Protein AF-A0A2V6TIG9-F1 (afdb_monomer_lite)

pLDDT: mean 78.2, std 23.79, range [22.3, 98.62]

Radius of gyration: 37.56 Å; chains: 1; bounding box: 103×71×132 Å

Sequence (671 aa):
AAERDPALEGYLWQGKQYEGLVVNVLEAFWANGTRLLGEDGTILPEPARAADALRFLRGLIETNVSPAWTTAADEELTRRAFGDGHAIFLRNWPYAMELFEAPGSAVRGKVAFTSLPGRARGAAGVGSTGGAHLAVSRRSRHPELAVALARHLTSQPAQRAIALGAALSPTRRDLYHDPELVRAHPGMPRLDGLMLMGQPRPVTPAYLLVSSTVQPEFSAALVGVKSPERAIADRGARLGRARQGGVHVASRPRPRRGGRGLDGRRASGGVAPEPPSRAGGGPGASPHEPAGPAGDRARRRAEPHAPRSLPRSRARARAPRNAAPRRAHADGPAAPGDARVPSRLVDGAARVLGGARRGEVAGAGDRRRARPARLFPRGHPMTRREAVNRRRGVLLLAPTVLALGTLTVYPGVWVLWLSLQHRIPIFGVSRFAGLDNYAFLAIDSRFASAAATTIIFTVTSVALEVVLGVAAALAIHAQRGGRRVALSLLLLAWAMPAVVTAKLFEWLYHPTAGLLNVALGGHALNWLGDPHLALPAVVLADVWRTMPFVAVLCYARLLAIPAELYEAAQVDGAGRLATLVLITLPMLARILLVAILFRTLDALRAFDLMFVLTGGGPAGTTETITVYAYRALFQTLQLGFGSALGVVVFVLVMAVAWAYLKILRTSAVTA

Foldseek 3Di:
DCVVPVLAAQEAAAQFLDLRNVQVLQLLQVLLVWHQADLQRDGGPPLVSSLVSLVVLLVCPVVRNPDVLSNQDDQVLRLVCVQQVRYDYYDHDQLSVCVSCDPPGPCRPPDADDFDDHPDVPDGTAHEDDDDDQDQDPPDPCSPVSVVVVCVCLDPVNQLVCCLPPVDQHPDLVSLVPPVSCVSPVRSVVVSVNNVRHDYHPPFLQRLVSSSLLSLLSLCCNLVVDRSSVSSVVSCVVVVCVVVLVRPRDNPPDPPPDDDDDDDDDDDDDDDDDDDDDDDDDDDDDDDDDDDDDDDDDDDDDDDDDDDDDDDDDDDDDDDDDDDDDDDDDDDDDDDDDDDDDDDDPDPPPPPDDDDDDDDDDDDDDPDDDDPDDPDPPDDDDDPVRVVVVVVVCVVCVVVCVCCCVVPVVVLVVLVQLLQWQDFVSSPGTGGNGCVLVVCCVVDPLNVLQAVLLVCLLVLLLVLLLVVLLVLLVVLLPDPDCSVVSLVVLVVLQPDDLLVLLVLLLQLLSQQRHVVCVVVPNHRDSQQSNLVRNSVSLSVSSSSNQSSVSNVLLNVQVVVDDCVLVVVCVVVVNDPVSCCPVPSCVSCVLSSLVSSLVSSLDSLQDDNNLCNSRLCDNSNNNNHLNSVLCCCCPSSVSSNSSSNSVVVSVVVSVVSNVVSVVVSVVVVVVD

Secondary structure (DSSP, 8-state):
-TTT-TT-EEEE---STTHHHHHHHHHHHHHTT--SB-TTS-BSSSHHHHHHHHHHHHHHHHTTSS-GGGGG--HHHHHHHHHTT-EEEE---TTHHHHHHSTT-TTTTS----PPBPSSTTPBP-PEEP-------TT-SSHHHHHHHHHHHTSHHHHHHHHHHH-PPPS-GGGGG-HHHHHH-TTHHHHHHHHHH-EE----TTHHHHHHHHHHHHHHHHTTSS-HHHHHHHHHHHHHHHTTTT------PPP----------------PPPPPPP-------------------------------PPPP--------------------------PPP--S-SSSTTSS-----------------PPP-SSPPPPPPPHHHHHHHHHHHHHHHHHHHHHIIIIIHHHHHHHHHHTEEEEGGGTEEEE-TTHHHHHHHH-HHHHHHHHHHHHHHHHHHHHHHHHHHHHHHHHHH-SS-HHHHHHHHHHHHHS-HHHHHHHHHHHT-TTT-HHHHHTTS----TTTSTTTHHHHHHHHHHHHHHHHHHHHHHHHHTTS-THHHHHHHHTT--HHHHIIIIIHHHHHHHHHHHHHHHHHHHHT--HHHHHHTTT-STTTT--HHHHHHIIIIIS--HHHHHHHHHHHHHHHHHHHHHHHHHHHHHTT--

Structure (mmCIF, N/CA/C/O backbone):
data_AF-A0A2V6TIG9-F1
#
_entry.id   AF-A0A2V6TIG9-F1
#
loop_
_atom_site.group_PDB
_atom_site.id
_atom_site.type_symbol
_atom_site.label_atom_id
_atom_site.label_alt_id
_atom_site.label_comp_id
_atom_site.label_asym_id
_atom_site.label_entity_id
_atom_site.label_seq_id
_atom_site.pdbx_PDB_ins_code
_atom_site.Cartn_x
_atom_site.Cartn_y
_atom_site.Cartn_z
_atom_site.occupancy
_atom_site.B_iso_or_equiv
_atom_site.auth_seq_id
_atom_site.auth_comp_id
_atom_site.auth_asym_id
_atom_site.auth_atom_id
_atom_site.pdbx_PDB_model_num
ATOM 1 N N . ALA A 1 1 ? 17.815 26.134 -15.468 1.00 59.56 1 ALA A N 1
ATOM 2 C CA . ALA A 1 1 ? 16.357 26.098 -15.713 1.00 59.56 1 ALA A CA 1
ATOM 3 C C . ALA A 1 1 ? 15.606 26.532 -14.467 1.00 59.56 1 ALA A C 1
ATOM 5 O O . ALA A 1 1 ? 15.004 27.590 -14.532 1.00 59.56 1 ALA A O 1
ATOM 6 N N . ALA A 1 2 ? 15.790 25.842 -13.335 1.00 60.41 2 ALA A N 1
ATOM 7 C CA . ALA A 1 2 ? 15.329 26.302 -12.019 1.00 60.41 2 ALA A CA 1
ATOM 8 C C . ALA A 1 2 ? 15.800 27.731 -11.652 1.00 60.41 2 ALA A C 1
ATOM 10 O O . ALA A 1 2 ? 15.064 28.489 -11.040 1.00 60.41 2 ALA A O 1
ATOM 11 N N . GLU A 1 3 ? 16.995 28.140 -12.101 1.00 67.19 3 GLU A N 1
ATOM 12 C CA . GLU A 1 3 ? 17.494 29.526 -11.964 1.00 67.19 3 GLU A CA 1
ATOM 13 C C . GLU A 1 3 ? 16.653 30.582 -12.708 1.00 67.19 3 GLU A C 1
ATOM 15 O O . GLU A 1 3 ? 16.712 31.759 -12.371 1.00 67.19 3 GLU A O 1
ATOM 20 N N . ARG A 1 4 ? 15.912 30.182 -13.751 1.00 70.69 4 ARG A N 1
ATOM 21 C CA . ARG A 1 4 ? 15.071 31.071 -14.576 1.00 70.69 4 ARG A CA 1
ATOM 22 C C . ARG A 1 4 ? 13.587 30.933 -14.246 1.00 70.69 4 ARG A C 1
ATOM 24 O O . ARG A 1 4 ? 12.865 31.916 -14.339 1.00 70.69 4 ARG A O 1
ATOM 31 N N . ASP A 1 5 ? 13.158 29.729 -13.883 1.00 75.44 5 ASP A N 1
ATOM 32 C CA . ASP A 1 5 ? 11.813 29.425 -13.411 1.00 75.44 5 ASP A CA 1
ATOM 33 C C . ASP A 1 5 ? 11.911 28.431 -12.242 1.00 75.44 5 ASP A C 1
ATOM 35 O O . ASP A 1 5 ? 12.162 27.244 -12.472 1.00 75.44 5 ASP A O 1
ATOM 39 N N . PRO A 1 6 ? 11.732 28.892 -10.991 1.00 70.81 6 PRO A N 1
ATOM 40 C CA . PRO A 1 6 ? 11.782 28.039 -9.806 1.00 70.81 6 PRO A CA 1
ATOM 41 C C . PRO A 1 6 ? 10.746 26.907 -9.804 1.00 70.81 6 PRO A C 1
ATOM 43 O O . PRO A 1 6 ? 10.916 25.944 -9.060 1.00 70.81 6 PRO A O 1
ATOM 46 N N . ALA A 1 7 ? 9.684 27.010 -10.611 1.00 71.38 7 ALA A N 1
ATOM 47 C CA . ALA A 1 7 ? 8.647 25.989 -10.738 1.00 71.38 7 ALA A CA 1
ATOM 48 C C . ALA A 1 7 ? 8.972 24.915 -11.794 1.00 71.38 7 ALA A C 1
ATOM 50 O O . ALA A 1 7 ? 8.190 23.979 -11.962 1.00 71.38 7 ALA A O 1
ATOM 51 N N . LEU A 1 8 ? 10.096 25.046 -12.513 1.00 83.88 8 LEU A N 1
ATOM 52 C CA . LEU A 1 8 ? 10.482 24.147 -13.596 1.00 83.88 8 LEU A CA 1
ATOM 53 C C . LEU A 1 8 ? 11.525 23.117 -13.142 1.00 83.88 8 LEU A C 1
ATOM 55 O O . LEU A 1 8 ? 12.687 23.432 -12.867 1.00 83.88 8 LEU A O 1
ATOM 59 N N . GLU A 1 9 ? 11.117 21.855 -13.139 1.00 88.19 9 GLU A N 1
ATOM 60 C CA . GLU A 1 9 ? 11.919 20.701 -12.749 1.00 88.19 9 GLU A CA 1
ATOM 61 C C . GLU A 1 9 ? 12.759 20.169 -13.924 1.00 88.19 9 GLU A C 1
ATOM 63 O O . GLU A 1 9 ? 12.415 20.302 -15.102 1.00 88.19 9 GLU A O 1
ATOM 68 N N . GLY A 1 10 ? 13.909 19.563 -13.620 1.00 91.19 10 GLY A N 1
ATOM 69 C CA . GLY A 1 10 ? 14.849 19.111 -14.646 1.00 91.19 10 GLY A CA 1
ATOM 70 C C . GLY A 1 10 ? 14.389 17.837 -15.352 1.00 91.19 10 GLY A C 1
ATOM 71 O O . GLY A 1 10 ? 14.090 17.850 -16.546 1.00 91.19 10 GLY A O 1
ATOM 72 N N . TYR A 1 11 ? 14.369 16.723 -14.620 1.00 93.00 11 TYR A N 1
ATOM 73 C CA . TYR A 1 11 ? 14.095 15.396 -15.169 1.00 93.00 11 TYR A CA 1
ATOM 74 C C . TYR A 1 11 ? 13.171 14.577 -14.270 1.00 93.00 11 TYR A C 1
ATOM 76 O O . TYR A 1 11 ? 13.529 14.239 -13.140 1.00 93.00 11 TYR A O 1
ATOM 84 N N . LEU A 1 12 ? 12.015 14.201 -14.815 1.00 94.56 12 LEU A N 1
ATOM 85 C CA . LEU A 1 12 ? 11.015 13.368 -14.161 1.00 94.56 12 LEU A CA 1
ATOM 86 C C . LEU A 1 12 ? 11.049 11.928 -14.658 1.00 94.56 12 LEU A C 1
ATOM 88 O O . LEU A 1 12 ? 11.163 11.650 -15.853 1.00 94.56 12 LEU A O 1
ATOM 92 N N . TRP A 1 13 ? 10.905 11.004 -13.715 1.00 95.19 13 TRP A N 1
ATOM 93 C CA . TRP A 1 13 ? 10.887 9.566 -13.951 1.00 95.19 13 TRP A CA 1
ATOM 94 C C . TRP A 1 13 ? 10.177 8.852 -12.797 1.00 95.19 13 TRP A C 1
ATOM 96 O O . TRP A 1 13 ? 9.922 9.418 -11.741 1.00 95.19 13 TRP A O 1
ATOM 106 N N . GLN A 1 14 ? 9.818 7.589 -12.996 1.00 94.75 14 GLN A N 1
ATOM 107 C CA . GLN A 1 14 ? 9.071 6.819 -12.002 1.00 94.75 14 GLN A CA 1
ATOM 108 C C . GLN A 1 14 ? 10.018 6.242 -10.939 1.00 94.75 14 GLN A C 1
ATOM 110 O O . GLN A 1 14 ? 10.717 5.263 -11.210 1.00 94.75 14 GLN A O 1
ATOM 115 N N . GLY A 1 15 ? 10.051 6.848 -9.749 1.00 94.44 15 GLY A N 1
ATOM 116 C CA . GLY A 1 15 ? 10.914 6.440 -8.633 1.00 94.44 15 GLY A CA 1
ATOM 117 C C . GLY A 1 15 ? 10.209 5.666 -7.511 1.00 94.44 15 GLY A C 1
ATOM 118 O O . GLY A 1 15 ? 10.889 5.119 -6.641 1.00 94.44 15 GLY A O 1
ATOM 119 N N . LYS A 1 16 ? 8.870 5.572 -7.529 1.00 94.75 16 LYS A N 1
ATOM 120 C CA . LYS A 1 16 ? 8.085 4.792 -6.551 1.00 94.75 16 LYS A CA 1
ATOM 121 C C . LYS A 1 16 ? 8.496 3.316 -6.543 1.00 94.75 16 LYS A C 1
ATOM 123 O O . LYS A 1 16 ? 8.824 2.745 -7.578 1.00 94.75 16 LYS A O 1
ATOM 128 N N . GLN A 1 17 ? 8.412 2.652 -5.387 1.00 94.00 17 GLN A N 1
ATOM 129 C CA . GLN A 1 17 ? 8.710 1.219 -5.241 1.00 94.00 17 GLN A CA 1
ATOM 130 C C . GLN A 1 17 ? 7.660 0.323 -5.933 1.00 94.00 17 GLN A C 1
ATOM 132 O O . GLN A 1 17 ? 6.776 -0.245 -5.289 1.00 94.00 17 GLN A O 1
ATOM 137 N N . TYR A 1 18 ? 7.775 0.169 -7.249 1.00 92.62 18 TYR A N 1
ATOM 138 C CA . TYR A 1 18 ? 7.000 -0.762 -8.067 1.00 92.62 18 TYR A CA 1
ATOM 139 C C . TYR A 1 18 ? 7.796 -1.148 -9.325 1.00 92.62 18 TYR A C 1
ATOM 141 O O . TYR A 1 18 ? 8.975 -0.825 -9.455 1.00 92.62 18 TYR A O 1
ATOM 149 N N . GLU A 1 19 ? 7.162 -1.850 -10.263 1.00 90.94 19 GLU A N 1
ATOM 150 C CA . GLU A 1 19 ? 7.798 -2.293 -11.509 1.00 90.94 19 GLU A CA 1
ATOM 151 C C . GLU A 1 19 ? 8.426 -1.144 -12.318 1.00 90.94 19 GLU A C 1
ATOM 153 O O . GLU A 1 19 ? 9.520 -1.318 -12.849 1.00 90.94 19 GLU A O 1
ATOM 158 N N . GLY A 1 20 ? 7.797 0.036 -12.376 1.00 92.38 20 GLY A N 1
ATOM 159 C CA . GLY A 1 20 ? 8.326 1.177 -13.134 1.00 92.38 20 GLY A CA 1
ATOM 160 C C . GLY A 1 20 ? 9.714 1.623 -12.663 1.00 92.38 20 GLY A C 1
ATOM 161 O O . GLY A 1 20 ? 10.574 1.912 -13.489 1.00 92.38 20 GLY A O 1
ATOM 162 N N . LEU A 1 21 ? 9.987 1.563 -11.354 1.00 95.38 21 LEU A N 1
ATOM 163 C CA . LEU A 1 21 ? 11.325 1.827 -10.820 1.00 95.38 21 LEU A CA 1
ATOM 164 C C . LEU A 1 21 ? 12.356 0.818 -11.339 1.00 95.38 21 LEU A C 1
ATOM 166 O O . LEU A 1 21 ? 13.464 1.202 -11.706 1.00 95.38 21 LEU A O 1
ATOM 170 N N . VAL A 1 22 ? 12.008 -0.471 -11.398 1.00 94.00 22 VAL A N 1
ATOM 171 C CA . VAL A 1 22 ? 12.925 -1.498 -11.921 1.00 94.00 22 VAL A CA 1
ATOM 172 C C . VAL A 1 22 ? 13.255 -1.218 -13.377 1.00 94.00 22 VAL A C 1
ATOM 174 O O . VAL A 1 22 ? 14.416 -1.315 -13.757 1.00 94.00 22 VAL A O 1
ATOM 177 N N . VAL A 1 23 ? 12.258 -0.835 -14.174 1.00 93.62 23 VAL A N 1
ATOM 178 C CA . VAL A 1 23 ? 12.446 -0.464 -15.581 1.00 93.62 23 VAL A CA 1
ATOM 179 C C . VAL A 1 23 ? 13.425 0.705 -15.716 1.00 93.62 23 VAL A C 1
ATOM 181 O O . VAL A 1 23 ? 14.378 0.615 -16.485 1.00 93.62 23 VAL A O 1
ATOM 184 N N . ASN A 1 24 ? 13.265 1.750 -14.910 1.00 94.75 24 ASN A N 1
ATOM 185 C CA . ASN A 1 24 ? 14.123 2.936 -14.977 1.00 94.75 24 ASN A CA 1
ATOM 186 C C . ASN A 1 24 ? 15.562 2.632 -14.523 1.00 94.75 24 ASN A C 1
ATOM 188 O O . ASN A 1 24 ? 16.530 3.115 -15.109 1.00 94.75 24 ASN A O 1
ATOM 192 N N . VAL A 1 25 ? 15.725 1.764 -13.521 1.00 95.12 25 VAL A N 1
ATOM 193 C CA . VAL A 1 25 ? 17.048 1.292 -13.085 1.00 95.12 25 VAL A CA 1
ATOM 194 C C . VAL A 1 25 ? 17.705 0.397 -14.141 1.00 95.12 25 VAL A C 1
ATOM 196 O O . VAL A 1 25 ? 18.915 0.484 -14.333 1.00 95.12 25 VAL A O 1
ATOM 199 N N . LEU A 1 26 ? 16.943 -0.438 -14.859 1.00 93.81 26 LEU A N 1
ATOM 200 C CA . LEU A 1 26 ? 17.471 -1.239 -15.971 1.00 93.81 26 LEU A CA 1
ATOM 201 C C . LEU A 1 26 ? 18.042 -0.359 -17.086 1.00 93.81 26 LEU A C 1
ATOM 203 O O . LEU A 1 26 ? 19.122 -0.649 -17.594 1.00 93.81 26 LEU A O 1
ATOM 207 N N . GLU A 1 27 ? 17.360 0.734 -17.418 1.00 93.94 27 GLU A N 1
ATOM 208 C CA . GLU A 1 27 ? 17.836 1.705 -18.407 1.00 93.94 27 GLU A CA 1
ATOM 209 C C . GLU A 1 27 ? 19.154 2.352 -17.960 1.00 93.94 27 GLU A C 1
ATOM 211 O O . GLU A 1 27 ? 20.108 2.426 -18.738 1.00 93.94 27 GLU A O 1
ATOM 216 N N . ALA A 1 28 ? 19.263 2.718 -16.677 1.00 93.50 28 ALA A N 1
ATOM 217 C CA . ALA A 1 28 ? 20.511 3.214 -16.097 1.00 93.50 28 ALA A CA 1
ATOM 218 C C . ALA A 1 28 ? 21.624 2.146 -16.077 1.00 93.50 28 ALA A C 1
ATOM 220 O O . ALA A 1 28 ? 22.795 2.460 -16.295 1.00 93.50 28 ALA A O 1
ATOM 221 N N . PHE A 1 29 ? 21.282 0.873 -15.857 1.00 93.44 29 PHE A N 1
ATOM 222 C CA . PHE A 1 29 ? 22.234 -0.239 -15.929 1.00 93.44 29 PHE A CA 1
ATOM 223 C C . PHE A 1 29 ? 22.801 -0.394 -17.336 1.00 93.44 29 PHE A C 1
ATOM 225 O O . PHE A 1 29 ? 24.022 -0.459 -17.489 1.00 93.44 29 PHE A O 1
ATOM 232 N N . TRP A 1 30 ? 21.945 -0.401 -18.357 1.00 92.00 30 TRP A N 1
ATOM 233 C CA . TRP A 1 30 ? 22.386 -0.508 -19.746 1.00 92.00 30 TRP A CA 1
ATOM 234 C C . TRP A 1 30 ? 23.213 0.694 -20.171 1.00 92.00 30 TRP A C 1
ATOM 236 O O . TRP A 1 30 ? 24.262 0.512 -20.787 1.00 92.00 30 TRP A O 1
ATOM 246 N N . ALA A 1 31 ? 22.800 1.903 -19.776 1.00 90.94 31 ALA A N 1
ATOM 247 C CA . ALA A 1 31 ? 23.597 3.102 -19.987 1.00 90.94 31 ALA A CA 1
ATOM 248 C C . ALA A 1 31 ? 24.996 2.932 -19.380 1.00 90.94 31 ALA A C 1
ATOM 250 O O . ALA A 1 31 ? 25.981 3.251 -20.042 1.00 90.94 31 ALA A O 1
ATOM 251 N N . ASN A 1 32 ? 25.104 2.345 -18.181 1.00 90.62 32 ASN A N 1
ATOM 252 C CA . ASN A 1 32 ? 26.387 2.112 -17.520 1.00 90.62 32 ASN A CA 1
ATOM 253 C C . ASN A 1 32 ? 27.153 0.855 -17.995 1.00 90.62 32 ASN A C 1
ATOM 255 O O . ASN A 1 32 ? 28.238 0.556 -17.485 1.00 90.62 32 ASN A O 1
ATOM 259 N N . GLY A 1 33 ? 26.630 0.136 -18.992 1.00 89.31 33 GLY A N 1
ATOM 260 C CA . GLY A 1 33 ? 27.253 -1.054 -19.572 1.00 89.31 33 GLY A CA 1
ATOM 261 C C . GLY A 1 33 ? 27.150 -2.309 -18.704 1.00 89.31 33 GLY A C 1
ATOM 262 O O . GLY A 1 33 ? 27.997 -3.184 -18.833 1.00 89.31 33 GLY A O 1
ATOM 263 N N . THR A 1 34 ? 26.151 -2.387 -17.822 1.00 91.00 34 THR A N 1
ATOM 264 C CA . THR A 1 34 ? 25.830 -3.565 -17.000 1.00 91.00 34 THR A CA 1
ATOM 265 C C . THR A 1 34 ? 24.396 -4.038 -17.267 1.00 91.00 34 THR A C 1
ATOM 267 O O . THR A 1 34 ? 23.652 -3.465 -18.063 1.00 91.00 34 THR A O 1
ATOM 270 N N . ARG A 1 35 ? 23.989 -5.128 -16.619 1.00 89.62 35 ARG A N 1
ATOM 271 C CA . ARG A 1 35 ? 22.673 -5.755 -16.773 1.00 89.62 35 ARG A CA 1
ATOM 272 C C . ARG A 1 35 ? 22.182 -6.325 -15.454 1.00 89.62 35 ARG A C 1
ATOM 274 O O . ARG A 1 35 ? 22.966 -6.702 -14.590 1.00 89.62 35 ARG A O 1
ATOM 281 N N . LEU A 1 36 ? 20.865 -6.453 -15.310 1.00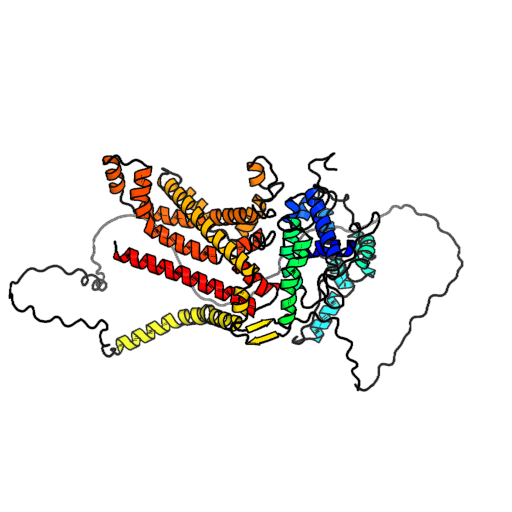 88.00 36 LEU A N 1
ATOM 282 C CA . LEU A 1 36 ? 20.291 -7.115 -14.137 1.00 88.00 36 LEU A CA 1
ATOM 283 C C . LEU A 1 36 ? 20.537 -8.625 -14.149 1.00 88.00 36 LEU A C 1
ATOM 285 O O . LEU A 1 36 ? 20.709 -9.214 -13.087 1.00 88.00 36 LEU A O 1
ATOM 289 N N . LEU A 1 37 ? 20.555 -9.252 -15.325 1.00 86.19 37 LEU A N 1
ATOM 290 C CA . LEU A 1 37 ? 20.748 -10.691 -15.479 1.00 86.19 37 LEU A CA 1
ATOM 291 C C . LEU A 1 37 ? 21.776 -10.974 -16.578 1.00 86.19 37 LEU A C 1
ATOM 293 O O . LEU A 1 37 ? 21.625 -10.497 -17.700 1.00 86.19 37 LEU A O 1
ATOM 297 N N . GLY A 1 38 ? 22.807 -11.737 -16.233 1.00 79.88 38 GLY A N 1
ATOM 298 C CA . GLY A 1 38 ? 23.813 -12.283 -17.130 1.00 79.88 38 GLY A CA 1
ATOM 299 C C . GLY A 1 38 ? 23.270 -13.406 -18.008 1.00 79.88 38 GLY A C 1
ATOM 300 O O . GLY A 1 38 ? 22.233 -14.003 -17.721 1.00 79.88 38 GLY A O 1
ATOM 301 N N . GLU A 1 39 ? 23.986 -13.715 -19.086 1.00 77.38 39 GLU A N 1
ATOM 302 C CA . GLU A 1 39 ? 23.646 -14.814 -20.006 1.00 77.38 39 GLU A CA 1
ATOM 303 C C . GLU A 1 39 ? 23.678 -16.200 -19.350 1.00 77.38 39 GLU A C 1
ATOM 305 O O . GLU A 1 39 ? 22.937 -17.101 -19.739 1.00 77.38 39 GLU A O 1
ATOM 310 N N . ASP A 1 40 ? 24.500 -16.349 -18.319 1.00 72.00 40 ASP A N 1
ATOM 311 C CA . ASP A 1 40 ? 24.632 -17.515 -17.448 1.00 72.00 40 ASP A CA 1
ATOM 312 C C . ASP A 1 40 ? 23.563 -17.561 -16.332 1.00 72.00 40 ASP A C 1
ATOM 314 O O . ASP A 1 40 ? 23.566 -18.447 -15.472 1.00 72.00 40 ASP A O 1
ATOM 318 N N . GLY A 1 41 ? 22.641 -16.593 -16.319 1.00 70.69 41 GLY A N 1
ATOM 319 C CA . GLY A 1 41 ? 21.640 -16.426 -15.270 1.00 70.69 41 GLY A CA 1
ATOM 320 C C . GLY A 1 41 ? 22.201 -15.837 -13.972 1.00 70.69 41 GLY A C 1
ATOM 321 O O . GLY A 1 41 ? 21.490 -15.829 -12.963 1.00 70.69 41 GLY A O 1
ATOM 322 N N . THR A 1 42 ? 23.447 -15.351 -13.966 1.00 76.12 42 THR A N 1
ATOM 323 C CA . THR A 1 42 ? 24.020 -14.626 -12.826 1.00 76.12 42 THR A CA 1
ATOM 324 C C . THR A 1 42 ? 23.341 -13.279 -12.696 1.00 76.12 42 THR A C 1
ATOM 326 O O . THR A 1 42 ? 23.183 -12.541 -13.661 1.00 76.12 42 THR A O 1
ATOM 329 N N . ILE A 1 43 ? 22.882 -12.944 -11.499 1.00 78.62 43 ILE A N 1
ATOM 330 C CA . ILE A 1 43 ? 22.079 -11.746 -11.302 1.00 78.62 43 ILE A CA 1
ATOM 331 C C . ILE A 1 43 ? 23.000 -10.625 -10.817 1.00 78.62 43 ILE A C 1
ATOM 333 O O . ILE A 1 43 ? 23.620 -10.783 -9.772 1.00 78.62 43 ILE A O 1
ATOM 337 N N . LEU A 1 44 ? 23.020 -9.492 -11.524 1.00 83.06 44 LEU A N 1
ATOM 338 C CA . LEU A 1 44 ? 24.000 -8.403 -11.383 1.00 83.06 44 LEU A CA 1
ATOM 339 C C . LEU A 1 44 ? 25.448 -8.894 -11.589 1.00 83.06 44 LEU A C 1
ATOM 341 O O . LEU A 1 44 ? 26.228 -8.880 -10.641 1.00 83.06 44 LEU A O 1
ATOM 345 N N . PRO A 1 45 ? 25.818 -9.335 -12.808 1.00 84.44 45 PRO A N 1
ATOM 346 C CA . PRO A 1 45 ? 27.167 -9.828 -13.104 1.00 84.44 45 PRO A CA 1
ATOM 347 C C . PRO A 1 45 ? 28.271 -8.790 -12.840 1.00 84.44 45 PRO A C 1
ATOM 349 O O . PRO A 1 45 ? 29.399 -9.166 -12.546 1.00 84.44 45 PRO A O 1
ATOM 352 N N . GLU A 1 46 ? 27.953 -7.493 -12.905 1.00 91.06 46 GLU A N 1
ATOM 353 C CA . GLU A 1 46 ? 28.901 -6.397 -12.669 1.00 91.06 46 GLU A CA 1
ATOM 354 C C . GLU A 1 46 ? 28.377 -5.487 -11.540 1.00 91.06 46 GLU A C 1
ATOM 356 O O . GLU A 1 46 ? 27.810 -4.420 -11.811 1.00 91.06 46 GLU A O 1
ATOM 361 N N . PRO A 1 47 ? 28.518 -5.899 -10.264 1.00 90.81 47 PRO A N 1
ATOM 362 C CA . PRO A 1 47 ? 27.892 -5.219 -9.129 1.00 90.81 47 PRO A CA 1
ATOM 363 C C . PRO A 1 47 ? 28.408 -3.790 -8.917 1.00 90.81 47 PRO A C 1
ATOM 365 O O . PRO A 1 47 ? 27.617 -2.915 -8.579 1.00 90.81 47 PRO A O 1
ATOM 368 N N . ALA A 1 48 ? 29.693 -3.524 -9.180 1.00 93.25 48 ALA A N 1
ATOM 369 C CA . ALA A 1 48 ? 30.267 -2.179 -9.074 1.00 93.25 48 ALA A CA 1
ATOM 370 C C . ALA A 1 48 ? 29.594 -1.193 -10.046 1.00 93.25 48 ALA A C 1
ATOM 372 O O . ALA A 1 48 ? 29.093 -0.152 -9.632 1.00 93.25 48 ALA A O 1
ATOM 373 N N . ARG A 1 49 ? 29.460 -1.572 -11.325 1.00 92.81 49 ARG A N 1
ATOM 374 C CA . ARG A 1 49 ? 28.761 -0.751 -12.330 1.00 92.81 49 ARG A CA 1
ATOM 375 C C . ARG A 1 49 ? 27.272 -0.599 -12.022 1.00 92.81 49 ARG A C 1
ATOM 377 O O . ARG A 1 49 ? 26.682 0.436 -12.322 1.00 92.81 49 ARG A O 1
ATOM 384 N N . ALA A 1 50 ? 26.643 -1.611 -11.430 1.00 93.19 50 ALA A N 1
ATOM 385 C CA . ALA A 1 50 ? 25.249 -1.503 -11.014 1.00 93.19 50 ALA A CA 1
ATOM 386 C C . ALA A 1 50 ? 25.081 -0.513 -9.845 1.00 93.19 50 ALA A C 1
ATOM 388 O O . ALA A 1 50 ? 24.150 0.293 -9.851 1.00 93.19 50 ALA A O 1
ATOM 389 N N . ALA A 1 51 ? 26.011 -0.520 -8.884 1.00 94.94 51 ALA A N 1
ATOM 390 C CA . ALA A 1 51 ? 26.052 0.462 -7.805 1.00 94.94 51 ALA A CA 1
ATOM 391 C C . ALA A 1 51 ? 26.294 1.882 -8.342 1.00 94.94 51 ALA A C 1
ATOM 393 O O . ALA A 1 51 ? 25.607 2.809 -7.925 1.00 94.94 51 ALA A O 1
ATOM 394 N N . ASP A 1 52 ? 27.186 2.052 -9.323 1.00 94.50 52 ASP A N 1
ATOM 395 C CA . ASP A 1 52 ? 27.431 3.345 -9.976 1.00 94.50 52 ASP A CA 1
ATOM 396 C C . ASP A 1 52 ? 26.180 3.905 -10.667 1.00 94.50 52 ASP A C 1
ATOM 398 O O . ASP A 1 52 ? 25.897 5.096 -10.558 1.00 94.50 52 ASP A O 1
ATOM 402 N N . ALA A 1 53 ? 25.395 3.053 -11.332 1.00 93.62 53 ALA A N 1
ATOM 403 C CA . ALA A 1 53 ? 24.144 3.463 -11.968 1.00 93.62 53 ALA A CA 1
ATOM 404 C C . ALA A 1 53 ? 23.090 3.917 -10.942 1.00 93.62 53 ALA A C 1
ATOM 406 O O . ALA A 1 53 ? 22.426 4.935 -11.139 1.00 93.62 53 ALA A O 1
ATOM 407 N N . LEU A 1 54 ? 22.964 3.207 -9.814 1.00 95.56 54 LEU A N 1
ATOM 408 C CA . LEU A 1 54 ? 22.108 3.643 -8.705 1.00 95.56 54 LEU A CA 1
ATOM 409 C C . LEU A 1 54 ? 22.619 4.941 -8.069 1.00 95.56 54 LEU A C 1
ATOM 411 O O . LEU A 1 54 ? 21.813 5.804 -7.728 1.00 95.56 54 LEU A O 1
ATOM 415 N N . ARG A 1 55 ? 23.942 5.104 -7.942 1.00 96.00 55 ARG A N 1
ATOM 416 C CA . ARG A 1 55 ? 24.556 6.336 -7.433 1.00 96.00 55 ARG A CA 1
ATOM 417 C C . ARG A 1 55 ? 24.272 7.518 -8.349 1.00 96.00 55 ARG A C 1
ATOM 419 O O . ARG A 1 55 ? 23.972 8.592 -7.849 1.00 96.00 55 ARG A O 1
ATOM 426 N N . PHE A 1 56 ? 24.300 7.317 -9.665 1.00 93.94 56 PHE A N 1
ATOM 427 C CA . PHE A 1 56 ? 23.907 8.339 -10.632 1.00 93.94 56 PHE A CA 1
ATOM 428 C C . PHE A 1 56 ? 22.446 8.765 -10.441 1.00 93.94 56 PHE A C 1
ATOM 430 O O . PHE A 1 56 ? 22.183 9.951 -10.264 1.00 93.94 56 PHE A O 1
ATOM 437 N N . LEU A 1 57 ? 21.503 7.815 -10.401 1.00 95.12 57 LEU A N 1
ATOM 438 C CA . LEU A 1 57 ? 20.079 8.124 -10.207 1.00 95.12 57 LEU A CA 1
ATOM 439 C C . LEU A 1 57 ? 19.804 8.818 -8.866 1.00 95.12 57 LEU A C 1
ATOM 441 O O . LEU A 1 57 ? 19.021 9.762 -8.810 1.00 95.12 57 LEU A O 1
ATOM 445 N N . ARG A 1 58 ? 20.475 8.384 -7.796 1.00 95.75 58 ARG A N 1
ATOM 446 C CA . ARG A 1 58 ? 20.429 9.055 -6.492 1.00 95.75 58 ARG A CA 1
ATOM 447 C C . ARG A 1 58 ? 21.023 10.464 -6.563 1.00 95.75 58 ARG A C 1
ATOM 449 O O . ARG A 1 58 ? 20.430 11.394 -6.033 1.00 95.75 58 ARG A O 1
ATOM 456 N N . GLY A 1 59 ? 22.140 10.635 -7.264 1.00 95.38 59 GLY A N 1
ATOM 457 C CA . GLY A 1 59 ? 22.782 11.930 -7.475 1.00 95.38 59 GLY A CA 1
ATOM 458 C C . GLY A 1 59 ? 21.873 12.931 -8.188 1.00 95.38 59 GLY A C 1
ATOM 459 O O . GLY A 1 59 ? 21.899 14.109 -7.848 1.00 95.38 59 GLY A O 1
ATOM 460 N N . LEU A 1 60 ? 21.008 12.485 -9.111 1.00 93.62 60 LEU A N 1
ATOM 461 C CA . LEU A 1 60 ? 19.989 13.353 -9.724 1.00 93.62 60 LEU A CA 1
ATOM 462 C C . LEU A 1 60 ? 19.014 13.921 -8.686 1.00 93.62 60 LEU A C 1
ATOM 464 O O . LEU A 1 60 ? 18.598 15.069 -8.818 1.00 93.62 60 LEU A O 1
ATOM 468 N N . ILE A 1 61 ? 18.677 13.137 -7.659 1.00 94.06 61 ILE A N 1
ATOM 469 C CA . ILE A 1 61 ? 17.811 13.563 -6.555 1.00 94.06 61 ILE A CA 1
ATOM 470 C C . ILE A 1 61 ? 18.572 14.501 -5.608 1.00 94.06 61 ILE A C 1
ATOM 472 O O . ILE A 1 61 ? 18.080 15.573 -5.275 1.00 94.06 61 ILE A O 1
ATOM 476 N N . GLU A 1 62 ? 19.797 14.138 -5.216 1.00 93.88 62 GLU A N 1
ATOM 477 C CA . GLU A 1 62 ? 20.630 14.930 -4.292 1.00 93.88 62 GLU A CA 1
ATOM 478 C C . GLU A 1 62 ? 21.024 16.298 -4.871 1.00 93.88 62 GLU A C 1
ATOM 480 O O . GLU A 1 62 ? 21.137 17.275 -4.137 1.00 93.88 62 GLU A O 1
ATOM 485 N N . THR A 1 63 ? 21.195 16.385 -6.192 1.00 92.25 63 THR A N 1
ATOM 486 C CA . THR A 1 63 ? 21.493 17.638 -6.909 1.00 92.25 63 THR A CA 1
ATOM 487 C C . THR A 1 63 ? 20.241 18.398 -7.354 1.00 92.25 63 THR A C 1
ATOM 489 O O . THR A 1 63 ? 20.360 19.427 -8.017 1.00 92.25 63 THR A O 1
ATOM 492 N N . ASN A 1 64 ? 19.044 17.911 -7.003 1.00 89.38 64 ASN A N 1
ATOM 493 C CA . ASN A 1 64 ? 17.747 18.493 -7.360 1.00 89.38 64 ASN A CA 1
ATOM 494 C C . ASN A 1 64 ? 17.495 18.627 -8.881 1.00 89.38 64 ASN A C 1
ATOM 496 O O . ASN A 1 64 ? 16.647 19.404 -9.318 1.00 89.38 64 ASN A O 1
ATOM 500 N N . VAL A 1 65 ? 18.214 17.858 -9.709 1.00 91.31 65 VAL A N 1
ATOM 501 C CA . VAL A 1 65 ? 17.901 17.704 -11.143 1.00 91.31 65 VAL A CA 1
ATOM 502 C C . VAL A 1 65 ? 16.585 16.946 -11.304 1.00 91.31 65 VAL A C 1
ATOM 504 O O . VAL A 1 65 ? 15.744 17.309 -12.128 1.00 91.31 65 VAL A O 1
ATOM 507 N N . SER A 1 66 ? 16.405 15.905 -10.495 1.00 93.00 66 SER A N 1
ATOM 508 C CA . SER A 1 66 ? 15.119 15.272 -10.236 1.00 93.00 66 SER A CA 1
ATOM 509 C C . SER A 1 66 ? 14.638 15.722 -8.857 1.00 93.00 66 SER A C 1
ATOM 511 O O . SER A 1 66 ? 15.408 15.646 -7.901 1.00 93.00 66 SER A O 1
ATOM 513 N N . PRO A 1 67 ? 13.387 16.171 -8.714 1.00 91.00 67 PRO A N 1
ATOM 514 C CA . PRO A 1 67 ? 12.884 16.637 -7.430 1.00 91.00 67 PRO A CA 1
ATOM 515 C C . PRO A 1 67 ? 12.783 15.475 -6.431 1.00 91.00 67 PRO A C 1
ATOM 517 O O . PRO A 1 67 ? 12.514 14.334 -6.818 1.00 91.00 67 PRO A O 1
ATOM 520 N N . ALA A 1 68 ? 12.933 15.755 -5.133 1.00 89.88 68 ALA A N 1
ATOM 521 C CA . ALA A 1 68 ? 12.919 14.733 -4.077 1.00 89.88 68 ALA A CA 1
ATOM 522 C C . ALA A 1 68 ? 11.662 13.843 -4.092 1.00 89.88 68 ALA A C 1
ATOM 524 O O . ALA A 1 68 ? 11.743 12.646 -3.817 1.00 89.88 68 ALA A O 1
ATOM 525 N N . TRP A 1 69 ? 10.509 14.398 -4.479 1.00 91.25 69 TRP A N 1
ATOM 526 C CA . TRP A 1 69 ? 9.244 13.665 -4.562 1.00 91.25 69 TRP A CA 1
ATOM 527 C C . TRP A 1 69 ? 9.197 12.600 -5.668 1.00 91.25 69 TRP A C 1
ATOM 529 O O . TRP A 1 69 ? 8.305 11.751 -5.661 1.00 91.25 69 TRP A O 1
ATOM 539 N N . THR A 1 70 ? 10.187 12.565 -6.565 1.00 92.75 70 THR A N 1
ATOM 540 C CA . THR A 1 70 ? 10.353 11.518 -7.588 1.00 92.75 70 THR A CA 1
ATOM 541 C C . THR A 1 70 ? 10.302 10.109 -6.986 1.00 92.75 70 THR A C 1
ATOM 543 O O . THR A 1 70 ? 9.767 9.184 -7.596 1.00 92.75 70 THR A O 1
ATOM 546 N N . THR A 1 71 ? 10.788 9.928 -5.754 1.00 93.50 71 THR A N 1
ATOM 547 C CA . THR A 1 71 ? 10.780 8.629 -5.058 1.00 93.50 71 THR A CA 1
ATOM 548 C C . THR A 1 71 ? 9.384 8.163 -4.629 1.00 93.50 71 THR A C 1
ATOM 550 O O . THR A 1 71 ? 9.199 6.979 -4.354 1.00 93.50 71 THR A O 1
ATOM 553 N N . ALA A 1 72 ? 8.389 9.056 -4.609 1.00 91.94 72 ALA A N 1
ATOM 554 C CA . ALA A 1 72 ? 6.972 8.728 -4.437 1.00 91.94 72 ALA A CA 1
ATOM 555 C C . ALA A 1 72 ? 6.229 8.582 -5.772 1.00 91.94 72 ALA A C 1
ATOM 557 O O . ALA A 1 72 ? 5.081 8.131 -5.791 1.00 91.94 72 ALA A O 1
ATOM 558 N N . ALA A 1 73 ? 6.861 8.966 -6.883 1.00 91.31 73 ALA A N 1
ATOM 559 C CA . ALA A 1 73 ? 6.185 9.163 -8.150 1.00 91.31 73 ALA A CA 1
ATOM 560 C C . ALA A 1 73 ? 6.026 7.880 -8.960 1.00 91.31 73 ALA A C 1
ATOM 562 O O . ALA A 1 73 ? 6.989 7.155 -9.240 1.00 91.31 73 ALA A O 1
ATOM 563 N N . ASP A 1 74 ? 4.790 7.624 -9.375 1.00 92.06 74 ASP A N 1
ATOM 564 C CA . ASP A 1 74 ? 4.478 6.657 -10.411 1.00 92.06 74 ASP A CA 1
ATOM 565 C C . ASP A 1 74 ? 4.356 7.331 -11.788 1.00 92.06 74 ASP A C 1
ATOM 567 O O . ASP A 1 74 ? 4.694 8.504 -11.994 1.00 92.06 74 ASP A O 1
ATOM 571 N N . GLU A 1 75 ? 3.956 6.531 -12.769 1.00 91.12 75 GLU A N 1
ATOM 572 C CA . GLU A 1 75 ? 3.822 6.958 -14.156 1.00 91.12 75 GLU A CA 1
ATOM 573 C C . GLU A 1 75 ? 2.841 8.119 -14.316 1.00 91.12 75 GLU A C 1
ATOM 575 O O . GLU A 1 75 ? 3.134 9.071 -15.034 1.00 91.12 75 GLU A O 1
ATOM 580 N N . GLU A 1 76 ? 1.717 8.085 -13.603 1.00 90.62 76 GLU A N 1
ATOM 581 C CA . GLU A 1 76 ? 0.672 9.092 -13.738 1.00 90.62 76 GLU A CA 1
ATOM 582 C C . GLU A 1 76 ? 1.064 10.407 -13.060 1.00 90.62 76 GLU A C 1
ATOM 584 O O . GLU A 1 76 ? 0.849 11.475 -13.636 1.00 90.62 76 GLU A O 1
ATOM 589 N N . LEU A 1 77 ? 1.692 10.339 -11.880 1.00 89.94 77 LEU A N 1
ATOM 590 C CA . LEU A 1 77 ? 2.151 11.529 -11.163 1.00 89.94 77 LEU A CA 1
ATOM 591 C C . LEU A 1 77 ? 3.159 12.334 -11.996 1.00 89.94 77 LEU A C 1
ATOM 593 O O . LEU A 1 77 ? 3.000 13.539 -12.188 1.00 89.94 77 LEU A O 1
ATOM 597 N N . THR A 1 78 ? 4.167 11.654 -12.550 1.00 93.00 78 THR A N 1
ATOM 598 C CA . THR A 1 78 ? 5.187 12.298 -13.396 1.00 93.00 78 THR A CA 1
ATOM 599 C C . THR A 1 78 ? 4.631 12.795 -14.729 1.00 93.00 78 THR A C 1
ATOM 601 O O . THR A 1 78 ? 5.012 13.870 -15.192 1.00 93.00 78 THR A O 1
ATOM 604 N N . ARG A 1 79 ? 3.698 12.051 -15.339 1.00 93.62 79 ARG A N 1
ATOM 605 C CA . ARG A 1 79 ? 3.048 12.445 -16.595 1.00 93.62 79 ARG A CA 1
ATOM 606 C C . ARG A 1 79 ? 2.245 13.735 -16.450 1.00 93.62 79 ARG A C 1
ATOM 608 O O . ARG A 1 79 ? 2.320 14.576 -17.341 1.00 93.62 79 ARG A O 1
ATOM 615 N N . ARG A 1 80 ? 1.478 13.884 -15.363 1.00 89.75 80 ARG A N 1
ATOM 616 C CA . ARG A 1 80 ? 0.682 15.095 -15.102 1.00 89.75 80 ARG A CA 1
ATOM 617 C C . ARG A 1 80 ? 1.572 16.311 -14.891 1.00 89.75 80 ARG A C 1
ATOM 619 O O . ARG A 1 80 ? 1.416 17.277 -15.621 1.00 89.75 80 ARG A O 1
ATOM 626 N N . ALA A 1 81 ? 2.567 16.206 -14.007 1.00 88.88 81 ALA A N 1
ATOM 627 C CA . ALA A 1 81 ? 3.501 17.300 -13.737 1.00 88.88 81 ALA A CA 1
ATOM 628 C C . ALA A 1 81 ? 4.187 17.820 -15.016 1.00 88.88 81 ALA A C 1
ATOM 630 O O . ALA A 1 81 ? 4.245 19.024 -15.253 1.00 88.88 81 ALA A O 1
ATOM 631 N N . PHE A 1 82 ? 4.641 16.919 -15.894 1.00 92.44 82 PHE A N 1
ATOM 632 C CA . PHE A 1 82 ? 5.188 17.317 -17.192 1.00 92.44 82 PHE A CA 1
ATOM 633 C C . PHE A 1 82 ? 4.125 17.921 -18.124 1.00 92.44 82 PHE A C 1
ATOM 635 O O . PHE A 1 82 ? 4.385 18.928 -18.774 1.00 92.44 82 PHE A O 1
ATOM 642 N N . GLY A 1 83 ? 2.926 17.329 -18.185 1.00 91.06 83 GLY A N 1
ATOM 643 C CA . GLY A 1 83 ? 1.813 17.815 -19.009 1.00 91.06 83 GLY A CA 1
ATOM 644 C C . GLY A 1 83 ? 1.314 19.214 -18.628 1.00 91.06 83 GLY A C 1
ATOM 645 O O . GLY A 1 83 ? 0.846 19.946 -19.502 1.00 91.06 83 GLY A O 1
ATOM 646 N N . ASP A 1 84 ? 1.474 19.589 -17.359 1.00 88.81 84 ASP A N 1
ATOM 647 C CA . ASP A 1 84 ? 1.184 20.920 -16.812 1.00 88.81 84 ASP A CA 1
ATOM 648 C C . ASP A 1 84 ? 2.311 21.936 -17.103 1.00 88.81 84 ASP A C 1
ATOM 650 O O . ASP A 1 84 ? 2.163 23.129 -16.849 1.00 88.81 84 ASP A O 1
ATOM 654 N N . GLY A 1 85 ? 3.426 21.490 -17.696 1.00 88.50 85 GLY A N 1
ATOM 655 C CA . GLY A 1 85 ? 4.559 22.335 -18.078 1.00 88.50 85 GLY A CA 1
ATOM 656 C C . GLY A 1 85 ? 5.611 22.528 -16.985 1.00 88.50 85 GLY A C 1
ATOM 657 O O . GLY A 1 85 ? 6.465 23.398 -17.126 1.00 88.50 85 GLY A O 1
ATOM 658 N N . HIS A 1 86 ? 5.587 21.717 -15.922 1.00 87.75 86 HIS A N 1
ATOM 659 C CA . HIS A 1 86 ? 6.494 21.853 -14.777 1.00 87.75 86 HIS A CA 1
ATOM 660 C C . HIS A 1 86 ? 7.813 21.086 -14.913 1.00 87.75 86 HIS A C 1
ATOM 662 O O . HIS A 1 86 ? 8.583 21.052 -13.962 1.00 87.75 86 HIS A O 1
ATOM 668 N N . ALA A 1 87 ? 8.124 20.484 -16.067 1.00 91.19 87 ALA A N 1
ATOM 669 C CA . ALA A 1 87 ? 9.394 19.780 -16.254 1.00 91.19 87 ALA A CA 1
ATOM 670 C C . ALA A 1 87 ? 9.954 19.866 -17.680 1.00 91.19 87 ALA A C 1
ATOM 672 O O . ALA A 1 87 ? 9.209 19.950 -18.653 1.00 91.19 87 ALA A O 1
ATOM 673 N N . ILE A 1 88 ? 11.285 19.801 -17.805 1.00 92.06 88 ILE A N 1
ATOM 674 C CA . ILE A 1 88 ? 11.997 19.851 -19.098 1.00 92.06 88 ILE A CA 1
ATOM 675 C C . ILE A 1 88 ? 12.053 18.474 -19.757 1.00 92.06 88 ILE A C 1
ATOM 677 O O . ILE A 1 88 ? 11.838 18.342 -20.961 1.00 92.06 88 ILE A O 1
ATOM 681 N N . PHE A 1 89 ? 12.361 17.444 -18.970 1.00 94.00 89 PHE A N 1
ATOM 682 C CA . PHE A 1 89 ? 12.466 16.071 -19.442 1.00 94.00 89 PHE A CA 1
ATOM 683 C C . PHE A 1 89 ? 11.536 15.161 -18.648 1.00 94.00 89 PHE A C 1
ATOM 685 O O . PHE A 1 89 ? 11.479 15.222 -17.422 1.00 94.00 89 PHE A O 1
ATOM 692 N N . LEU A 1 90 ? 10.869 14.252 -19.354 1.00 94.62 90 LEU A N 1
ATOM 693 C CA . LEU A 1 90 ? 10.084 13.176 -18.769 1.00 94.62 90 LEU A CA 1
ATOM 694 C C . LEU A 1 90 ? 10.477 11.855 -19.423 1.00 94.62 90 LEU A C 1
ATOM 696 O O . LEU A 1 90 ? 10.409 11.706 -20.643 1.00 94.62 90 LEU A O 1
ATOM 700 N N . ARG A 1 91 ? 10.810 10.863 -18.601 1.00 93.62 91 ARG A N 1
ATOM 701 C CA . ARG A 1 91 ? 10.858 9.466 -19.028 1.00 93.62 91 ARG A CA 1
ATOM 702 C C . ARG A 1 91 ? 9.457 8.872 -18.911 1.00 93.62 91 ARG A C 1
ATOM 704 O O . ARG A 1 91 ? 8.950 8.720 -17.803 1.00 93.62 91 ARG A O 1
ATOM 711 N N . ASN A 1 92 ? 8.829 8.524 -20.033 1.00 92.25 92 ASN A N 1
ATOM 712 C CA . ASN A 1 92 ? 7.521 7.858 -20.080 1.00 92.25 92 ASN A CA 1
ATOM 713 C C . ASN A 1 92 ? 7.363 7.047 -21.382 1.00 92.25 92 ASN A C 1
ATOM 715 O O . ASN A 1 92 ? 8.227 7.083 -22.259 1.00 92.25 92 ASN A O 1
ATOM 719 N N . TRP A 1 93 ? 6.272 6.298 -21.503 1.00 87.94 93 TRP A N 1
ATOM 720 C CA . TRP A 1 93 ? 5.928 5.518 -22.682 1.00 87.94 93 TRP A CA 1
ATOM 721 C C . TRP A 1 93 ? 5.390 6.391 -23.827 1.00 87.94 93 TRP A C 1
ATOM 723 O O . TRP A 1 93 ? 4.824 7.458 -23.575 1.00 87.94 93 TRP A O 1
ATOM 733 N N . PRO A 1 94 ? 5.489 5.922 -25.088 1.00 85.00 94 PRO A N 1
ATOM 734 C CA . PRO A 1 94 ? 5.076 6.699 -26.259 1.00 85.00 94 PRO A CA 1
ATOM 735 C C . PRO A 1 94 ? 3.625 7.200 -26.242 1.00 85.00 94 PRO A C 1
ATOM 737 O O . PRO A 1 94 ? 3.372 8.275 -26.779 1.00 85.00 94 PRO A O 1
ATOM 740 N N . TYR A 1 95 ? 2.697 6.491 -25.581 1.00 86.38 95 TYR A N 1
ATOM 741 C CA . TYR A 1 95 ? 1.290 6.913 -25.491 1.00 86.38 95 TYR A CA 1
ATOM 742 C C . TYR A 1 95 ? 1.127 8.296 -24.838 1.00 86.38 95 TYR A C 1
ATOM 744 O O . TYR A 1 95 ? 0.175 9.014 -25.136 1.00 86.38 95 TYR A O 1
ATOM 752 N N . ALA A 1 96 ? 2.048 8.689 -23.947 1.00 89.12 96 ALA A N 1
ATOM 753 C CA . ALA A 1 96 ? 1.969 9.968 -23.248 1.00 89.12 96 ALA A CA 1
ATOM 754 C C . ALA A 1 96 ? 2.002 11.154 -24.225 1.00 89.12 96 ALA A C 1
ATOM 756 O O . ALA A 1 96 ? 1.409 12.190 -23.946 1.00 89.12 96 ALA A O 1
ATOM 757 N N . MET A 1 97 ? 2.631 10.980 -25.392 1.00 86.62 97 MET A N 1
ATOM 758 C CA . MET A 1 97 ? 2.699 12.002 -26.432 1.00 86.62 97 MET A CA 1
ATOM 759 C C . MET A 1 97 ? 1.322 12.392 -26.963 1.00 86.62 97 MET A C 1
ATOM 761 O O . MET A 1 97 ? 1.062 13.572 -27.156 1.00 86.62 97 MET A O 1
ATOM 765 N N . GLU A 1 98 ? 0.408 11.437 -27.136 1.00 84.94 98 GLU A N 1
ATOM 766 C CA . GLU A 1 98 ? -0.958 11.765 -27.557 1.00 84.94 98 GLU A CA 1
ATOM 767 C C . GLU A 1 98 ? -1.704 12.576 -26.505 1.00 84.94 98 GLU A C 1
ATOM 769 O O . GLU A 1 98 ? -2.452 13.490 -26.838 1.00 84.94 98 GLU A O 1
ATOM 774 N N . LEU A 1 99 ? -1.461 12.285 -25.226 1.00 89.19 99 LEU A N 1
ATOM 775 C CA . LEU A 1 99 ? -2.048 13.047 -24.126 1.00 89.19 99 LEU A CA 1
ATOM 776 C C . LEU A 1 99 ? -1.480 14.470 -24.053 1.00 89.19 99 LEU A C 1
ATOM 778 O O . LEU A 1 99 ? -2.190 15.385 -23.643 1.00 89.19 99 LEU A O 1
ATOM 782 N N . PHE A 1 100 ? -0.226 14.665 -24.459 1.00 91.25 100 PHE A N 1
ATOM 783 C CA . PHE A 1 100 ? 0.410 15.982 -24.541 1.00 91.25 100 PHE A CA 1
ATOM 784 C C . PHE A 1 100 ? 0.003 16.766 -25.791 1.00 91.25 100 PHE A C 1
ATOM 786 O O . PHE A 1 100 ? -0.054 17.989 -25.752 1.00 91.25 100 PHE A O 1
ATOM 793 N N . GLU A 1 101 ? -0.340 16.085 -26.883 1.00 87.19 101 GLU A N 1
ATOM 794 C CA . GLU A 1 101 ? -0.855 16.720 -28.100 1.00 87.19 101 GLU A CA 1
ATOM 795 C C . GLU A 1 101 ? -2.382 16.925 -28.089 1.00 87.19 101 GLU A C 1
ATOM 797 O O . GLU A 1 101 ? -2.939 17.596 -28.969 1.00 87.19 101 GLU A O 1
ATOM 802 N N . ALA A 1 102 ? -3.069 16.394 -27.072 1.00 86.62 102 ALA A N 1
ATOM 803 C CA . ALA A 1 102 ? -4.506 16.529 -26.900 1.00 86.62 102 ALA A CA 1
ATOM 804 C C . ALA A 1 102 ? -4.938 18.001 -26.711 1.00 86.62 102 ALA A C 1
ATOM 806 O O . ALA A 1 102 ? -4.217 18.809 -26.109 1.00 86.62 102 ALA A O 1
ATOM 807 N N . PRO A 1 103 ? -6.146 18.380 -27.179 1.00 86.75 103 PRO A N 1
ATOM 808 C CA . PRO A 1 103 ? -6.701 19.704 -26.922 1.00 86.75 103 PRO A CA 1
ATOM 809 C C . PRO A 1 103 ? -6.749 20.012 -25.418 1.00 86.75 103 PRO A C 1
ATOM 811 O O . PRO A 1 103 ? -7.285 19.229 -24.640 1.00 86.75 103 PRO A O 1
ATOM 814 N N . GLY A 1 104 ? -6.204 21.165 -25.019 1.00 85.31 104 GLY A N 1
ATOM 815 C CA . GLY A 1 104 ? -6.163 21.605 -23.620 1.00 85.31 104 GLY A CA 1
ATOM 816 C C . GLY A 1 104 ? -4.874 21.267 -22.861 1.00 85.31 104 GLY A C 1
ATOM 817 O O . GLY A 1 104 ? -4.718 21.743 -21.742 1.00 85.31 104 GLY A O 1
ATOM 818 N N . SER A 1 105 ? -3.933 20.516 -23.445 1.00 88.56 105 SER A N 1
ATOM 819 C CA . SER A 1 105 ? -2.612 20.318 -22.831 1.00 88.56 105 SER A CA 1
ATOM 820 C C . SER A 1 105 ? -1.752 21.589 -22.905 1.00 88.56 105 SER A C 1
ATOM 822 O O . SER A 1 105 ? -1.653 22.219 -23.961 1.00 88.56 105 SER A O 1
ATOM 824 N N . ALA A 1 106 ? -1.083 21.948 -21.802 1.00 90.62 106 ALA A N 1
ATOM 825 C CA . ALA A 1 106 ? -0.219 23.133 -21.720 1.00 90.62 106 ALA A CA 1
ATOM 826 C C . ALA A 1 106 ? 1.063 23.015 -22.574 1.00 90.62 106 ALA A C 1
ATOM 828 O O . ALA A 1 106 ? 1.667 24.023 -22.977 1.00 90.62 106 ALA A O 1
ATOM 829 N N . VAL A 1 107 ? 1.461 21.776 -22.874 1.00 91.75 107 VAL A N 1
ATOM 830 C CA . VAL A 1 107 ? 2.690 21.427 -23.601 1.00 91.75 107 VAL A CA 1
ATOM 831 C C . VAL A 1 107 ? 2.452 21.016 -25.059 1.00 91.75 107 VAL A C 1
ATOM 833 O O . VAL A 1 107 ? 3.397 20.643 -25.755 1.00 91.75 107 VAL A O 1
ATOM 836 N N . ARG A 1 108 ? 1.215 21.134 -25.550 1.00 92.25 108 ARG A N 1
ATOM 837 C CA . ARG A 1 108 ? 0.843 20.816 -26.935 1.00 92.25 108 ARG A CA 1
ATOM 838 C C . ARG A 1 108 ? 1.716 21.553 -27.952 1.00 92.25 108 ARG A C 1
ATOM 840 O O . ARG A 1 108 ? 1.870 22.773 -27.862 1.00 92.25 108 ARG A O 1
ATOM 847 N N . GLY A 1 109 ? 2.270 20.824 -28.922 1.00 89.56 109 GLY A N 1
ATOM 848 C CA . GLY A 1 109 ? 3.153 21.363 -29.958 1.00 89.56 109 GLY A CA 1
ATOM 849 C C . GLY A 1 109 ? 4.539 21.792 -29.464 1.00 89.56 109 GLY A C 1
ATOM 850 O O . GLY A 1 109 ? 5.295 22.389 -30.228 1.00 89.56 109 GLY A O 1
ATOM 851 N N . LYS A 1 110 ? 4.883 21.520 -28.197 1.00 90.94 110 LYS A N 1
ATOM 852 C CA . LYS A 1 110 ? 6.168 21.897 -27.575 1.00 90.94 110 LYS A CA 1
ATOM 853 C C . LYS A 1 110 ? 7.021 20.688 -27.186 1.00 90.94 110 LYS A C 1
ATOM 855 O O . LYS A 1 110 ? 8.113 20.860 -26.651 1.00 90.94 110 LYS A O 1
ATOM 860 N N . VAL A 1 111 ? 6.528 19.474 -27.421 1.00 90.19 111 VAL A N 1
ATOM 861 C CA . VAL A 1 111 ? 7.133 18.225 -26.943 1.00 90.19 111 VAL A CA 1
ATOM 862 C C . VAL A 1 111 ? 7.681 17.390 -28.096 1.00 90.19 111 VAL A C 1
ATOM 864 O O . VAL A 1 111 ? 7.162 17.397 -29.209 1.00 90.19 111 VAL A O 1
ATOM 867 N N . ALA A 1 112 ? 8.766 16.663 -27.836 1.00 88.25 112 ALA A N 1
ATOM 868 C CA . ALA A 1 112 ? 9.390 15.761 -28.797 1.00 88.25 112 ALA A CA 1
ATOM 869 C C . ALA A 1 112 ? 10.067 14.584 -28.080 1.00 88.25 112 ALA A C 1
ATOM 871 O O . ALA A 1 112 ? 10.304 14.624 -26.874 1.00 88.25 112 ALA A O 1
ATOM 872 N N . PHE A 1 113 ? 10.416 13.540 -28.835 1.00 86.38 113 PHE A N 1
ATOM 873 C CA . PHE A 1 113 ? 11.160 12.389 -28.319 1.00 86.38 113 PHE A CA 1
ATOM 874 C C . PHE A 1 113 ? 12.667 12.547 -28.498 1.00 86.38 113 PHE A C 1
ATOM 876 O O . PHE A 1 113 ? 13.134 13.095 -29.495 1.00 86.38 113 PHE A O 1
ATOM 883 N N . THR A 1 114 ? 13.442 11.973 -27.585 1.00 87.62 114 THR A N 1
ATOM 884 C CA . THR A 1 114 ? 14.889 11.804 -27.737 1.00 87.62 114 THR A CA 1
ATOM 885 C C . THR A 1 114 ? 15.339 10.498 -27.082 1.00 87.62 114 THR A C 1
ATOM 887 O O . THR A 1 114 ? 14.583 9.893 -26.322 1.00 87.62 114 THR A O 1
ATOM 890 N N . SER A 1 115 ? 16.550 10.035 -27.394 1.00 87.06 115 SER A N 1
ATOM 891 C CA . SER A 1 115 ? 17.155 8.900 -26.694 1.00 87.06 115 SER A CA 1
ATOM 892 C C . SER A 1 115 ? 17.431 9.258 -25.234 1.00 87.06 115 SER A C 1
ATOM 894 O O . SER A 1 115 ? 17.780 10.402 -24.933 1.00 87.06 115 SER A O 1
ATOM 896 N N . LEU A 1 116 ? 17.351 8.269 -24.341 1.00 88.31 116 LEU A N 1
ATOM 897 C CA . LEU A 1 116 ? 17.810 8.428 -22.960 1.00 88.31 116 LEU A CA 1
ATOM 898 C C . LEU A 1 116 ? 19.293 8.839 -22.927 1.00 88.31 116 LEU A C 1
ATOM 900 O O . LEU A 1 116 ? 20.028 8.549 -23.875 1.00 88.31 116 LEU A O 1
ATOM 904 N N . PRO A 1 117 ? 19.764 9.509 -21.865 1.00 83.06 117 PRO A N 1
ATOM 905 C CA . PRO A 1 117 ? 21.183 9.811 -21.724 1.00 83.06 117 PRO A CA 1
ATOM 906 C C . PRO A 1 117 ? 22.004 8.519 -21.576 1.00 83.06 117 PRO A C 1
ATOM 908 O O . PRO A 1 117 ? 21.660 7.637 -20.788 1.00 83.06 117 PRO A O 1
ATOM 911 N N . GLY A 1 118 ? 23.088 8.394 -22.345 1.00 80.31 118 GLY A N 1
ATOM 912 C CA . GLY A 1 118 ? 24.088 7.336 -22.177 1.00 80.31 118 GLY A CA 1
ATOM 913 C C . GLY A 1 118 ? 25.168 7.714 -21.157 1.00 80.31 118 GLY A C 1
ATOM 914 O O . GLY A 1 118 ? 25.229 8.844 -20.679 1.00 80.31 118 GLY A O 1
ATOM 915 N N . ARG A 1 119 ? 26.058 6.769 -20.828 1.00 71.94 119 ARG A N 1
ATOM 916 C CA . ARG A 1 119 ? 27.112 6.953 -19.805 1.00 71.94 119 ARG A CA 1
ATOM 917 C C . ARG A 1 119 ? 28.148 8.027 -20.133 1.00 71.94 119 ARG A C 1
ATOM 919 O O . ARG A 1 119 ? 28.710 8.620 -19.218 1.00 71.94 119 ARG A O 1
ATOM 926 N N . ALA A 1 120 ? 28.449 8.236 -21.410 1.00 69.00 120 ALA A N 1
ATOM 927 C CA . ALA A 1 120 ? 29.410 9.241 -21.851 1.00 69.00 120 ALA A CA 1
ATOM 928 C C . ALA A 1 120 ? 28.689 10.399 -22.538 1.00 69.00 120 ALA A C 1
ATOM 930 O O . ALA A 1 120 ? 27.630 10.225 -23.142 1.00 69.00 120 ALA A O 1
ATOM 931 N N . ARG A 1 121 ? 29.287 11.590 -22.481 1.00 70.19 121 ARG A N 1
ATOM 932 C CA . ARG A 1 121 ? 28.767 12.768 -23.179 1.00 70.19 121 ARG A CA 1
ATOM 933 C C . ARG A 1 121 ? 28.627 12.457 -24.675 1.00 70.19 121 ARG A C 1
ATOM 935 O O . ARG A 1 121 ? 29.601 12.086 -25.319 1.00 70.19 121 ARG A O 1
ATOM 942 N N . GLY A 1 122 ? 27.414 12.596 -25.206 1.00 69.12 122 GLY A N 1
ATOM 943 C CA . GLY A 1 122 ? 27.092 12.288 -26.605 1.00 69.12 122 GLY A CA 1
ATOM 944 C C . GLY A 1 122 ? 26.741 10.822 -26.892 1.00 69.12 122 GLY A C 1
ATOM 945 O O . GLY A 1 122 ? 26.287 10.530 -27.994 1.00 69.12 122 GLY A O 1
ATOM 946 N N . ALA A 1 123 ? 26.885 9.905 -25.928 1.00 76.25 123 ALA A N 1
ATOM 947 C CA . ALA A 1 123 ? 26.409 8.534 -26.085 1.00 76.25 123 ALA A CA 1
ATOM 948 C C . ALA A 1 123 ? 24.883 8.475 -25.919 1.00 76.25 123 ALA A C 1
ATOM 950 O O . ALA A 1 123 ? 24.337 8.988 -24.939 1.00 76.25 123 ALA A O 1
ATOM 951 N N . ALA A 1 124 ? 24.200 7.816 -26.855 1.00 81.50 124 ALA A N 1
ATOM 952 C CA . ALA A 1 124 ? 22.776 7.530 -26.739 1.00 81.50 124 ALA A CA 1
ATOM 953 C C . ALA A 1 124 ? 22.551 6.362 -25.767 1.00 81.50 124 ALA A C 1
ATOM 955 O O . ALA A 1 124 ? 23.147 5.293 -25.902 1.00 81.50 124 ALA A O 1
ATOM 956 N N . GLY A 1 125 ? 21.699 6.582 -24.772 1.00 85.50 125 GLY A N 1
ATOM 957 C CA . GLY A 1 125 ? 21.182 5.554 -23.883 1.00 85.50 125 GLY A CA 1
ATOM 958 C C . GLY A 1 125 ? 20.047 4.769 -24.535 1.00 85.50 125 GLY A C 1
ATOM 959 O O . GLY A 1 125 ? 19.482 5.162 -25.559 1.00 85.50 125 GLY A O 1
ATOM 960 N N . VAL A 1 126 ? 19.701 3.647 -23.911 1.00 88.25 126 VAL A N 1
ATOM 961 C CA . VAL A 1 126 ? 18.735 2.688 -24.445 1.00 88.25 126 VAL A CA 1
ATOM 962 C C . VAL A 1 126 ? 17.505 2.630 -23.550 1.00 88.25 126 VAL A C 1
ATOM 964 O O . VAL A 1 126 ? 17.626 2.435 -22.344 1.00 88.25 126 VAL A O 1
ATOM 967 N N . GLY A 1 127 ? 16.325 2.790 -24.152 1.00 89.06 127 GLY A N 1
ATOM 968 C CA . GLY A 1 127 ? 15.043 2.631 -23.468 1.00 89.06 127 GLY A CA 1
ATOM 969 C C . GLY A 1 127 ? 14.614 1.171 -23.355 1.00 89.06 127 GLY A C 1
ATOM 970 O O . GLY A 1 127 ? 14.983 0.325 -24.173 1.00 89.06 127 GLY A O 1
ATOM 971 N N . SER A 1 128 ? 13.796 0.879 -22.349 1.00 89.62 128 SER A N 1
ATOM 972 C CA . SER A 1 128 ? 13.167 -0.429 -22.199 1.00 89.62 128 SER A CA 1
ATOM 973 C C . SER A 1 128 ? 12.012 -0.598 -23.175 1.00 89.62 128 SER A C 1
ATOM 975 O O . SER A 1 128 ? 11.121 0.247 -23.250 1.00 89.62 128 SER A O 1
ATOM 977 N N . THR A 1 129 ? 11.958 -1.736 -23.863 1.00 84.50 129 THR A N 1
ATOM 978 C CA . THR A 1 129 ? 10.787 -2.117 -24.655 1.00 84.50 129 THR A CA 1
ATOM 979 C C . THR A 1 129 ? 9.782 -2.890 -23.802 1.00 84.50 129 THR A C 1
ATOM 981 O O . THR A 1 129 ? 10.113 -3.811 -23.045 1.00 84.50 129 THR A O 1
ATOM 984 N N . GLY A 1 130 ? 8.521 -2.475 -23.909 1.00 72.88 130 GLY A N 1
ATOM 985 C CA . GLY A 1 130 ? 7.355 -3.195 -23.407 1.00 72.88 130 GLY A CA 1
ATOM 986 C C . GLY A 1 130 ? 6.645 -3.930 -24.544 1.00 72.88 130 GLY A C 1
ATOM 987 O O . GLY A 1 130 ? 6.914 -3.689 -25.718 1.00 72.88 130 GLY A O 1
ATOM 988 N N . GLY A 1 131 ? 5.723 -4.831 -24.211 1.00 68.62 131 GLY A N 1
ATOM 989 C CA . GLY A 1 131 ? 4.925 -5.511 -25.226 1.00 68.62 131 GLY A CA 1
ATOM 990 C C . GLY A 1 131 ? 3.783 -6.330 -24.641 1.00 68.62 131 GLY A C 1
ATOM 991 O O . GLY A 1 131 ? 3.869 -6.838 -23.522 1.00 68.62 131 GLY A O 1
ATOM 992 N N . ALA A 1 132 ? 2.713 -6.468 -25.424 1.00 66.50 132 ALA A N 1
ATOM 993 C CA . ALA A 1 132 ? 1.647 -7.423 -25.165 1.00 66.50 132 ALA A CA 1
ATOM 994 C C . ALA A 1 132 ? 2.031 -8.769 -25.794 1.00 66.50 132 ALA A C 1
ATOM 996 O O . ALA A 1 132 ? 2.070 -8.916 -27.016 1.00 66.50 132 ALA A O 1
ATOM 997 N N . HIS A 1 133 ? 2.338 -9.761 -24.962 1.00 73.88 133 HIS A N 1
ATOM 998 C CA . HIS A 1 133 ? 2.616 -11.109 -25.445 1.00 73.88 133 HIS A CA 1
ATOM 999 C C . HIS A 1 133 ? 1.300 -11.855 -25.666 1.00 73.88 133 HIS A C 1
ATOM 1001 O O . HIS A 1 133 ? 0.541 -12.084 -24.724 1.00 73.88 133 HIS A O 1
ATOM 1007 N N . LEU A 1 134 ? 1.039 -12.268 -26.906 1.00 83.25 134 LEU A N 1
ATOM 1008 C CA . LEU A 1 134 ? -0.059 -13.180 -27.209 1.00 83.25 134 LEU A CA 1
ATOM 1009 C C . LEU A 1 134 ? 0.418 -14.619 -27.011 1.00 83.25 134 LEU A C 1
ATOM 1011 O O . LEU A 1 134 ? 1.428 -15.034 -27.579 1.00 83.25 134 LEU A O 1
ATOM 1015 N N . ALA A 1 135 ? -0.320 -15.385 -26.214 1.00 83.06 135 ALA A N 1
ATOM 1016 C CA . ALA A 1 135 ? -0.040 -16.790 -25.963 1.00 83.06 135 ALA A CA 1
ATOM 1017 C C . ALA A 1 135 ? -1.308 -17.622 -26.159 1.00 83.06 135 ALA A C 1
ATOM 1019 O O . ALA A 1 135 ? -2.387 -17.257 -25.694 1.00 83.06 135 ALA A O 1
ATOM 1020 N N . VAL A 1 136 ? -1.168 -18.774 -26.815 1.00 87.81 136 VAL A N 1
ATOM 1021 C CA . VAL A 1 136 ? -2.248 -19.756 -26.941 1.00 87.81 136 VAL A CA 1
ATOM 1022 C C . VAL A 1 136 ? -2.017 -20.858 -25.919 1.00 87.81 136 VAL A C 1
ATOM 1024 O O . VAL A 1 136 ? -0.988 -21.531 -25.919 1.00 87.81 136 VAL A O 1
ATOM 1027 N N . SER A 1 137 ? -2.986 -21.049 -25.026 1.00 87.31 137 SER A N 1
ATOM 1028 C CA . SER A 1 137 ? -2.935 -22.134 -24.049 1.00 87.31 137 SER A CA 1
ATOM 1029 C C . SER A 1 137 ? -2.954 -23.492 -24.751 1.00 87.31 137 SER A C 1
ATOM 1031 O O . SER A 1 137 ? -3.826 -23.751 -25.579 1.00 87.31 137 SER A O 1
ATOM 1033 N N . ARG A 1 138 ? -2.083 -24.415 -24.319 1.00 85.75 138 ARG A N 1
ATOM 1034 C CA . ARG A 1 138 ? -2.119 -25.833 -24.735 1.00 85.75 138 ARG A CA 1
ATOM 1035 C C . ARG A 1 138 ? -3.473 -26.501 -24.454 1.00 85.75 138 ARG A C 1
ATOM 1037 O O . ARG A 1 138 ? -3.796 -27.515 -25.053 1.00 85.75 138 ARG A O 1
ATOM 1044 N N . ARG A 1 139 ? -4.254 -25.948 -23.519 1.00 91.75 139 ARG A N 1
ATOM 1045 C CA . ARG A 1 139 ? -5.587 -26.433 -23.127 1.00 91.75 139 ARG A CA 1
ATOM 1046 C C . ARG A 1 139 ? -6.731 -25.674 -23.815 1.00 91.75 139 ARG A C 1
ATOM 1048 O O . ARG A 1 139 ? -7.868 -25.774 -23.363 1.00 91.75 139 ARG A O 1
ATOM 1055 N N . SER A 1 140 ? -6.448 -24.870 -24.844 1.00 93.25 140 SER A N 1
ATOM 1056 C CA . SER A 1 140 ? -7.496 -24.176 -25.598 1.00 93.25 140 SER A CA 1
ATOM 1057 C C . SER A 1 140 ? -8.450 -25.189 -26.235 1.00 93.25 140 SER A C 1
ATOM 1059 O O . SER A 1 140 ? -7.998 -26.134 -26.875 1.00 93.25 140 SER A O 1
ATOM 1061 N N . ARG A 1 141 ? -9.765 -24.981 -26.079 1.00 96.06 141 ARG A N 1
ATOM 1062 C CA . ARG A 1 141 ? -10.799 -25.809 -26.732 1.00 96.06 141 ARG A CA 1
ATOM 1063 C C . ARG A 1 141 ? -10.801 -25.635 -28.253 1.00 96.06 141 ARG A C 1
ATOM 1065 O O . ARG A 1 141 ? -11.146 -26.561 -28.971 1.00 96.06 141 ARG A O 1
ATOM 1072 N N . HIS A 1 142 ? -10.387 -24.456 -28.721 1.00 96.25 142 HIS A N 1
ATOM 1073 C CA . HIS A 1 142 ? -10.288 -24.107 -30.136 1.00 96.25 142 HIS A CA 1
ATOM 1074 C C . HIS A 1 142 ? -8.886 -23.543 -30.413 1.00 96.25 142 HIS A C 1
ATOM 1076 O O . HIS A 1 142 ? -8.715 -22.324 -30.511 1.00 96.25 142 HIS A O 1
ATOM 1082 N N . PRO A 1 143 ? -7.846 -24.397 -30.457 1.00 94.19 143 PRO A N 1
ATOM 1083 C CA . PRO A 1 143 ? -6.466 -23.940 -30.609 1.00 94.19 143 PRO A CA 1
ATOM 1084 C C . PRO A 1 143 ? -6.254 -23.219 -31.942 1.00 94.19 143 PRO A C 1
ATOM 1086 O O . PRO A 1 143 ? -5.596 -22.184 -31.972 1.00 94.19 143 PRO A O 1
ATOM 1089 N N . GLU A 1 144 ? -6.879 -23.699 -33.017 1.00 95.62 144 GLU A N 1
ATOM 1090 C CA . GLU A 1 144 ? -6.783 -23.083 -34.342 1.00 95.62 144 GLU A CA 1
ATOM 1091 C C . GLU A 1 144 ? -7.404 -21.686 -34.381 1.00 95.62 144 GLU A C 1
ATOM 1093 O O . GLU A 1 144 ? -6.763 -20.755 -34.861 1.00 95.62 144 GLU A O 1
ATOM 1098 N N . LEU A 1 145 ? -8.596 -21.500 -33.798 1.00 96.19 145 LEU A N 1
ATOM 1099 C CA . LEU A 1 145 ? -9.228 -20.178 -33.701 1.00 96.19 145 LEU A CA 1
ATOM 1100 C C . LEU A 1 145 ? -8.417 -19.219 -32.827 1.00 96.19 145 LEU A C 1
ATOM 1102 O O . LEU A 1 145 ? -8.291 -18.046 -33.160 1.00 96.19 145 LEU A O 1
ATOM 1106 N N . ALA A 1 146 ? -7.826 -19.705 -31.733 1.00 95.56 146 ALA A N 1
ATOM 1107 C CA . ALA A 1 146 ? -6.964 -18.885 -30.886 1.00 95.56 146 ALA A CA 1
ATOM 1108 C C . ALA A 1 146 ? -5.694 -18.437 -31.631 1.00 95.56 146 ALA A C 1
ATOM 1110 O O . ALA A 1 146 ? -5.286 -17.281 -31.521 1.00 95.56 146 ALA A O 1
ATOM 1111 N N . VAL A 1 147 ? -5.093 -19.325 -32.429 1.00 95.31 147 VAL A N 1
ATOM 1112 C CA . VAL A 1 147 ? -3.965 -18.979 -33.307 1.00 95.31 147 VAL A CA 1
ATOM 1113 C C . VAL A 1 147 ? -4.406 -18.008 -34.404 1.00 95.31 147 VAL A C 1
ATOM 1115 O O . VAL A 1 147 ? -3.696 -17.040 -34.669 1.00 95.31 147 VAL A O 1
ATOM 1118 N N . ALA A 1 148 ? -5.569 -18.223 -35.022 1.00 95.94 148 ALA A N 1
ATOM 1119 C CA . ALA A 1 148 ? -6.120 -17.327 -36.036 1.00 95.94 148 ALA A CA 1
ATOM 1120 C C . ALA A 1 148 ? -6.372 -15.922 -35.469 1.00 95.94 148 ALA A C 1
ATOM 1122 O O . ALA A 1 148 ? -5.980 -14.937 -36.089 1.00 95.94 148 ALA A O 1
ATOM 1123 N N . LEU A 1 149 ? -6.924 -15.824 -34.257 1.00 94.88 149 LEU A N 1
ATOM 1124 C CA . LEU A 1 149 ? -7.092 -14.559 -33.547 1.00 94.88 149 LEU A CA 1
ATOM 1125 C C . LEU A 1 149 ? -5.742 -13.895 -33.259 1.00 94.88 149 LEU A C 1
ATOM 1127 O O . LEU A 1 149 ? -5.581 -12.709 -33.523 1.00 94.88 149 LEU A O 1
ATOM 1131 N N . ALA A 1 150 ? -4.751 -14.644 -32.769 1.00 93.00 150 ALA A N 1
ATOM 1132 C CA . ALA A 1 150 ? -3.423 -14.090 -32.513 1.00 93.00 150 ALA A CA 1
ATOM 1133 C C . ALA A 1 150 ? -2.758 -13.565 -33.800 1.00 93.00 150 ALA A C 1
ATOM 1135 O O . ALA A 1 150 ? -2.153 -12.491 -33.799 1.00 93.00 150 ALA A O 1
ATOM 1136 N N . ARG A 1 151 ? -2.922 -14.277 -34.922 1.00 93.06 151 ARG A N 1
ATOM 1137 C CA . ARG A 1 151 ? -2.483 -13.819 -36.250 1.00 93.06 151 ARG A CA 1
ATOM 1138 C C . ARG A 1 151 ? -3.243 -12.578 -36.709 1.00 93.06 151 ARG A C 1
ATOM 1140 O O . ARG A 1 151 ? -2.627 -11.668 -37.250 1.00 93.06 151 ARG A O 1
ATOM 1147 N N . HIS A 1 152 ? -4.551 -12.515 -36.469 1.00 94.31 152 HIS A N 1
ATOM 1148 C CA . HIS A 1 152 ? -5.358 -11.344 -36.791 1.00 94.31 152 HIS A CA 1
ATOM 1149 C C . HIS A 1 152 ? -4.906 -10.120 -35.990 1.00 94.31 152 HIS A C 1
ATOM 1151 O O . HIS A 1 152 ? -4.596 -9.100 -36.591 1.00 94.31 152 HIS A O 1
ATOM 1157 N N . LEU A 1 153 ? -4.761 -10.229 -34.667 1.00 91.25 153 LEU A N 1
ATOM 1158 C CA . LEU A 1 153 ? -4.318 -9.126 -33.803 1.00 91.25 153 LEU A CA 1
ATOM 1159 C C . LEU A 1 153 ? -2.905 -8.623 -34.141 1.00 91.25 153 LEU A C 1
ATOM 1161 O O . LEU A 1 153 ? -2.595 -7.457 -33.925 1.00 91.25 153 LEU A O 1
ATOM 1165 N N . THR A 1 154 ? -2.054 -9.485 -34.704 1.00 91.38 154 THR A N 1
ATOM 1166 C CA . THR A 1 154 ? -0.698 -9.127 -35.163 1.00 91.38 154 THR A CA 1
ATOM 1167 C C . THR A 1 154 ? -0.623 -8.778 -36.654 1.00 91.38 154 THR A C 1
ATOM 1169 O O . THR A 1 154 ? 0.455 -8.448 -37.165 1.00 91.38 154 THR A O 1
ATOM 1172 N N . SER A 1 155 ? -1.747 -8.814 -37.370 1.00 93.44 155 SER A N 1
ATOM 1173 C CA . SER A 1 155 ? -1.823 -8.409 -38.773 1.00 93.44 155 SER A CA 1
ATOM 1174 C C . SER A 1 155 ? -1.634 -6.900 -38.927 1.00 93.44 155 SER A C 1
ATOM 1176 O O . SER A 1 155 ? -1.853 -6.130 -37.993 1.00 93.44 155 SER A O 1
ATOM 1178 N N . GLN A 1 156 ? -1.225 -6.471 -40.119 1.00 94.12 156 GLN A N 1
ATOM 1179 C CA . GLN A 1 156 ? -1.039 -5.054 -40.425 1.00 94.12 156 GLN A CA 1
ATOM 1180 C C . GLN A 1 156 ? -2.333 -4.236 -40.236 1.00 94.12 156 GLN A C 1
ATOM 1182 O O . GLN A 1 156 ? -2.260 -3.228 -39.537 1.00 94.12 156 GLN A O 1
ATOM 1187 N N . PRO A 1 157 ? -3.523 -4.667 -40.715 1.00 93.00 157 PRO A N 1
ATOM 1188 C CA . PRO A 1 157 ? -4.762 -3.917 -40.488 1.00 93.00 157 PRO A CA 1
ATOM 1189 C C . PRO A 1 157 ? -5.124 -3.766 -39.008 1.00 93.00 157 PRO A C 1
ATOM 1191 O O . PRO A 1 157 ? -5.501 -2.680 -38.576 1.00 93.00 157 PRO A O 1
ATOM 1194 N N . ALA A 1 158 ? -4.977 -4.832 -38.213 1.00 92.81 158 ALA A N 1
ATOM 1195 C CA . ALA A 1 158 ? -5.293 -4.778 -36.787 1.00 92.81 158 ALA A CA 1
ATOM 1196 C C . ALA A 1 158 ? -4.319 -3.877 -36.024 1.00 92.81 158 ALA A C 1
ATOM 1198 O O . ALA A 1 158 ? -4.749 -3.051 -35.225 1.00 92.81 158 ALA A O 1
ATOM 1199 N N . GLN A 1 159 ? -3.015 -3.986 -36.294 1.00 91.75 159 GLN A N 1
ATOM 1200 C CA . GLN A 1 159 ? -2.023 -3.125 -35.648 1.00 91.75 159 GLN A CA 1
ATOM 1201 C C . GLN A 1 159 ? -2.162 -1.660 -36.062 1.00 91.75 159 GLN A C 1
ATOM 1203 O O . GLN A 1 159 ? -1.991 -0.788 -35.220 1.00 91.75 159 GLN A O 1
ATOM 1208 N N . ARG A 1 160 ? -2.536 -1.382 -37.316 1.00 92.44 160 ARG A N 1
ATOM 1209 C CA . ARG A 1 160 ? -2.859 -0.029 -37.786 1.00 92.44 160 ARG A CA 1
ATOM 1210 C C . ARG A 1 160 ? -4.061 0.546 -37.038 1.00 92.44 160 ARG A C 1
ATOM 1212 O O . ARG A 1 160 ? -3.985 1.661 -36.540 1.00 92.44 160 ARG A O 1
ATOM 1219 N N . ALA A 1 161 ? -5.134 -0.235 -36.892 1.00 90.00 161 ALA A N 1
ATOM 1220 C CA . ALA A 1 161 ? -6.316 0.175 -36.134 1.00 90.00 161 ALA A CA 1
ATOM 1221 C C . ALA A 1 161 ? -6.006 0.410 -34.643 1.00 90.00 161 ALA A C 1
ATOM 1223 O O . ALA A 1 161 ? -6.475 1.384 -34.062 1.00 90.00 161 ALA A O 1
ATOM 1224 N N . ILE A 1 162 ? -5.188 -0.454 -34.031 1.00 88.12 162 ILE A N 1
ATOM 1225 C CA . ILE A 1 162 ? -4.735 -0.293 -32.641 1.00 88.12 162 ILE A CA 1
ATOM 1226 C C . ILE A 1 162 ? -3.877 0.966 -32.490 1.00 88.12 162 ILE A C 1
ATOM 1228 O O . ILE A 1 162 ? -4.075 1.710 -31.534 1.00 88.12 162 ILE A O 1
ATOM 1232 N N . ALA A 1 163 ? -2.951 1.215 -33.416 1.00 86.75 163 ALA A N 1
ATOM 1233 C CA . ALA A 1 163 ? -2.092 2.392 -33.375 1.00 86.75 163 ALA A CA 1
ATOM 1234 C C . ALA A 1 163 ? -2.900 3.693 -33.514 1.00 86.75 163 ALA A C 1
ATOM 1236 O O . ALA A 1 163 ? -2.653 4.616 -32.754 1.00 86.75 163 ALA A O 1
ATOM 1237 N N . LEU A 1 164 ? -3.913 3.730 -34.392 1.00 84.75 164 LEU A N 1
ATOM 1238 C CA . LEU A 1 164 ? -4.812 4.885 -34.549 1.00 84.75 164 LEU A CA 1
ATOM 1239 C C . LEU A 1 164 ? -5.734 5.125 -33.343 1.00 84.75 164 LEU A C 1
ATOM 1241 O O . LEU A 1 164 ? -6.138 6.257 -33.100 1.00 84.75 164 LEU A O 1
ATOM 1245 N N . GLY A 1 165 ? -6.153 4.063 -32.647 1.00 78.62 165 GLY A N 1
ATOM 1246 C CA . GLY A 1 165 ? -7.166 4.161 -31.591 1.00 78.62 165 GLY A CA 1
ATOM 1247 C C . GLY A 1 165 ? -6.622 4.210 -30.164 1.00 78.62 165 GLY A C 1
ATOM 1248 O O . GLY A 1 165 ? -7.243 4.818 -29.298 1.00 78.62 165 GLY A O 1
ATOM 1249 N N . ALA A 1 166 ? -5.510 3.524 -29.894 1.00 71.12 166 ALA A N 1
ATOM 1250 C CA . ALA A 1 166 ? -4.993 3.293 -28.544 1.00 71.12 166 ALA A CA 1
ATOM 1251 C C . ALA A 1 166 ? -3.560 3.801 -28.333 1.00 71.12 166 ALA A C 1
ATOM 1253 O O . ALA A 1 166 ? -2.975 3.490 -27.295 1.00 71.12 166 ALA A O 1
ATOM 1254 N N . ALA A 1 167 ? -2.981 4.531 -29.293 1.00 70.50 167 ALA A N 1
ATOM 1255 C CA . ALA A 1 167 ? -1.639 5.108 -29.180 1.00 70.50 167 ALA A CA 1
ATOM 1256 C C . ALA A 1 167 ? -0.491 4.112 -28.994 1.00 70.50 167 ALA A C 1
ATOM 1258 O O . ALA A 1 167 ? 0.604 4.474 -28.549 1.00 70.50 167 ALA A O 1
ATOM 1259 N N . LEU A 1 168 ? -0.730 2.824 -29.246 1.00 80.88 168 LEU A N 1
ATOM 1260 C CA . LEU A 1 168 ? 0.278 1.799 -29.013 1.00 80.88 168 LEU A CA 1
ATOM 1261 C C . LEU A 1 168 ? 1.207 1.706 -30.218 1.00 80.88 168 LEU A C 1
ATOM 1263 O O . LEU A 1 168 ? 0.760 1.515 -31.349 1.00 80.88 168 LEU A O 1
ATOM 1267 N N . SER A 1 169 ? 2.511 1.767 -29.951 1.00 84.94 169 SER A N 1
ATOM 1268 C CA . SER A 1 169 ? 3.540 1.569 -30.967 1.00 84.94 169 SER A CA 1
ATOM 1269 C C . SER A 1 169 ? 3.344 0.226 -31.687 1.00 84.94 169 SER A C 1
ATOM 1271 O O . SER A 1 169 ? 3.325 -0.818 -31.021 1.00 84.94 169 SER A O 1
ATOM 1273 N N . PRO A 1 170 ? 3.216 0.214 -33.026 1.00 88.75 170 PRO A N 1
ATOM 1274 C CA . PRO A 1 170 ? 3.054 -1.026 -33.768 1.00 88.75 170 PRO A CA 1
ATOM 1275 C C . PRO A 1 170 ? 4.330 -1.873 -33.692 1.00 88.75 170 PRO A C 1
ATOM 1277 O O . PRO A 1 170 ? 5.444 -1.372 -33.663 1.00 88.75 170 PRO A O 1
ATOM 1280 N N . THR A 1 171 ? 4.187 -3.194 -33.712 1.00 87.88 171 THR A N 1
ATOM 1281 C CA . THR A 1 171 ? 5.332 -4.125 -33.830 1.00 87.88 171 THR A CA 1
ATOM 1282 C C . THR A 1 171 ? 5.789 -4.316 -35.279 1.00 87.88 171 THR A C 1
ATOM 1284 O O . THR A 1 171 ? 6.831 -4.916 -35.536 1.00 87.88 171 THR A O 1
ATOM 1287 N N . ARG A 1 172 ? 4.995 -3.828 -36.238 1.00 89.81 172 ARG A N 1
ATOM 1288 C CA . ARG A 1 172 ? 5.264 -3.873 -37.675 1.00 89.81 172 ARG A CA 1
ATOM 1289 C C . ARG A 1 172 ? 5.962 -2.598 -38.130 1.00 89.81 172 ARG A C 1
ATOM 1291 O O . ARG A 1 172 ? 5.420 -1.508 -37.982 1.00 89.81 172 ARG A O 1
ATOM 1298 N N . ARG A 1 173 ? 7.161 -2.751 -38.693 1.00 90.94 173 ARG A N 1
ATOM 1299 C CA . ARG A 1 173 ? 8.041 -1.631 -39.051 1.00 90.94 173 ARG A CA 1
ATOM 1300 C C . ARG A 1 173 ? 7.469 -0.738 -40.156 1.00 90.94 173 ARG A C 1
ATOM 1302 O O . ARG A 1 173 ? 7.624 0.474 -40.105 1.00 90.94 173 ARG A O 1
ATOM 1309 N N . ASP A 1 174 ? 6.781 -1.332 -41.123 1.00 92.00 174 ASP A N 1
ATOM 1310 C CA . ASP A 1 174 ? 6.109 -0.635 -42.223 1.00 92.00 174 ASP A CA 1
ATOM 1311 C C . ASP A 1 174 ? 5.071 0.386 -41.733 1.00 92.00 174 ASP A C 1
ATOM 1313 O O . ASP A 1 174 ? 4.900 1.431 -42.353 1.00 92.00 174 ASP A O 1
ATOM 1317 N N . LEU A 1 175 ? 4.444 0.139 -40.578 1.00 93.12 175 LEU A N 1
ATOM 1318 C CA . LEU A 1 175 ? 3.431 1.033 -40.017 1.00 93.12 175 LEU A CA 1
ATOM 1319 C C . LEU A 1 175 ? 4.002 2.341 -39.452 1.00 93.12 175 LEU A C 1
ATOM 1321 O O . LEU A 1 175 ? 3.273 3.323 -39.391 1.00 93.12 175 LEU A O 1
ATOM 1325 N N . TYR A 1 176 ? 5.290 2.401 -39.100 1.00 92.06 176 TYR A N 1
ATOM 1326 C CA . TYR A 1 176 ? 5.915 3.650 -38.634 1.00 92.06 176 TYR A CA 1
ATOM 1327 C C . TYR A 1 176 ? 6.064 4.704 -39.738 1.00 92.06 176 TYR A C 1
ATOM 1329 O O . TYR A 1 176 ? 6.262 5.881 -39.441 1.00 92.06 176 TYR A O 1
ATOM 1337 N N . HIS A 1 177 ? 5.966 4.281 -40.999 1.00 93.62 177 HIS A N 1
ATOM 1338 C CA . HIS A 1 177 ? 6.072 5.138 -42.181 1.00 93.62 177 HIS A CA 1
ATOM 1339 C C . HIS A 1 177 ? 4.759 5.171 -42.983 1.00 93.62 177 HIS A C 1
ATOM 1341 O O . HIS A 1 177 ? 4.725 5.710 -44.088 1.00 93.62 177 HIS A O 1
ATOM 1347 N N . ASP A 1 178 ? 3.671 4.603 -42.445 1.00 93.62 178 ASP A N 1
ATOM 1348 C CA . ASP A 1 178 ? 2.347 4.627 -43.078 1.00 93.62 178 ASP A CA 1
ATOM 1349 C C . ASP A 1 178 ? 1.808 6.071 -43.126 1.00 93.62 178 ASP A C 1
ATOM 1351 O O . ASP A 1 178 ? 1.724 6.722 -42.082 1.00 93.62 178 ASP A O 1
ATOM 1355 N N . PRO A 1 179 ? 1.402 6.595 -44.299 1.00 92.81 179 PRO A N 1
ATOM 1356 C CA . PRO A 1 179 ? 1.010 7.999 -44.436 1.00 92.81 179 PRO A CA 1
ATOM 1357 C C . PRO A 1 179 ? -0.158 8.443 -43.546 1.00 92.81 179 PRO A C 1
ATOM 1359 O O . PRO A 1 179 ? -0.237 9.614 -43.179 1.00 92.81 179 PRO A O 1
ATOM 1362 N N . GLU A 1 180 ? -1.087 7.544 -43.214 1.00 90.88 180 GLU A N 1
ATOM 1363 C CA . GLU A 1 180 ? -2.230 7.860 -42.354 1.00 90.88 180 GLU A CA 1
ATOM 1364 C C . GLU A 1 180 ? -1.799 7.924 -40.890 1.00 90.88 180 GLU A C 1
ATOM 1366 O O . GLU A 1 180 ? -2.131 8.884 -40.196 1.00 90.88 180 GLU A O 1
ATOM 1371 N N . LEU A 1 181 ? -0.992 6.953 -40.450 1.00 89.12 181 LEU A N 1
ATOM 1372 C CA . LEU A 1 181 ? -0.439 6.934 -39.097 1.00 89.12 181 LEU A CA 1
ATOM 1373 C C . LEU A 1 181 ? 0.520 8.095 -38.852 1.00 89.12 181 LEU A C 1
ATOM 1375 O O . LEU A 1 181 ? 0.458 8.709 -37.796 1.00 89.12 181 LEU A O 1
ATOM 1379 N N . VAL A 1 182 ? 1.361 8.449 -39.825 1.00 90.00 182 VAL A N 1
ATOM 1380 C CA . VAL A 1 182 ? 2.263 9.605 -39.716 1.00 90.00 182 VAL A CA 1
ATOM 1381 C C . VAL A 1 182 ? 1.474 10.915 -39.669 1.00 90.00 182 VAL A C 1
ATOM 1383 O O . VAL A 1 182 ? 1.855 11.833 -38.949 1.00 90.00 182 VAL A O 1
ATOM 1386 N N . ARG A 1 183 ? 0.344 11.012 -40.381 1.00 88.06 183 ARG A N 1
ATOM 1387 C CA . ARG A 1 183 ? -0.532 12.191 -40.301 1.00 88.06 183 ARG A CA 1
ATOM 1388 C C . ARG A 1 183 ? -1.205 12.312 -38.934 1.00 88.06 183 ARG A C 1
ATOM 1390 O O . ARG A 1 183 ? -1.321 13.421 -38.424 1.00 88.06 183 ARG A O 1
ATOM 1397 N N . ALA A 1 184 ? -1.641 11.193 -38.356 1.00 84.44 184 ALA A N 1
ATOM 1398 C CA . ALA A 1 184 ? -2.218 11.160 -37.014 1.00 84.44 184 ALA A CA 1
ATOM 1399 C C . ALA A 1 184 ? -1.155 11.375 -35.918 1.00 84.44 184 ALA A C 1
ATOM 1401 O O . ALA A 1 184 ? -1.414 12.053 -34.926 1.00 84.44 184 ALA A O 1
ATOM 1402 N N . HIS A 1 185 ? 0.058 10.856 -36.128 1.00 84.38 185 HIS A N 1
ATOM 1403 C CA . HIS A 1 185 ? 1.166 10.856 -35.172 1.00 84.38 185 HIS A CA 1
ATOM 1404 C C . HIS A 1 185 ? 2.490 11.227 -35.868 1.00 84.38 185 HIS A C 1
ATOM 1406 O O . HIS A 1 185 ? 3.301 10.347 -36.183 1.00 84.38 185 HIS A O 1
ATOM 1412 N N . PRO A 1 186 ? 2.777 12.529 -36.060 1.00 84.12 186 PRO A N 1
ATOM 1413 C CA . PRO A 1 186 ? 3.959 12.992 -36.800 1.00 84.12 186 PRO A CA 1
ATOM 1414 C C . PRO A 1 186 ? 5.306 12.486 -36.258 1.00 84.12 186 PRO A C 1
ATOM 1416 O O . PRO A 1 186 ? 6.294 12.425 -36.987 1.00 84.12 186 PRO A O 1
ATOM 1419 N N . GLY A 1 187 ? 5.361 12.094 -34.981 1.00 81.56 187 GLY A N 1
ATOM 1420 C CA . GLY A 1 187 ? 6.556 11.541 -34.341 1.00 81.56 187 GLY A CA 1
ATOM 1421 C C . GLY A 1 187 ? 6.883 10.081 -34.690 1.00 81.56 187 GLY A C 1
ATOM 1422 O O . GLY A 1 187 ? 7.964 9.618 -34.318 1.00 81.56 187 GLY A O 1
ATOM 1423 N N . MET A 1 188 ? 6.004 9.348 -35.388 1.00 86.94 188 MET A N 1
A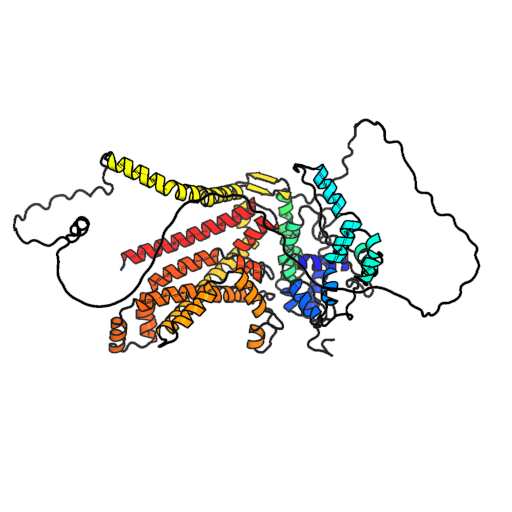TOM 1424 C CA . MET A 1 188 ? 6.193 7.913 -35.662 1.00 86.94 188 MET A CA 1
ATOM 1425 C C . MET A 1 188 ? 7.514 7.566 -36.371 1.00 86.94 188 MET A C 1
ATOM 1427 O O . MET A 1 188 ? 8.222 6.693 -35.864 1.00 86.94 188 MET A O 1
ATOM 1431 N N . PRO A 1 189 ? 7.931 8.241 -37.461 1.00 89.38 189 PRO A N 1
ATOM 1432 C CA . PRO A 1 189 ? 9.165 7.875 -38.163 1.00 89.38 189 PRO A CA 1
ATOM 1433 C C . PRO A 1 189 ? 10.412 7.998 -37.278 1.00 89.38 189 PRO A C 1
ATOM 1435 O O . PRO A 1 189 ? 11.341 7.199 -37.378 1.00 89.38 189 PRO A O 1
ATOM 1438 N N . ARG A 1 190 ? 10.422 8.971 -36.356 1.00 85.19 190 ARG A N 1
ATOM 1439 C CA . ARG A 1 190 ? 11.501 9.143 -35.372 1.00 85.19 190 ARG A CA 1
ATOM 1440 C C . ARG A 1 190 ? 11.486 8.042 -34.308 1.00 85.19 190 ARG A C 1
ATOM 1442 O O . ARG A 1 190 ? 12.544 7.651 -33.817 1.00 85.19 190 ARG A O 1
ATOM 1449 N N . LEU A 1 191 ? 10.302 7.542 -33.957 1.00 86.81 191 LEU A N 1
ATOM 1450 C CA . LEU A 1 191 ? 10.126 6.468 -32.985 1.00 86.81 191 LEU A CA 1
ATOM 1451 C C . LEU A 1 191 ? 10.630 5.112 -33.511 1.00 86.81 191 LEU A C 1
ATOM 1453 O O . LEU A 1 191 ? 11.124 4.334 -32.701 1.00 86.81 191 LEU A O 1
ATOM 1457 N N . ASP A 1 192 ? 10.592 4.849 -34.827 1.00 89.12 192 ASP A N 1
ATOM 1458 C CA . ASP A 1 192 ? 11.136 3.615 -35.444 1.00 89.12 192 ASP A CA 1
ATOM 1459 C C . ASP A 1 192 ? 12.587 3.359 -34.995 1.00 89.12 192 ASP A C 1
ATOM 1461 O O . ASP A 1 192 ? 12.907 2.323 -34.407 1.00 89.12 192 ASP A O 1
ATOM 1465 N N . GLY A 1 193 ? 13.457 4.365 -35.152 1.00 86.06 193 GLY A N 1
ATOM 1466 C CA . GLY A 1 193 ? 14.862 4.271 -34.745 1.00 86.06 193 GLY A CA 1
ATOM 1467 C C . GLY A 1 193 ? 15.048 4.023 -33.243 1.00 86.06 193 GLY A C 1
ATOM 1468 O O . GLY A 1 193 ? 15.885 3.212 -32.850 1.00 86.06 193 GLY A O 1
ATOM 1469 N N . LEU A 1 194 ? 14.243 4.672 -32.395 1.00 87.00 194 LEU A N 1
ATOM 1470 C CA . LEU A 1 194 ? 14.293 4.480 -30.940 1.00 87.00 194 LEU A CA 1
ATOM 1471 C C . LEU A 1 194 ? 13.826 3.075 -30.528 1.00 87.00 194 LEU A C 1
ATOM 1473 O O . LEU A 1 194 ? 14.417 2.469 -29.635 1.00 87.00 194 LEU A O 1
ATOM 1477 N N . MET A 1 195 ? 12.802 2.540 -31.194 1.00 86.81 195 MET A N 1
ATOM 1478 C CA . MET A 1 195 ? 12.258 1.209 -30.919 1.00 86.81 195 MET A CA 1
ATOM 1479 C C . MET A 1 195 ? 13.230 0.098 -31.324 1.00 86.81 195 MET A C 1
ATOM 1481 O O . MET A 1 195 ? 13.346 -0.890 -30.603 1.00 86.81 195 MET A O 1
ATOM 1485 N N . LEU A 1 196 ? 13.974 0.276 -32.422 1.00 86.88 196 LEU A N 1
ATOM 1486 C CA . LEU A 1 196 ? 15.017 -0.664 -32.856 1.00 86.88 196 LEU A CA 1
ATOM 1487 C C . LEU A 1 196 ? 16.222 -0.706 -31.908 1.00 86.88 196 LEU A C 1
ATOM 1489 O O . LEU A 1 196 ? 16.841 -1.758 -31.758 1.00 86.88 196 LEU A O 1
ATOM 1493 N N . MET A 1 197 ? 16.557 0.418 -31.270 1.00 87.00 197 MET A N 1
ATOM 1494 C CA . MET A 1 197 ? 17.622 0.469 -30.261 1.00 87.00 197 MET A CA 1
ATOM 1495 C C . MET A 1 197 ? 17.181 -0.085 -28.903 1.00 87.00 197 MET A C 1
ATOM 1497 O O . MET A 1 197 ? 18.030 -0.483 -28.107 1.00 87.00 197 MET A O 1
ATOM 1501 N N . GLY A 1 198 ? 15.876 -0.080 -28.623 1.00 88.31 198 GLY A N 1
ATOM 1502 C CA . GLY A 1 198 ? 15.316 -0.447 -27.329 1.00 88.31 198 GLY A CA 1
ATOM 1503 C C . GLY A 1 198 ? 15.631 -1.885 -26.906 1.00 88.31 198 GLY A C 1
ATOM 1504 O O . GLY A 1 198 ? 15.639 -2.813 -27.716 1.00 88.31 198 GLY A O 1
ATOM 1505 N N . GLN A 1 199 ? 15.846 -2.091 -25.607 1.00 89.56 199 GLN A N 1
ATOM 1506 C CA . GLN A 1 199 ? 16.158 -3.405 -25.044 1.00 89.56 199 GLN A CA 1
ATOM 1507 C C . GLN A 1 199 ? 14.968 -3.995 -24.285 1.00 89.56 199 GLN A C 1
ATOM 1509 O O . GLN A 1 199 ? 14.321 -3.296 -23.502 1.00 89.56 199 GLN A O 1
ATOM 1514 N N . PRO A 1 200 ? 14.664 -5.293 -24.463 1.00 88.12 200 PRO A N 1
ATOM 1515 C CA . PRO A 1 200 ? 13.644 -5.939 -23.659 1.00 88.12 200 PRO A CA 1
ATOM 1516 C C . PRO A 1 200 ? 14.136 -6.110 -22.221 1.00 88.12 200 PRO A C 1
ATOM 1518 O O . PRO A 1 200 ? 15.316 -6.360 -21.957 1.00 88.12 200 PRO A O 1
ATOM 1521 N N . ARG A 1 201 ? 13.194 -6.075 -21.278 1.00 88.44 201 ARG A N 1
ATOM 1522 C CA . ARG A 1 201 ? 13.442 -6.539 -19.906 1.00 88.44 201 ARG A CA 1
ATOM 1523 C C . ARG A 1 201 ? 14.003 -7.974 -19.926 1.00 88.44 201 ARG A C 1
ATOM 1525 O O . ARG A 1 201 ? 13.694 -8.728 -20.854 1.00 88.44 201 ARG A O 1
ATOM 1532 N N . PRO A 1 202 ? 14.789 -8.389 -18.911 1.00 85.31 202 PRO A N 1
ATOM 1533 C CA . PRO A 1 202 ? 15.343 -9.737 -18.835 1.00 85.31 202 PRO A CA 1
ATOM 1534 C C . PRO A 1 202 ? 14.311 -10.832 -19.141 1.00 85.31 202 PRO A C 1
ATOM 1536 O O . PRO A 1 202 ? 13.344 -11.027 -18.404 1.00 85.31 202 PRO A O 1
ATOM 1539 N N . VAL A 1 203 ? 14.536 -11.563 -20.235 1.00 81.62 203 VAL A N 1
ATOM 1540 C CA . VAL A 1 203 ? 13.631 -12.615 -20.712 1.00 81.62 203 VAL A CA 1
ATOM 1541 C C . VAL A 1 203 ? 13.859 -13.877 -19.886 1.00 81.62 203 VAL A C 1
ATOM 1543 O O . VAL A 1 203 ? 14.690 -14.720 -20.214 1.00 81.62 203 VAL A O 1
ATOM 1546 N N . THR A 1 204 ? 13.134 -13.997 -18.777 1.00 77.94 204 THR A N 1
ATOM 1547 C CA . THR A 1 204 ? 13.215 -15.147 -17.872 1.00 77.94 204 THR A CA 1
ATOM 1548 C C . THR A 1 204 ? 11.844 -15.468 -17.275 1.00 77.94 204 THR A C 1
ATOM 1550 O O . THR A 1 204 ? 11.098 -14.549 -16.930 1.00 77.94 204 THR A O 1
ATOM 1553 N N . PRO A 1 205 ? 11.493 -16.755 -17.085 1.00 73.19 205 PRO A N 1
ATOM 1554 C CA . PRO A 1 205 ? 10.249 -17.131 -16.410 1.00 73.19 205 PRO A CA 1
ATOM 1555 C C . PRO A 1 205 ? 10.208 -16.672 -14.942 1.00 73.19 205 PRO A C 1
ATOM 1557 O O . PRO A 1 205 ? 9.138 -16.611 -14.347 1.00 73.19 205 PRO A O 1
ATOM 1560 N N . ALA A 1 206 ? 11.358 -16.312 -14.357 1.00 74.31 206 ALA A N 1
ATOM 1561 C CA . ALA A 1 206 ? 11.465 -15.805 -12.990 1.00 74.31 206 ALA A CA 1
ATOM 1562 C C . ALA A 1 206 ? 11.447 -14.278 -12.877 1.00 74.31 206 ALA A C 1
ATOM 1564 O O . ALA A 1 206 ? 11.768 -13.746 -11.816 1.00 74.31 206 ALA A O 1
ATOM 1565 N N . TYR A 1 207 ? 11.076 -13.559 -13.940 1.00 83.00 207 TYR A N 1
ATOM 1566 C CA . TYR A 1 207 ? 11.236 -12.108 -13.982 1.00 83.00 207 TYR A CA 1
ATOM 1567 C C . TYR A 1 207 ? 10.480 -11.391 -12.855 1.00 83.00 207 TYR A C 1
ATOM 1569 O O . TYR A 1 207 ? 11.065 -10.561 -12.168 1.00 83.00 207 TYR A O 1
ATOM 1577 N N . LEU A 1 208 ? 9.227 -11.774 -12.589 1.00 82.69 208 LEU A N 1
ATOM 1578 C CA . LEU A 1 208 ? 8.417 -11.178 -11.516 1.00 82.69 208 LEU A CA 1
ATOM 1579 C C . LEU A 1 208 ? 9.039 -11.383 -10.127 1.00 82.69 208 LEU A C 1
ATOM 1581 O O . LEU A 1 208 ? 9.010 -10.487 -9.281 1.00 82.69 208 LEU A O 1
ATOM 1585 N N . LEU A 1 209 ? 9.652 -12.547 -9.897 1.00 80.56 209 LEU A N 1
ATOM 1586 C CA . LEU A 1 209 ? 10.365 -12.834 -8.656 1.00 80.56 209 LEU A CA 1
ATOM 1587 C C . LEU A 1 209 ? 11.630 -11.981 -8.531 1.00 80.56 209 LEU A C 1
ATOM 1589 O O . LEU A 1 209 ? 11.887 -11.415 -7.472 1.00 80.56 209 LEU A O 1
ATOM 1593 N N . VAL A 1 210 ? 12.403 -11.856 -9.613 1.00 83.12 210 VAL A N 1
ATOM 1594 C CA . VAL A 1 210 ? 13.599 -11.006 -9.632 1.00 83.12 210 VAL A CA 1
ATOM 1595 C C . VAL A 1 210 ? 13.210 -9.547 -9.395 1.00 83.12 210 VAL A C 1
ATOM 1597 O O . VAL A 1 210 ? 13.756 -8.927 -8.487 1.00 83.12 210 VAL A O 1
ATOM 1600 N N . SER A 1 211 ? 12.238 -9.025 -10.147 1.00 87.44 211 SER A N 1
ATOM 1601 C CA . SER A 1 211 ? 11.757 -7.644 -10.039 1.00 87.44 211 SER A CA 1
ATOM 1602 C C . SER A 1 211 ? 11.279 -7.317 -8.618 1.00 87.44 211 SER A C 1
ATOM 1604 O O . SER A 1 211 ? 11.825 -6.429 -7.969 1.00 87.44 211 SER A O 1
ATOM 1606 N N . SER A 1 212 ? 10.340 -8.089 -8.066 1.00 84.44 212 SER A N 1
ATOM 1607 C CA . SER A 1 212 ? 9.812 -7.839 -6.711 1.00 84.44 212 SER A CA 1
ATOM 1608 C C . SER A 1 212 ? 10.859 -7.970 -5.597 1.00 84.44 212 SER A C 1
ATOM 1610 O O . SER A 1 212 ? 10.686 -7.391 -4.524 1.00 84.44 212 SER A O 1
ATOM 1612 N N . THR A 1 213 ? 11.946 -8.713 -5.836 1.00 83.19 213 THR A N 1
ATOM 1613 C CA . THR A 1 213 ? 13.063 -8.832 -4.888 1.00 83.19 213 THR A CA 1
ATOM 1614 C C . THR A 1 213 ? 13.993 -7.624 -4.948 1.00 83.19 213 THR A C 1
ATOM 1616 O O . THR A 1 213 ? 14.518 -7.216 -3.918 1.00 83.19 213 THR A O 1
ATOM 1619 N N . VAL A 1 214 ? 14.210 -7.044 -6.133 1.00 88.81 214 VAL A N 1
ATOM 1620 C CA . VAL A 1 214 ? 15.112 -5.891 -6.287 1.00 88.81 214 VAL A CA 1
ATOM 1621 C C . VAL A 1 214 ? 14.442 -4.556 -5.972 1.00 88.81 214 VAL A C 1
ATOM 1623 O O . VAL A 1 214 ? 15.133 -3.624 -5.579 1.00 88.81 214 VAL A O 1
ATOM 1626 N N . GLN A 1 215 ? 13.114 -4.460 -6.113 1.00 92.19 215 GLN A N 1
ATOM 1627 C CA . GLN A 1 215 ? 12.358 -3.218 -5.903 1.00 92.19 215 GLN A CA 1
ATOM 1628 C C . GLN A 1 215 ? 12.663 -2.526 -4.561 1.00 92.19 215 GLN A C 1
ATOM 1630 O O . GLN A 1 215 ? 12.996 -1.339 -4.593 1.00 92.19 215 GLN A O 1
ATOM 1635 N N . PRO A 1 216 ? 12.597 -3.207 -3.394 1.00 91.38 216 PRO A N 1
ATOM 1636 C CA . PRO A 1 216 ? 12.884 -2.553 -2.117 1.00 91.38 216 PRO A CA 1
ATOM 1637 C C . PRO A 1 216 ? 14.346 -2.132 -1.983 1.00 91.38 216 PRO A C 1
ATOM 1639 O O . PRO A 1 216 ? 14.623 -1.099 -1.389 1.00 91.38 216 PRO A O 1
ATOM 1642 N N . GLU A 1 217 ? 15.276 -2.890 -2.567 1.00 92.38 217 GLU A N 1
ATOM 1643 C CA . GLU A 1 217 ? 16.710 -2.586 -2.513 1.00 92.38 217 GLU A CA 1
ATOM 1644 C C . GLU A 1 217 ? 17.051 -1.352 -3.358 1.00 92.38 217 GLU A C 1
ATOM 1646 O O . GLU A 1 217 ? 17.748 -0.451 -2.896 1.00 92.38 217 GLU A O 1
ATOM 1651 N N . PHE A 1 218 ? 16.500 -1.259 -4.571 1.00 95.38 218 PHE A N 1
ATOM 1652 C CA . PHE A 1 218 ? 16.655 -0.073 -5.416 1.00 95.38 218 PHE A CA 1
ATOM 1653 C C . PHE A 1 218 ? 16.012 1.150 -4.771 1.00 95.38 218 PHE A C 1
ATOM 1655 O O . PHE A 1 218 ? 16.637 2.204 -4.706 1.00 95.38 218 PHE A O 1
ATOM 1662 N N . SER A 1 219 ? 14.803 0.997 -4.224 1.00 96.50 219 SER A N 1
ATOM 1663 C CA . SER A 1 219 ? 14.145 2.073 -3.485 1.00 96.50 219 SER A CA 1
ATOM 1664 C C . SER A 1 219 ? 14.992 2.520 -2.289 1.00 96.50 219 SER A C 1
ATOM 1666 O O . SER A 1 219 ? 15.215 3.715 -2.140 1.00 96.50 219 SER A O 1
ATOM 1668 N N . ALA A 1 220 ? 15.547 1.587 -1.505 1.00 95.06 220 ALA A N 1
ATOM 1669 C CA . ALA A 1 220 ? 16.406 1.883 -0.357 1.00 95.06 220 ALA A CA 1
ATOM 1670 C C . ALA A 1 220 ? 17.684 2.647 -0.726 1.00 95.06 220 ALA A C 1
ATOM 1672 O O . ALA A 1 220 ? 18.099 3.521 0.033 1.00 95.06 220 ALA A O 1
ATOM 1673 N N . ALA A 1 221 ? 18.292 2.343 -1.876 1.00 96.31 221 ALA A N 1
ATOM 1674 C CA . ALA A 1 221 ? 19.429 3.106 -2.381 1.00 96.31 221 ALA A CA 1
ATOM 1675 C C . ALA A 1 221 ? 19.033 4.546 -2.738 1.00 96.31 221 ALA A C 1
ATOM 1677 O O . ALA A 1 221 ? 19.733 5.481 -2.355 1.00 96.31 221 ALA A O 1
ATOM 1678 N N . LEU A 1 222 ? 17.906 4.725 -3.437 1.00 96.38 222 LEU A N 1
ATOM 1679 C CA . LEU A 1 222 ? 17.446 6.033 -3.913 1.00 96.38 222 LEU A CA 1
ATOM 1680 C C . LEU A 1 222 ? 16.976 6.958 -2.788 1.00 96.38 222 LEU A C 1
ATOM 1682 O O . LEU A 1 222 ? 17.250 8.150 -2.844 1.00 96.38 222 LEU A O 1
ATOM 1686 N N . VAL A 1 223 ? 16.308 6.419 -1.763 1.00 95.31 223 VAL A N 1
ATOM 1687 C CA . VAL A 1 223 ? 15.842 7.209 -0.605 1.00 95.31 223 VAL A CA 1
ATOM 1688 C C . VAL A 1 223 ? 16.887 7.330 0.509 1.00 95.31 223 VAL A C 1
ATOM 1690 O O . VAL A 1 223 ? 16.595 7.848 1.579 1.00 95.31 223 VAL A O 1
ATOM 1693 N N . GLY A 1 224 ? 18.102 6.817 0.295 1.00 93.81 224 GLY A N 1
ATOM 1694 C CA . GLY A 1 224 ? 19.218 6.987 1.225 1.00 93.81 224 GLY A CA 1
ATOM 1695 C C . GLY A 1 224 ? 19.258 6.037 2.426 1.00 93.81 224 GLY A C 1
ATOM 1696 O O . GLY A 1 224 ? 20.185 6.133 3.224 1.00 93.81 224 GLY A O 1
ATOM 1697 N N . VAL A 1 225 ? 18.332 5.079 2.537 1.00 93.44 225 VAL A N 1
ATOM 1698 C CA . VAL A 1 225 ? 18.318 4.062 3.614 1.00 93.44 225 VAL A CA 1
ATOM 1699 C C . VAL A 1 225 ? 19.508 3.102 3.507 1.00 93.44 225 VAL A C 1
ATOM 1701 O O . VAL A 1 225 ? 20.013 2.612 4.517 1.00 93.44 225 VAL A O 1
ATOM 1704 N N . LYS A 1 226 ? 19.972 2.818 2.285 1.00 94.12 226 LYS A N 1
ATOM 1705 C CA . LYS A 1 226 ? 21.164 2.001 2.018 1.00 94.12 226 LYS A CA 1
ATOM 1706 C C . LYS A 1 226 ? 22.121 2.734 1.085 1.00 94.12 226 LYS A C 1
ATOM 1708 O O . LYS A 1 226 ? 21.703 3.535 0.249 1.00 94.12 226 LYS A O 1
ATOM 1713 N N . SER A 1 227 ? 23.411 2.413 1.181 1.00 95.81 227 SER A N 1
ATOM 1714 C CA . SER A 1 227 ? 24.342 2.771 0.111 1.00 95.81 227 SER A CA 1
ATOM 1715 C C . SER A 1 227 ? 24.030 1.939 -1.147 1.00 95.81 227 SER A C 1
ATOM 1717 O O . SER A 1 227 ? 23.547 0.804 -1.017 1.00 95.81 227 SER A O 1
ATOM 1719 N N . PRO A 1 228 ? 24.296 2.456 -2.361 1.00 95.06 228 PRO A N 1
ATOM 1720 C CA . PRO A 1 228 ? 24.122 1.697 -3.599 1.00 95.06 228 PRO A CA 1
ATOM 1721 C C . PRO A 1 228 ? 24.820 0.330 -3.584 1.00 95.06 228 PRO A C 1
ATOM 1723 O O . PRO A 1 228 ? 24.246 -0.664 -4.017 1.00 95.06 228 PRO A O 1
ATOM 1726 N N . GLU A 1 229 ? 26.025 0.241 -3.022 1.00 93.94 229 GLU A N 1
ATOM 1727 C CA . GLU A 1 229 ? 26.815 -0.993 -2.937 1.00 93.94 229 GLU A CA 1
ATOM 1728 C C . GLU A 1 229 ? 26.127 -2.018 -2.035 1.00 93.94 229 GLU A C 1
ATOM 1730 O O . GLU A 1 229 ? 25.998 -3.188 -2.400 1.00 93.94 229 GLU A O 1
ATOM 1735 N N . ARG A 1 230 ? 25.628 -1.572 -0.875 1.00 91.94 230 ARG A N 1
ATOM 1736 C CA . ARG A 1 230 ? 24.922 -2.438 0.071 1.00 91.94 230 ARG A CA 1
ATOM 1737 C C . ARG A 1 230 ? 23.592 -2.931 -0.493 1.00 91.94 230 ARG A C 1
ATOM 1739 O O . ARG A 1 230 ? 23.283 -4.111 -0.351 1.00 91.94 230 ARG A O 1
ATOM 1746 N N . ALA A 1 231 ? 22.835 -2.066 -1.169 1.00 91.06 231 ALA A N 1
ATOM 1747 C CA . ALA A 1 231 ? 21.594 -2.449 -1.846 1.00 91.06 231 ALA A CA 1
ATOM 1748 C C . ALA A 1 231 ? 21.830 -3.517 -2.933 1.00 91.06 231 ALA A C 1
ATOM 1750 O O . ALA A 1 231 ? 21.047 -4.454 -3.090 1.00 91.06 231 ALA A O 1
ATOM 1751 N N . ILE A 1 232 ? 22.944 -3.413 -3.663 1.00 90.31 232 ILE A N 1
ATOM 1752 C CA . ILE A 1 232 ? 23.351 -4.403 -4.666 1.00 90.31 232 ILE A CA 1
ATOM 1753 C C . ILE A 1 232 ? 23.800 -5.722 -4.007 1.00 90.31 232 ILE A C 1
ATOM 1755 O O . ILE A 1 232 ? 23.446 -6.797 -4.505 1.00 90.31 232 ILE A O 1
ATOM 1759 N N . ALA A 1 233 ? 24.513 -5.657 -2.877 1.00 84.94 233 ALA A N 1
ATOM 1760 C CA . ALA A 1 233 ? 25.054 -6.814 -2.158 1.00 84.94 233 ALA A CA 1
ATOM 1761 C C . ALA A 1 233 ? 23.995 -7.633 -1.387 1.00 84.94 233 ALA A C 1
ATOM 1763 O O . ALA A 1 233 ? 23.897 -8.846 -1.596 1.00 84.94 233 ALA A O 1
ATOM 1764 N N . ASP A 1 234 ? 23.162 -6.994 -0.551 1.00 75.38 234 ASP A N 1
ATOM 1765 C CA . ASP A 1 234 ? 22.157 -7.651 0.320 1.00 75.38 234 ASP A CA 1
ATOM 1766 C C . ASP A 1 234 ? 21.172 -8.532 -0.475 1.00 75.38 234 ASP A C 1
ATOM 1768 O O . ASP A 1 234 ? 20.641 -9.546 -0.009 1.00 75.38 234 ASP A O 1
ATOM 1772 N N . ARG A 1 235 ? 20.961 -8.168 -1.736 1.00 63.06 235 ARG A N 1
ATOM 1773 C CA . ARG A 1 235 ? 20.084 -8.840 -2.689 1.00 63.06 235 ARG A CA 1
ATOM 1774 C C . ARG A 1 235 ? 20.585 -10.229 -3.109 1.00 63.06 235 ARG A C 1
ATOM 1776 O O . ARG A 1 235 ? 19.773 -11.122 -3.378 1.00 63.06 235 ARG A O 1
ATOM 1783 N N . GLY A 1 236 ? 21.906 -10.427 -3.170 1.00 52.25 236 GLY A N 1
ATOM 1784 C CA . GLY A 1 236 ? 22.539 -11.687 -3.580 1.00 52.25 236 GLY A CA 1
ATOM 1785 C C . GLY A 1 236 ? 22.165 -12.861 -2.668 1.00 52.25 236 GLY A C 1
ATOM 1786 O O . GLY A 1 236 ? 21.881 -13.958 -3.152 1.00 52.25 236 GLY A O 1
ATOM 1787 N N . ALA A 1 237 ? 22.035 -12.604 -1.363 1.00 46.62 237 ALA A N 1
ATOM 1788 C CA . ALA A 1 237 ? 21.633 -13.598 -0.368 1.00 46.62 237 ALA A CA 1
ATOM 1789 C C . ALA A 1 237 ? 20.165 -14.051 -0.518 1.00 46.62 237 ALA A C 1
ATOM 1791 O O . ALA A 1 237 ? 19.848 -15.220 -0.282 1.00 46.62 237 ALA A O 1
ATOM 1792 N N . ARG A 1 238 ? 19.268 -13.147 -0.945 1.00 55.03 238 ARG A N 1
ATOM 1793 C CA . ARG A 1 238 ? 17.829 -13.432 -1.112 1.00 55.03 238 ARG A CA 1
ATOM 1794 C C . ARG A 1 238 ? 17.535 -14.204 -2.403 1.00 55.03 238 ARG A C 1
ATOM 1796 O O . ARG A 1 238 ? 16.747 -15.146 -2.395 1.00 55.03 238 ARG A O 1
ATOM 1803 N N . LEU A 1 239 ? 18.203 -13.860 -3.506 1.00 53.53 239 LEU A N 1
ATOM 1804 C CA . LEU A 1 239 ? 18.016 -14.529 -4.803 1.00 53.53 239 LEU A CA 1
ATOM 1805 C C . LEU A 1 239 ? 18.793 -15.848 -4.941 1.00 53.53 239 LEU A C 1
ATOM 1807 O O . LEU A 1 239 ? 18.323 -16.762 -5.622 1.00 53.53 239 LEU A O 1
ATOM 1811 N N . GLY A 1 240 ? 19.940 -15.989 -4.265 1.00 44.53 240 GLY A N 1
ATOM 1812 C CA . GLY A 1 240 ? 20.737 -17.222 -4.265 1.00 44.53 240 GLY A CA 1
ATOM 1813 C C . GLY A 1 240 ? 19.974 -18.460 -3.772 1.00 44.53 240 GLY A C 1
ATOM 1814 O O . GLY A 1 240 ? 20.252 -19.570 -4.220 1.00 44.53 240 GLY A O 1
ATOM 1815 N N . ARG A 1 241 ? 18.944 -18.285 -2.929 1.00 45.03 241 ARG A N 1
ATOM 1816 C CA . ARG A 1 241 ? 18.095 -19.385 -2.432 1.00 45.03 241 ARG A CA 1
ATOM 1817 C C . ARG A 1 241 ? 16.791 -19.600 -3.206 1.00 45.03 241 ARG A C 1
ATOM 1819 O O . ARG A 1 241 ? 16.264 -20.709 -3.167 1.00 45.03 241 ARG A O 1
ATOM 1826 N N . ALA A 1 242 ? 16.350 -18.643 -4.031 1.00 43.38 242 ALA A N 1
ATOM 1827 C CA . ALA A 1 242 ? 15.340 -18.914 -5.063 1.00 43.38 242 ALA A CA 1
ATOM 1828 C C . ALA A 1 242 ? 15.846 -19.976 -6.063 1.00 43.38 242 ALA A C 1
ATOM 1830 O O . ALA A 1 242 ? 15.092 -20.862 -6.467 1.00 43.38 242 ALA A O 1
ATOM 1831 N N . ARG A 1 243 ? 17.156 -19.962 -6.361 1.00 44.50 243 ARG A N 1
ATOM 1832 C CA . ARG A 1 243 ? 17.853 -21.021 -7.113 1.00 44.50 243 ARG A CA 1
ATOM 1833 C C . ARG A 1 243 ? 17.816 -22.394 -6.414 1.00 44.50 243 ARG A C 1
ATOM 1835 O O . ARG A 1 243 ? 17.686 -23.398 -7.107 1.00 44.50 243 ARG A O 1
ATOM 1842 N N . GLN A 1 244 ? 17.884 -22.454 -5.077 1.00 38.16 244 GLN A N 1
ATOM 1843 C CA . GLN A 1 244 ? 17.822 -23.709 -4.297 1.00 38.16 244 GLN A CA 1
ATOM 1844 C C . GLN A 1 244 ? 16.397 -24.287 -4.189 1.00 38.16 244 GLN A C 1
ATOM 1846 O O . GLN A 1 244 ? 16.224 -25.499 -4.082 1.00 38.16 244 GLN A O 1
ATOM 1851 N N . GLY A 1 245 ? 15.362 -23.447 -4.303 1.00 39.34 245 GLY A N 1
ATOM 1852 C CA . GLY A 1 245 ? 13.950 -23.856 -4.332 1.00 39.34 245 GLY A CA 1
ATOM 1853 C C . GLY A 1 245 ? 13.478 -24.514 -5.640 1.00 39.34 245 GLY A C 1
ATOM 1854 O O . GLY A 1 245 ? 12.276 -24.702 -5.818 1.00 39.34 245 GLY A O 1
ATOM 1855 N N . GLY A 1 246 ? 14.391 -24.844 -6.562 1.00 37.50 246 GLY A N 1
ATOM 1856 C CA . GLY A 1 246 ? 14.074 -25.441 -7.866 1.00 37.50 246 GLY A CA 1
ATOM 1857 C C . GLY A 1 246 ? 13.785 -24.431 -8.982 1.00 37.50 246 GLY A C 1
ATOM 1858 O O . GLY A 1 246 ? 13.455 -24.833 -10.095 1.00 37.50 246 GLY A O 1
ATOM 1859 N N . VAL A 1 247 ? 13.938 -23.124 -8.729 1.00 43.25 247 VAL A N 1
ATOM 1860 C CA . VAL A 1 247 ? 13.853 -22.093 -9.774 1.00 43.25 247 VAL A CA 1
ATOM 1861 C C . VAL A 1 247 ? 15.224 -21.946 -10.427 1.00 43.25 247 VAL A C 1
ATOM 1863 O O . VAL A 1 247 ? 16.005 -21.042 -10.124 1.00 43.25 247 VAL A O 1
ATOM 1866 N N . HIS A 1 248 ? 15.552 -22.864 -11.332 1.00 43.34 248 HIS A N 1
ATOM 1867 C CA . HIS A 1 248 ? 16.673 -22.644 -12.233 1.00 43.34 248 HIS A CA 1
ATOM 1868 C C . HIS A 1 248 ? 16.304 -21.512 -13.190 1.00 43.34 248 HIS A C 1
ATOM 1870 O O . HIS A 1 248 ? 15.445 -21.663 -14.059 1.00 43.34 248 HIS A O 1
ATOM 1876 N N . VAL A 1 249 ? 16.970 -20.365 -13.033 1.00 43.75 249 VAL A N 1
ATOM 1877 C CA . VAL A 1 249 ? 17.072 -19.353 -14.088 1.00 43.75 249 VAL A CA 1
ATOM 1878 C C . VAL A 1 249 ? 17.905 -19.989 -15.197 1.00 43.75 249 VAL A C 1
ATOM 1880 O O . VAL A 1 249 ? 19.121 -19.837 -15.243 1.00 43.75 249 VAL A O 1
ATOM 1883 N N . ALA A 1 250 ? 17.266 -20.840 -15.995 1.00 37.12 250 ALA A N 1
ATOM 1884 C CA . ALA A 1 250 ? 17.920 -21.530 -17.085 1.00 37.12 250 ALA A CA 1
ATOM 1885 C C . ALA A 1 250 ? 18.341 -20.491 -18.128 1.00 37.12 250 ALA A C 1
ATOM 1887 O O . ALA A 1 250 ? 17.522 -19.695 -18.594 1.00 37.12 250 ALA A O 1
ATOM 1888 N N . SER A 1 251 ? 19.613 -20.527 -18.515 1.00 36.62 251 SER A N 1
ATOM 1889 C CA . SER A 1 251 ? 20.040 -20.043 -19.821 1.00 36.62 251 SER A CA 1
ATOM 1890 C C . SER A 1 251 ? 19.236 -20.792 -20.893 1.00 36.62 251 SER A C 1
ATOM 1892 O O . SER A 1 251 ? 18.847 -21.945 -20.684 1.00 36.62 251 SER A O 1
ATOM 1894 N N . ARG A 1 252 ? 18.902 -20.095 -21.991 1.00 32.38 252 ARG A N 1
ATOM 1895 C CA . ARG A 1 252 ? 18.055 -20.573 -23.106 1.00 32.38 252 ARG A CA 1
ATOM 1896 C C . ARG A 1 252 ? 18.136 -22.097 -23.292 1.00 32.38 252 ARG A C 1
ATOM 1898 O O . ARG A 1 252 ? 19.251 -22.616 -23.369 1.00 32.38 252 ARG A O 1
ATOM 1905 N N . PRO A 1 253 ? 17.007 -22.820 -23.438 1.00 31.64 253 PRO A N 1
ATOM 1906 C CA . PRO A 1 253 ? 17.078 -24.241 -23.746 1.00 31.64 253 PRO A CA 1
ATOM 1907 C C . PRO A 1 253 ? 17.909 -24.411 -25.021 1.00 31.64 253 PRO A C 1
ATOM 1909 O O . PRO A 1 253 ? 17.569 -23.845 -26.063 1.00 31.64 253 PRO A O 1
ATOM 1912 N N . ARG A 1 254 ? 19.024 -25.153 -24.932 1.00 30.50 254 ARG A N 1
ATOM 1913 C CA . ARG A 1 254 ? 19.782 -25.565 -26.120 1.00 30.50 254 ARG A CA 1
ATOM 1914 C C . ARG A 1 254 ? 18.782 -26.201 -27.087 1.00 30.50 254 ARG A C 1
ATOM 1916 O O . ARG A 1 254 ? 17.965 -27.007 -26.625 1.00 30.50 254 ARG A O 1
ATOM 1923 N N . PRO A 1 255 ? 18.811 -25.867 -28.390 1.00 30.47 255 PRO A N 1
ATOM 1924 C CA . PRO A 1 255 ? 17.960 -26.547 -29.349 1.00 30.47 255 PRO A CA 1
ATOM 1925 C C . PRO A 1 255 ? 18.213 -28.043 -29.187 1.00 30.47 255 PRO A C 1
ATOM 1927 O O . PRO A 1 255 ? 19.353 -28.505 -29.282 1.00 30.47 255 PRO A O 1
ATOM 1930 N N . ARG A 1 256 ? 17.161 -28.790 -28.835 1.00 32.31 256 ARG A N 1
ATOM 1931 C CA . ARG A 1 256 ? 17.233 -30.246 -28.772 1.00 32.31 256 ARG A CA 1
ATOM 1932 C C . ARG A 1 256 ? 17.731 -30.703 -30.140 1.00 32.31 256 ARG A C 1
ATOM 1934 O O . ARG A 1 256 ? 17.022 -30.538 -31.129 1.00 32.31 256 ARG A O 1
ATOM 1941 N N . ARG A 1 257 ? 18.935 -31.280 -30.197 1.00 40.75 257 ARG A N 1
ATOM 1942 C CA . ARG A 1 257 ? 19.331 -32.168 -31.294 1.00 40.75 257 ARG A CA 1
ATOM 1943 C C . ARG A 1 257 ? 18.397 -33.375 -31.220 1.00 40.75 257 ARG A C 1
ATOM 1945 O O . ARG A 1 257 ? 18.672 -34.344 -30.523 1.00 40.75 257 ARG A O 1
ATOM 1952 N N . GLY A 1 258 ? 17.237 -33.248 -31.850 1.00 31.17 258 GLY A N 1
ATOM 1953 C CA . GLY A 1 258 ? 16.291 -34.328 -32.058 1.00 31.17 258 GLY A CA 1
ATOM 1954 C C . GLY A 1 258 ? 16.537 -34.912 -33.434 1.00 31.17 258 GLY A C 1
ATOM 1955 O O . GLY A 1 258 ? 16.133 -34.326 -34.433 1.00 31.17 258 GLY A O 1
ATOM 1956 N N . GLY A 1 259 ? 17.225 -36.048 -33.473 1.00 29.33 259 GLY A N 1
ATOM 1957 C CA . GLY A 1 259 ? 17.134 -36.947 -34.607 1.00 29.33 259 GLY A CA 1
ATOM 1958 C C . GLY A 1 259 ? 15.756 -37.609 -34.684 1.00 29.33 259 GLY A C 1
ATOM 1959 O O . GLY A 1 259 ? 15.058 -37.735 -33.678 1.00 29.33 259 GLY A O 1
ATOM 1960 N N . ARG A 1 260 ? 15.484 -38.099 -35.898 1.00 31.38 260 ARG A N 1
ATOM 1961 C CA . ARG A 1 260 ? 14.430 -39.028 -36.340 1.00 31.38 260 ARG A CA 1
ATOM 1962 C C . ARG A 1 260 ? 13.022 -38.453 -36.525 1.00 31.38 260 ARG A C 1
ATOM 1964 O O . ARG A 1 260 ? 12.195 -38.465 -35.627 1.00 31.38 260 ARG A O 1
ATOM 1971 N N . GLY A 1 261 ? 12.778 -38.077 -37.783 1.00 30.62 261 GLY A N 1
ATOM 1972 C CA . GLY A 1 261 ? 11.761 -38.734 -38.606 1.00 30.62 261 GLY A CA 1
ATOM 1973 C C . GLY A 1 261 ? 10.322 -38.323 -38.341 1.00 30.62 261 GLY A C 1
ATOM 1974 O O . GLY A 1 261 ? 9.613 -38.995 -37.604 1.00 30.62 261 GLY A O 1
ATOM 1975 N N . LEU A 1 262 ? 9.872 -37.284 -39.041 1.00 30.77 262 LEU A N 1
ATOM 1976 C CA . LEU A 1 262 ? 8.514 -37.270 -39.566 1.00 30.77 262 LEU A CA 1
ATOM 1977 C C . LEU A 1 262 ? 8.627 -37.120 -41.077 1.00 30.77 262 LEU A C 1
ATOM 1979 O O . LEU A 1 262 ? 9.260 -36.192 -41.582 1.00 30.77 262 LEU A O 1
ATOM 1983 N N . ASP A 1 263 ? 8.096 -38.134 -41.742 1.00 29.44 263 ASP A N 1
ATOM 1984 C CA . ASP A 1 263 ? 8.205 -38.410 -43.158 1.00 29.44 263 ASP A CA 1
ATOM 1985 C C . ASP A 1 263 ? 7.851 -37.220 -44.043 1.00 29.44 263 ASP A C 1
ATOM 1987 O O . ASP A 1 263 ? 6.881 -36.487 -43.832 1.00 29.44 263 ASP A O 1
ATOM 1991 N N . GLY A 1 264 ? 8.651 -37.078 -45.096 1.00 33.72 264 GLY A N 1
ATOM 1992 C CA . GLY A 1 264 ? 8.344 -36.201 -46.201 1.00 33.72 264 GLY A CA 1
ATOM 1993 C C . GLY A 1 264 ? 7.101 -36.676 -46.942 1.00 33.72 264 GLY A C 1
ATOM 1994 O O . GLY A 1 264 ? 6.999 -37.840 -47.321 1.00 33.72 264 GLY A O 1
ATOM 1995 N N . ARG A 1 265 ? 6.206 -35.735 -47.244 1.00 29.56 265 ARG A N 1
ATOM 1996 C CA . ARG A 1 265 ? 5.504 -35.672 -48.531 1.00 29.56 265 ARG A CA 1
ATOM 1997 C C . ARG A 1 265 ? 4.906 -34.277 -48.749 1.00 29.56 265 ARG A C 1
ATOM 1999 O O . ARG A 1 265 ? 3.980 -33.869 -48.066 1.00 29.56 265 ARG A O 1
ATOM 2006 N N . ARG A 1 266 ? 5.447 -33.633 -49.791 1.00 32.03 266 ARG A N 1
ATOM 2007 C CA . ARG A 1 266 ? 4.856 -32.618 -50.684 1.00 32.03 266 ARG A CA 1
ATOM 2008 C C . ARG A 1 266 ? 4.471 -31.252 -50.095 1.00 32.03 266 ARG A C 1
ATOM 2010 O O . ARG A 1 266 ? 3.351 -31.039 -49.659 1.00 32.03 266 ARG A O 1
ATOM 2017 N N . ALA A 1 267 ? 5.359 -30.285 -50.321 1.00 28.38 267 ALA A N 1
ATOM 2018 C CA . ALA A 1 267 ? 4.983 -28.950 -50.787 1.00 28.38 267 ALA A CA 1
ATOM 2019 C C . ALA A 1 267 ? 6.108 -28.418 -51.693 1.00 28.38 267 ALA A C 1
ATOM 2021 O O . ALA A 1 267 ? 7.100 -27.861 -51.235 1.00 28.38 267 ALA A O 1
ATOM 2022 N N . SER A 1 268 ? 5.984 -28.690 -52.990 1.00 30.84 268 SER A N 1
ATOM 2023 C CA . SER A 1 268 ? 6.739 -28.030 -54.054 1.00 30.84 268 SER A CA 1
ATOM 2024 C C . SER A 1 268 ? 6.212 -26.607 -54.236 1.00 30.84 268 SER A C 1
ATOM 2026 O O . SER A 1 268 ? 5.004 -26.434 -54.391 1.00 30.84 268 SER A O 1
ATOM 2028 N N . GLY A 1 269 ? 7.103 -25.615 -54.252 1.00 26.80 269 GLY A N 1
ATOM 2029 C CA . GLY A 1 269 ? 6.757 -24.229 -54.583 1.00 26.80 269 GLY A CA 1
ATOM 2030 C C . GLY A 1 269 ? 7.674 -23.207 -53.920 1.00 26.80 269 GLY A C 1
ATOM 2031 O O . GLY A 1 269 ? 7.208 -22.378 -53.148 1.00 26.80 269 GLY A O 1
ATOM 2032 N N . GLY A 1 270 ? 8.981 -23.294 -54.173 1.00 26.03 270 GLY A N 1
ATOM 2033 C CA . GLY A 1 270 ? 9.919 -22.232 -53.819 1.00 26.03 270 GLY A CA 1
ATOM 2034 C C . GLY A 1 270 ? 9.958 -21.184 -54.928 1.00 26.03 270 GLY A C 1
ATOM 2035 O O . GLY A 1 270 ? 10.255 -21.524 -56.068 1.00 26.03 270 GLY A O 1
ATOM 2036 N N . VAL A 1 271 ? 9.690 -19.924 -54.588 1.00 28.38 271 VAL A N 1
ATOM 2037 C CA . VAL A 1 271 ? 10.116 -18.763 -55.378 1.00 28.38 271 VAL A CA 1
ATOM 2038 C C . VAL A 1 271 ? 11.086 -17.986 -54.495 1.00 28.38 271 VAL A C 1
ATOM 2040 O O . VAL A 1 271 ? 10.715 -17.502 -53.425 1.00 28.38 271 VAL A O 1
ATOM 2043 N N . ALA A 1 272 ? 12.350 -17.960 -54.908 1.00 28.72 272 ALA A N 1
ATOM 2044 C CA . ALA A 1 272 ? 13.389 -17.121 -54.325 1.00 28.72 272 ALA A CA 1
ATOM 2045 C C . ALA A 1 272 ? 13.222 -15.667 -54.819 1.00 28.72 272 ALA A C 1
ATOM 2047 O O . ALA A 1 272 ? 12.754 -15.473 -55.940 1.00 28.72 272 ALA A O 1
ATOM 2048 N N . PRO A 1 273 ? 13.585 -14.646 -54.022 1.00 30.22 273 PRO A N 1
ATOM 2049 C CA . PRO A 1 273 ? 13.513 -13.253 -54.454 1.00 30.22 273 PRO A CA 1
ATOM 2050 C C . PRO A 1 273 ? 14.712 -12.880 -55.343 1.00 30.22 273 PRO A C 1
ATOM 2052 O O . PRO A 1 273 ? 15.862 -13.107 -54.964 1.00 30.22 273 PRO A O 1
ATOM 2055 N N . GLU A 1 274 ? 14.441 -12.292 -56.511 1.00 27.84 274 GLU A N 1
ATOM 2056 C CA . GLU A 1 274 ? 15.449 -11.679 -57.389 1.00 27.84 274 GLU A CA 1
ATOM 2057 C C . GLU A 1 274 ? 15.978 -10.337 -56.831 1.00 27.84 274 GLU A C 1
ATOM 2059 O O . GLU A 1 274 ? 15.236 -9.610 -56.161 1.00 27.84 274 GLU A O 1
ATOM 2064 N N . PRO A 1 275 ? 17.246 -9.974 -57.113 1.00 31.77 275 PRO A N 1
ATOM 2065 C CA . PRO A 1 275 ? 17.826 -8.677 -56.763 1.00 31.77 275 PRO A CA 1
ATOM 2066 C C . PRO A 1 275 ? 17.512 -7.588 -57.818 1.00 31.77 275 PRO A C 1
ATOM 2068 O O . PRO A 1 275 ? 17.298 -7.910 -58.985 1.00 31.77 275 PRO A O 1
ATOM 2071 N N . PRO A 1 276 ? 17.525 -6.287 -57.457 1.00 33.94 276 PRO A N 1
ATOM 2072 C CA . PRO A 1 276 ? 17.147 -5.215 -58.376 1.00 33.94 276 PRO A CA 1
ATOM 2073 C C . PRO A 1 276 ? 18.296 -4.816 -59.318 1.00 33.94 276 PRO A C 1
ATOM 2075 O O . PRO A 1 276 ? 19.420 -4.555 -58.882 1.00 33.94 276 PRO A O 1
ATOM 2078 N N . SER A 1 277 ? 17.994 -4.710 -60.614 1.00 29.03 277 SER A N 1
ATOM 2079 C CA . SER A 1 277 ? 18.887 -4.193 -61.656 1.00 29.03 277 SER A CA 1
ATOM 2080 C C . SER A 1 277 ? 18.865 -2.659 -61.748 1.00 29.03 277 SER A C 1
ATOM 2082 O O . SER A 1 277 ? 17.836 -2.013 -61.557 1.00 29.03 277 SER A O 1
ATOM 2084 N N . ARG A 1 278 ? 20.032 -2.086 -62.062 1.00 28.61 278 ARG A N 1
ATOM 2085 C CA . ARG A 1 278 ? 20.316 -0.653 -62.264 1.00 28.61 278 ARG A CA 1
ATOM 2086 C C . ARG A 1 278 ? 20.027 -0.164 -63.697 1.00 28.61 278 ARG A C 1
ATOM 2088 O O . ARG A 1 278 ? 20.125 -0.947 -64.632 1.00 28.61 278 ARG A O 1
ATOM 2095 N N . ALA A 1 279 ? 19.919 1.174 -63.789 1.00 29.45 279 ALA A N 1
ATOM 2096 C CA . ALA A 1 279 ? 20.049 2.085 -64.948 1.00 29.45 279 ALA A CA 1
ATOM 2097 C C . ALA A 1 279 ? 18.825 2.172 -65.882 1.00 29.45 279 ALA A C 1
ATOM 2099 O O . ALA A 1 279 ? 18.218 1.163 -66.190 1.00 29.45 279 ALA A O 1
ATOM 2100 N N . GLY A 1 280 ? 18.385 3.326 -66.390 1.00 24.88 280 GLY A N 1
ATOM 2101 C CA . GLY A 1 280 ? 18.870 4.711 -66.372 1.00 24.88 280 GLY A CA 1
ATOM 2102 C C . GLY A 1 280 ? 18.283 5.448 -67.595 1.00 24.88 280 GLY A C 1
ATOM 2103 O O . GLY A 1 280 ? 18.099 4.819 -68.630 1.00 24.88 280 GLY A O 1
ATOM 2104 N N . GLY A 1 281 ? 18.017 6.759 -67.484 1.00 25.80 281 GLY A N 1
ATOM 2105 C CA . GLY A 1 281 ? 17.794 7.665 -68.629 1.00 25.80 281 GLY A CA 1
ATOM 2106 C C . GLY A 1 281 ? 16.366 8.210 -68.809 1.00 25.80 281 GLY A C 1
ATOM 2107 O O . GLY A 1 281 ? 15.476 7.484 -69.230 1.00 25.80 281 GLY A O 1
ATOM 2108 N N . GLY A 1 282 ? 16.170 9.504 -68.506 1.00 23.11 282 GLY A N 1
ATOM 2109 C CA . GLY A 1 282 ? 14.982 10.305 -68.870 1.00 23.11 282 GLY A CA 1
ATOM 2110 C C . GLY A 1 282 ? 15.038 10.807 -70.330 1.00 23.11 282 GLY A C 1
ATOM 2111 O O . GLY A 1 282 ? 15.686 10.139 -71.133 1.00 23.11 282 GLY A O 1
ATOM 2112 N N . PRO A 1 283 ? 14.484 11.990 -70.698 1.00 38.78 283 PRO A N 1
ATOM 2113 C CA . PRO A 1 283 ? 13.795 13.011 -69.887 1.00 38.78 283 PRO A CA 1
ATOM 2114 C C . PRO A 1 283 ? 12.471 13.535 -70.514 1.00 38.78 283 PRO A C 1
ATOM 2116 O O . PRO A 1 283 ? 12.159 13.235 -71.661 1.00 38.78 283 PRO A O 1
ATOM 2119 N N . GLY A 1 284 ? 11.730 14.403 -69.804 1.00 23.94 284 GLY A N 1
ATOM 2120 C CA . GLY A 1 284 ? 10.800 15.326 -70.479 1.00 23.94 284 GLY A CA 1
ATOM 2121 C C . GLY A 1 284 ? 9.610 15.867 -69.680 1.00 23.94 284 GLY A C 1
ATOM 2122 O O . GLY A 1 284 ? 8.558 15.249 -69.666 1.00 23.94 284 GLY A O 1
ATOM 2123 N N . ALA A 1 285 ? 9.788 17.085 -69.155 1.00 25.08 285 ALA A N 1
ATOM 2124 C CA . ALA A 1 285 ? 8.794 18.162 -69.018 1.00 25.08 285 ALA A CA 1
ATOM 2125 C C . ALA A 1 285 ? 7.632 18.052 -67.996 1.00 25.08 285 ALA A C 1
ATOM 2127 O O . ALA A 1 285 ? 6.608 17.420 -68.229 1.00 25.08 285 ALA A O 1
ATOM 2128 N N . SER A 1 286 ? 7.750 18.853 -66.929 1.00 26.06 286 SER A N 1
ATOM 2129 C CA . SER A 1 286 ? 6.625 19.578 -66.303 1.00 26.06 286 SER A CA 1
ATOM 2130 C C . SER A 1 286 ? 6.423 20.918 -67.040 1.00 26.06 286 SER A C 1
ATOM 2132 O O . SER A 1 286 ? 7.387 21.398 -67.648 1.00 26.06 286 SER A O 1
ATOM 2134 N N . PRO A 1 287 ? 5.240 21.566 -66.973 1.00 31.11 287 PRO A N 1
ATOM 2135 C CA . PRO A 1 287 ? 5.038 22.538 -65.885 1.00 31.11 287 PRO A CA 1
ATOM 2136 C C . PRO A 1 287 ? 3.579 22.730 -65.381 1.00 31.11 287 PRO A C 1
ATOM 2138 O O . PRO A 1 287 ? 2.622 22.555 -66.118 1.00 31.11 287 PRO A O 1
ATOM 2141 N N . HIS A 1 288 ? 3.476 23.180 -64.121 1.00 24.64 288 HIS A N 1
ATOM 2142 C CA . HIS A 1 288 ? 2.528 24.170 -63.565 1.00 24.64 288 HIS A CA 1
ATOM 2143 C C . HIS A 1 288 ? 0.979 24.006 -63.649 1.00 24.64 288 HIS A C 1
ATOM 2145 O O . HIS A 1 288 ? 0.369 24.052 -64.709 1.00 24.64 288 HIS A O 1
ATOM 2151 N N . GLU A 1 289 ? 0.348 23.991 -62.459 1.00 29.38 289 GLU A N 1
ATOM 2152 C CA . GLU A 1 289 ? -0.973 24.594 -62.116 1.00 29.38 289 GLU A CA 1
ATOM 2153 C C . GLU A 1 289 ? -1.048 26.099 -62.515 1.00 29.38 289 GLU A C 1
ATOM 2155 O O . GLU A 1 289 ? 0.041 26.663 -62.670 1.00 29.38 289 GLU A O 1
ATOM 2160 N N . PRO A 1 290 ? -2.211 26.826 -62.597 1.00 37.69 290 PRO A N 1
ATOM 2161 C CA . PRO A 1 290 ? -3.386 26.755 -61.691 1.00 37.69 290 PRO A CA 1
ATOM 2162 C C . PRO A 1 290 ? -4.797 27.173 -62.242 1.00 37.69 290 PRO A C 1
ATOM 2164 O O . PRO A 1 290 ? -4.949 27.623 -63.369 1.00 37.69 290 PRO A O 1
ATOM 2167 N N . ALA A 1 291 ? -5.801 27.121 -61.343 1.00 25.06 291 ALA A N 1
ATOM 2168 C CA . ALA A 1 291 ? -7.026 27.958 -61.248 1.00 25.06 291 ALA A CA 1
ATOM 2169 C C . ALA A 1 291 ? -8.253 27.729 -62.188 1.00 25.06 291 ALA A C 1
ATOM 2171 O O . ALA A 1 291 ? -8.132 27.587 -63.396 1.00 25.06 291 ALA A O 1
ATOM 2172 N N . GLY A 1 292 ? -9.464 27.730 -61.584 1.00 22.30 292 GLY A N 1
ATOM 2173 C CA . GLY A 1 292 ? -10.807 27.636 -62.221 1.00 22.30 292 GLY A CA 1
ATOM 2174 C C . GLY A 1 292 ? -11.307 28.956 -62.854 1.00 22.30 292 GLY A C 1
ATOM 2175 O O . GLY A 1 292 ? -10.453 29.737 -63.260 1.00 22.30 292 GLY A O 1
ATOM 2176 N N . PRO A 1 293 ? -12.624 29.310 -62.892 1.00 48.06 293 PRO A N 1
ATOM 2177 C CA . PRO A 1 293 ? -13.859 28.606 -62.486 1.00 48.06 293 PRO A CA 1
ATOM 2178 C C . PRO A 1 293 ? -15.045 28.704 -63.511 1.00 48.06 293 PRO A C 1
ATOM 2180 O O . PRO A 1 293 ? -14.915 29.291 -64.578 1.00 48.06 293 PRO A O 1
ATOM 2183 N N . ALA A 1 294 ? -16.231 28.218 -63.088 1.00 28.31 294 ALA A N 1
ATOM 2184 C CA . ALA A 1 294 ? -17.603 28.693 -63.407 1.00 28.31 294 ALA A CA 1
ATOM 2185 C C . ALA A 1 294 ? -18.513 27.938 -64.416 1.00 28.31 294 ALA A C 1
ATOM 2187 O O . ALA A 1 294 ? -18.145 27.665 -65.552 1.00 28.31 294 ALA A O 1
ATOM 2188 N N . GLY A 1 295 ? -19.778 27.751 -63.983 1.00 27.25 295 GLY A N 1
ATOM 2189 C CA . GLY A 1 295 ? -20.994 27.720 -64.822 1.00 27.25 295 GLY A CA 1
ATOM 2190 C C . GLY A 1 295 ? -21.689 26.357 -64.966 1.00 27.25 295 GLY A C 1
ATOM 2191 O O . GLY A 1 295 ? -21.490 25.679 -65.958 1.00 27.25 295 GLY A O 1
ATOM 2192 N N . ASP A 1 296 ? -22.378 25.819 -63.956 1.00 30.05 296 ASP A N 1
ATOM 2193 C CA . ASP A 1 296 ? -23.783 26.098 -63.581 1.00 30.05 296 ASP A CA 1
ATOM 2194 C C . ASP A 1 296 ? -24.851 25.518 -64.545 1.00 30.05 296 ASP A C 1
ATOM 2196 O O . ASP A 1 296 ? -25.074 26.046 -65.631 1.00 30.05 296 ASP A O 1
ATOM 2200 N N . ARG A 1 297 ? -25.572 24.465 -64.110 1.00 29.84 297 ARG A N 1
ATOM 2201 C CA . ARG A 1 297 ? -27.019 24.541 -63.794 1.00 29.84 297 ARG A CA 1
ATOM 2202 C C . ARG A 1 297 ? -27.647 23.207 -63.353 1.00 29.84 297 ARG A C 1
ATOM 2204 O O . ARG A 1 297 ? -27.720 22.259 -64.122 1.00 29.84 297 ARG A O 1
ATOM 2211 N N . ALA A 1 298 ? -28.269 23.291 -62.166 1.00 30.75 298 ALA A N 1
ATOM 2212 C CA . ALA A 1 298 ? -29.577 22.730 -61.772 1.00 30.75 298 ALA A CA 1
ATOM 2213 C C . ALA A 1 298 ? -29.736 21.189 -61.697 1.00 30.75 298 ALA A C 1
ATOM 2215 O O . ALA A 1 298 ? -29.447 20.479 -62.640 1.00 30.75 298 ALA A O 1
ATOM 2216 N N . ARG A 1 299 ? -30.332 20.555 -60.674 1.00 29.84 299 ARG A N 1
ATOM 2217 C CA . ARG A 1 299 ? -31.301 20.936 -59.615 1.00 29.84 299 ARG A CA 1
ATOM 2218 C C . ARG A 1 299 ? -31.518 19.626 -58.797 1.00 29.84 299 ARG A C 1
ATOM 2220 O O . ARG A 1 299 ? -31.732 18.600 -59.422 1.00 29.84 299 ARG A O 1
ATOM 2227 N N . ARG A 1 300 ? -31.446 19.525 -57.460 1.00 28.48 300 ARG A N 1
ATOM 2228 C CA . ARG A 1 300 ? -32.420 19.952 -56.425 1.00 28.48 300 ARG A CA 1
ATOM 2229 C C . ARG A 1 300 ? -31.862 19.614 -55.018 1.00 28.48 300 ARG A C 1
ATOM 2231 O O . ARG A 1 300 ? -31.255 18.567 -54.836 1.00 28.48 300 ARG A O 1
ATOM 2238 N N . ARG A 1 301 ? -32.130 20.516 -54.061 1.00 29.09 301 ARG A N 1
ATOM 2239 C CA . ARG A 1 301 ? -31.930 20.465 -52.585 1.00 29.09 301 ARG A CA 1
ATOM 2240 C C . ARG A 1 301 ? -32.752 19.322 -51.924 1.00 29.09 301 ARG A C 1
ATOM 2242 O O . ARG A 1 301 ? -33.669 18.840 -52.577 1.00 29.09 301 ARG A O 1
ATOM 2249 N N . ALA A 1 302 ? -32.586 18.877 -50.667 1.00 28.55 302 ALA A N 1
ATOM 2250 C CA . ALA A 1 302 ? -32.101 19.498 -49.423 1.00 28.55 302 ALA A CA 1
ATOM 2251 C C . ALA A 1 302 ? -31.756 18.430 -48.338 1.00 28.55 302 ALA A C 1
ATOM 2253 O O . ALA A 1 302 ? -32.356 17.358 -48.328 1.00 28.55 302 ALA A O 1
ATOM 2254 N N . GLU A 1 303 ? -30.851 18.765 -47.411 1.00 29.59 303 GLU A N 1
ATOM 2255 C CA . GLU A 1 303 ? -30.588 18.132 -46.089 1.00 29.59 303 GLU A CA 1
ATOM 2256 C C . GLU A 1 303 ? -31.559 18.666 -44.982 1.00 29.59 303 GLU A C 1
ATOM 2258 O O . GLU A 1 303 ? -32.417 19.477 -45.345 1.00 29.59 303 GLU A O 1
ATOM 2263 N N . PRO A 1 304 ? -31.406 18.442 -43.637 1.00 50.00 304 PRO A N 1
ATOM 2264 C CA . PRO A 1 304 ? -30.785 17.369 -42.804 1.00 50.00 304 PRO A CA 1
ATOM 2265 C C . PRO A 1 304 ? -31.666 16.913 -41.584 1.00 50.00 304 PRO A C 1
ATOM 2267 O O . PRO A 1 304 ? -32.717 17.489 -41.329 1.00 50.00 304 PRO A O 1
ATOM 2270 N N . HIS A 1 305 ? -31.169 15.938 -40.785 1.00 29.45 305 HIS A N 1
ATOM 2271 C CA . HIS A 1 305 ? -31.311 15.729 -39.306 1.00 29.45 305 HIS A CA 1
ATOM 2272 C C . HIS A 1 305 ? -31.732 14.320 -38.805 1.00 29.45 305 HIS A C 1
ATOM 2274 O O . HIS A 1 305 ? -32.863 13.894 -38.997 1.00 29.45 305 HIS A O 1
ATOM 2280 N N . ALA A 1 306 ? -30.799 13.695 -38.059 1.00 30.53 306 ALA A N 1
ATOM 2281 C CA . ALA A 1 306 ? -30.887 13.027 -36.735 1.00 30.53 306 ALA A CA 1
ATOM 2282 C C . ALA A 1 306 ? -31.974 11.955 -36.389 1.00 30.53 306 ALA A C 1
ATOM 2284 O O . ALA A 1 306 ? -33.024 11.864 -37.014 1.00 30.53 306 ALA A O 1
ATOM 2285 N N . PRO A 1 307 ? -31.719 11.083 -35.381 1.00 40.09 307 PRO A N 1
ATOM 2286 C CA . PRO A 1 307 ? -31.963 9.640 -35.492 1.00 40.09 307 PRO A CA 1
ATOM 2287 C C . PRO A 1 307 ? -33.262 9.143 -34.829 1.00 40.09 307 PRO A C 1
ATOM 2289 O O . PRO A 1 307 ? -33.735 9.703 -33.841 1.00 40.09 307 PRO A O 1
ATOM 2292 N N . ARG A 1 308 ? -33.810 8.022 -35.329 1.00 29.73 308 ARG A N 1
ATOM 2293 C CA . ARG A 1 308 ? -34.982 7.342 -34.751 1.00 29.73 308 ARG A CA 1
ATOM 2294 C C . ARG A 1 308 ? -34.703 5.901 -34.316 1.00 29.73 308 ARG A C 1
ATOM 2296 O O . ARG A 1 308 ? -34.214 5.069 -35.070 1.00 29.73 308 ARG A O 1
ATOM 2303 N N . SER A 1 309 ? -35.102 5.679 -33.068 1.00 31.08 309 SER A N 1
ATOM 2304 C CA . SER A 1 309 ? -35.430 4.457 -32.327 1.00 31.08 309 SER A CA 1
ATOM 2305 C C . SER A 1 309 ? -35.826 3.204 -33.122 1.00 31.08 309 SER A C 1
ATOM 2307 O O . SER A 1 309 ? -36.686 3.248 -34.000 1.00 31.08 309 SER A O 1
ATOM 2309 N N . LEU A 1 310 ? -35.294 2.065 -32.664 1.00 34.78 310 LEU A N 1
ATOM 2310 C CA . LEU A 1 310 ? -35.692 0.702 -33.031 1.00 34.78 310 LEU A CA 1
ATOM 2311 C C . LEU A 1 310 ? -37.099 0.340 -32.495 1.00 34.78 310 LEU A C 1
ATOM 2313 O O . LEU A 1 310 ? -37.464 0.782 -31.399 1.00 34.78 310 LEU A O 1
ATOM 2317 N N . PRO A 1 311 ? -37.890 -0.479 -33.217 1.00 34.88 311 PRO A N 1
ATOM 2318 C CA . PRO A 1 311 ? -39.291 -0.726 -32.894 1.00 34.88 311 PRO A CA 1
ATOM 2319 C C . PRO A 1 311 ? -39.514 -1.977 -32.027 1.00 34.88 311 PRO A C 1
ATOM 2321 O O . PRO A 1 311 ? -38.850 -3.003 -32.164 1.00 34.88 311 PRO A O 1
ATOM 2324 N N . ARG A 1 312 ? -40.541 -1.897 -31.173 1.00 30.55 312 ARG A N 1
ATOM 2325 C CA . ARG A 1 312 ? -41.197 -3.032 -30.509 1.00 30.55 312 ARG A CA 1
ATOM 2326 C C . ARG A 1 312 ? -42.172 -3.714 -31.473 1.00 30.55 312 ARG A C 1
ATOM 2328 O O . ARG A 1 312 ? -42.991 -3.030 -32.083 1.00 30.55 312 ARG A O 1
ATOM 2335 N N . SER A 1 313 ? -42.178 -5.045 -31.508 1.00 32.50 313 SER A N 1
ATOM 2336 C CA . SER A 1 313 ? -43.256 -5.853 -32.092 1.00 32.50 313 SER A CA 1
ATOM 2337 C C . SER A 1 313 ? -44.162 -6.446 -31.000 1.00 32.50 313 SER A C 1
ATOM 2339 O O . SER A 1 313 ? -43.715 -6.867 -29.934 1.00 32.50 313 SER A O 1
ATOM 2341 N N . ARG A 1 314 ? -45.474 -6.413 -31.267 1.00 30.52 314 ARG A N 1
ATOM 2342 C CA . ARG A 1 314 ? -46.593 -6.946 -30.469 1.00 30.52 314 ARG A CA 1
ATOM 2343 C C . ARG A 1 314 ? -47.136 -8.224 -31.117 1.00 30.52 314 ARG A C 1
ATOM 2345 O O . ARG A 1 314 ? -47.258 -8.250 -32.335 1.00 30.52 314 ARG A O 1
ATOM 2352 N N . ALA A 1 315 ? -47.623 -9.161 -30.297 1.00 31.17 315 ALA A N 1
ATOM 2353 C CA . ALA A 1 315 ? -48.810 -10.025 -30.495 1.00 31.17 315 ALA A CA 1
ATOM 2354 C C . ALA A 1 315 ? -48.896 -10.987 -29.283 1.00 31.17 315 ALA A C 1
ATOM 2356 O O . ALA A 1 315 ? -47.850 -11.425 -28.831 1.00 31.17 315 ALA A O 1
ATOM 2357 N N . ARG A 1 316 ? -50.012 -11.404 -28.665 1.00 30.45 316 ARG A N 1
ATOM 2358 C CA . ARG A 1 316 ? -51.485 -11.262 -28.773 1.00 30.45 316 ARG A CA 1
ATOM 2359 C C . ARG A 1 316 ? -52.039 -11.726 -27.394 1.00 30.45 316 ARG A C 1
ATOM 2361 O O . ARG A 1 316 ? -51.529 -12.689 -26.845 1.00 30.45 316 ARG A O 1
ATOM 2368 N N . ALA A 1 317 ? -52.867 -10.944 -26.696 1.00 30.45 317 ALA A N 1
ATOM 2369 C CA . ALA A 1 317 ? -54.334 -11.070 -26.556 1.00 30.45 317 ALA A CA 1
ATOM 2370 C C . ALA A 1 317 ? -54.889 -12.356 -25.882 1.00 30.45 317 ALA A C 1
ATOM 2372 O O . ALA A 1 317 ? -54.997 -13.380 -26.544 1.00 30.45 317 ALA A O 1
ATOM 2373 N N . ARG A 1 318 ? -55.407 -12.254 -24.641 1.00 28.34 318 ARG A N 1
ATOM 2374 C CA . ARG A 1 318 ? -56.858 -12.204 -24.309 1.00 28.34 318 ARG A CA 1
ATOM 2375 C C . ARG A 1 318 ? -57.102 -12.083 -22.787 1.00 28.34 318 ARG A C 1
ATOM 2377 O O . ARG A 1 318 ? -56.476 -12.768 -21.993 1.00 28.34 318 ARG A O 1
ATOM 2384 N N . ALA A 1 319 ? -58.015 -11.174 -22.440 1.00 31.11 319 ALA A N 1
ATOM 2385 C CA . ALA A 1 319 ? -58.604 -10.898 -21.117 1.00 31.11 319 ALA A CA 1
ATOM 2386 C C . ALA A 1 319 ? -59.755 -11.912 -20.814 1.00 31.11 319 ALA A C 1
ATOM 2388 O O . ALA A 1 319 ? -59.931 -12.786 -21.670 1.00 31.11 319 ALA A O 1
ATOM 2389 N N . PRO A 1 320 ? -60.591 -11.839 -19.735 1.00 46.97 320 PRO A N 1
ATOM 2390 C CA . PRO A 1 320 ? -61.143 -10.631 -19.068 1.00 46.97 320 PRO A CA 1
ATOM 2391 C C . PRO A 1 320 ? -61.306 -10.790 -17.515 1.00 46.97 320 PRO A C 1
ATOM 2393 O O . PRO A 1 320 ? -60.815 -11.765 -16.971 1.00 46.97 320 PRO A O 1
ATOM 2396 N N . ARG A 1 321 ? -61.922 -9.936 -16.675 1.00 32.03 321 ARG A N 1
ATOM 2397 C CA . ARG A 1 321 ? -62.825 -8.771 -16.788 1.00 32.03 321 ARG A CA 1
ATOM 2398 C C . ARG A 1 321 ? -62.914 -8.080 -15.399 1.00 32.03 321 ARG A C 1
ATOM 2400 O O . ARG A 1 321 ? -62.992 -8.791 -14.410 1.00 32.03 321 ARG A O 1
ATOM 2407 N N . ASN A 1 322 ? -62.914 -6.739 -15.400 1.00 30.91 322 ASN A N 1
ATOM 2408 C CA . ASN A 1 322 ? -63.758 -5.743 -14.686 1.00 30.91 322 ASN A CA 1
ATOM 2409 C C . ASN A 1 322 ? -64.257 -6.024 -13.238 1.00 30.91 322 ASN A C 1
ATOM 2411 O O . ASN A 1 322 ? -64.638 -7.134 -12.921 1.00 30.91 322 ASN A O 1
ATOM 2415 N N . ALA A 1 323 ? -64.421 -5.066 -12.319 1.00 30.23 323 ALA A N 1
ATOM 2416 C CA . ALA A 1 323 ? -64.717 -3.638 -12.445 1.00 30.23 323 ALA A CA 1
ATOM 2417 C C . ALA A 1 323 ? -64.408 -2.893 -11.124 1.00 30.23 323 ALA A C 1
ATOM 2419 O O . ALA A 1 323 ? -64.492 -3.465 -10.042 1.00 30.23 323 ALA A O 1
ATOM 2420 N N . ALA A 1 324 ? -64.111 -1.598 -11.239 1.00 34.41 324 ALA A N 1
ATOM 2421 C CA . ALA A 1 324 ? -64.179 -0.588 -10.170 1.00 34.41 324 ALA A CA 1
ATOM 2422 C C . ALA A 1 324 ? -65.667 -0.134 -9.974 1.00 34.41 324 ALA A C 1
ATOM 2424 O O . ALA A 1 324 ? -66.493 -0.655 -10.728 1.00 34.41 324 ALA A O 1
ATOM 2425 N N . PRO A 1 325 ? -66.071 0.834 -9.099 1.00 46.50 325 PRO A N 1
ATOM 2426 C CA . PRO A 1 325 ? -65.371 2.096 -8.814 1.00 46.50 325 PRO A CA 1
ATOM 2427 C C . PRO A 1 325 ? -65.483 2.695 -7.384 1.00 46.50 325 PRO A C 1
ATOM 2429 O O . PRO A 1 325 ? -66.126 2.184 -6.477 1.00 46.50 325 PRO A O 1
ATOM 2432 N N . ARG A 1 326 ? -64.784 3.832 -7.256 1.00 35.34 326 ARG A N 1
ATOM 2433 C CA . ARG A 1 326 ? -64.627 4.807 -6.157 1.00 35.34 326 ARG A CA 1
ATOM 2434 C C . ARG A 1 326 ? -65.935 5.438 -5.638 1.00 35.34 326 ARG A C 1
ATOM 2436 O O . ARG A 1 326 ? -66.824 5.672 -6.450 1.00 35.34 326 ARG A O 1
ATOM 2443 N N . ARG A 1 327 ? -65.915 5.968 -4.397 1.00 30.86 327 ARG A N 1
ATOM 2444 C CA . ARG A 1 327 ? -66.168 7.400 -4.057 1.00 30.86 327 ARG A CA 1
ATOM 2445 C C . ARG A 1 327 ? -65.935 7.718 -2.565 1.00 30.86 327 ARG A C 1
ATOM 2447 O O . ARG A 1 327 ? -65.757 6.814 -1.762 1.00 30.86 327 ARG A O 1
ATOM 2454 N N . ALA A 1 328 ? -65.842 9.016 -2.276 1.00 32.16 328 ALA A N 1
ATOM 2455 C CA . ALA A 1 328 ? -65.307 9.667 -1.078 1.00 32.16 328 ALA A CA 1
ATOM 2456 C C . ALA A 1 328 ? -66.381 10.361 -0.201 1.00 32.16 328 ALA A C 1
ATOM 2458 O O . ALA A 1 328 ? -67.499 10.553 -0.668 1.00 32.16 328 ALA A O 1
ATOM 2459 N N . HIS A 1 329 ? -65.918 10.845 0.967 1.00 31.97 329 HIS A N 1
ATOM 2460 C CA . HIS A 1 329 ? -66.388 11.949 1.840 1.00 31.97 329 HIS A CA 1
ATOM 2461 C C . HIS A 1 329 ? -67.266 11.699 3.096 1.00 31.97 329 HIS A C 1
ATOM 2463 O O . HIS A 1 329 ? -68.395 11.242 2.997 1.00 31.97 329 HIS A O 1
ATOM 2469 N N . ALA A 1 330 ? -66.692 12.170 4.223 1.00 30.14 330 ALA A N 1
ATOM 2470 C CA . ALA A 1 330 ? -67.196 13.102 5.259 1.00 30.14 330 ALA A CA 1
ATOM 2471 C C . ALA A 1 330 ? -68.162 12.666 6.397 1.00 30.14 330 ALA A C 1
ATOM 2473 O O . ALA A 1 330 ? -69.268 12.208 6.155 1.00 30.14 330 ALA A O 1
ATOM 2474 N N . ASP A 1 331 ? -67.677 12.937 7.624 1.00 29.77 331 ASP A N 1
ATOM 2475 C CA . ASP A 1 331 ? -68.281 13.490 8.860 1.00 29.77 331 ASP A CA 1
ATOM 2476 C C . ASP A 1 331 ? -69.587 12.955 9.500 1.00 29.77 331 ASP A C 1
ATOM 2478 O O . ASP A 1 331 ? -70.656 12.966 8.902 1.00 29.77 331 ASP A O 1
ATOM 2482 N N . GLY A 1 332 ? -69.515 12.694 10.821 1.00 27.06 332 GLY A N 1
ATOM 2483 C CA . GLY A 1 332 ? -70.623 12.891 11.784 1.00 27.06 332 GLY A CA 1
ATOM 2484 C C . GLY A 1 332 ? -71.061 11.674 12.632 1.00 27.06 332 GLY A C 1
ATOM 2485 O O . GLY A 1 332 ? -70.898 10.554 12.175 1.00 27.06 332 GLY A O 1
ATOM 2486 N N . PRO A 1 333 ? -71.581 11.849 13.874 1.00 54.84 333 PRO A N 1
ATOM 2487 C CA . PRO A 1 333 ? -71.290 10.972 15.025 1.00 54.84 333 PRO A CA 1
ATOM 2488 C C . PRO A 1 333 ? -72.471 10.114 15.544 1.00 54.84 333 PRO A C 1
ATOM 2490 O O . PRO A 1 333 ? -73.618 10.505 15.364 1.00 54.84 333 PRO A O 1
ATOM 2493 N N . ALA A 1 334 ? -72.186 9.008 16.261 1.00 27.34 334 ALA A N 1
ATOM 2494 C CA . ALA A 1 334 ? -72.899 8.491 17.460 1.00 27.34 334 ALA A CA 1
ATOM 2495 C C . ALA A 1 334 ? -72.539 7.013 17.779 1.00 27.34 334 ALA A C 1
ATOM 2497 O O . ALA A 1 334 ? -72.305 6.205 16.886 1.00 27.34 334 ALA A O 1
ATOM 2498 N N . ALA A 1 335 ? -72.483 6.686 19.074 1.00 32.78 335 ALA A N 1
ATOM 2499 C CA . ALA A 1 335 ? -72.173 5.385 19.695 1.00 32.78 335 ALA A CA 1
ATOM 2500 C C . ALA A 1 335 ? -73.405 4.436 19.767 1.00 32.78 335 ALA A C 1
ATOM 2502 O O . ALA A 1 335 ? -74.458 4.807 19.254 1.00 32.78 335 ALA A O 1
ATOM 2503 N N . PRO A 1 336 ? -73.405 3.337 20.559 1.00 44.16 336 PRO A N 1
ATOM 2504 C CA . PRO A 1 336 ? -72.429 2.256 20.768 1.00 44.16 336 PRO A CA 1
ATOM 2505 C C . PRO A 1 336 ? -73.017 0.881 20.350 1.00 44.16 336 PRO A C 1
ATOM 2507 O O . PRO A 1 336 ? -74.231 0.691 20.336 1.00 44.16 336 PRO A O 1
ATOM 2510 N N . GLY A 1 337 ? -72.184 -0.126 20.071 1.00 29.67 337 GLY A N 1
ATOM 2511 C CA . GLY A 1 337 ? -72.697 -1.472 19.793 1.00 29.67 337 GLY A CA 1
ATOM 2512 C C . GLY A 1 337 ? -71.617 -2.545 19.757 1.00 29.67 337 GLY A C 1
ATOM 2513 O O . GLY A 1 337 ? -70.658 -2.447 18.998 1.00 29.67 337 GLY A O 1
ATOM 2514 N N . ASP A 1 338 ? -71.798 -3.550 20.606 1.00 33.88 338 ASP A N 1
ATOM 2515 C CA . ASP A 1 338 ? -70.956 -4.721 20.821 1.00 33.88 338 ASP A CA 1
ATOM 2516 C C . ASP A 1 338 ? -70.452 -5.411 19.545 1.00 33.88 338 ASP A C 1
ATOM 2518 O O . ASP A 1 338 ? -71.233 -5.860 18.707 1.00 33.88 338 ASP A O 1
ATOM 2522 N N . ALA A 1 339 ? -69.140 -5.656 19.475 1.00 33.34 339 ALA A N 1
ATOM 2523 C CA . ALA A 1 339 ? -68.591 -6.718 18.637 1.00 33.34 339 ALA A CA 1
ATOM 2524 C C . ALA A 1 339 ? -67.359 -7.359 19.293 1.00 33.34 339 ALA A C 1
ATOM 2526 O O . ALA A 1 339 ? -66.303 -6.757 19.474 1.00 33.34 339 ALA A O 1
ATOM 2527 N N . ARG A 1 340 ? -67.551 -8.626 19.660 1.00 32.62 340 ARG A N 1
ATOM 2528 C CA . ARG A 1 340 ? -66.629 -9.540 20.337 1.00 32.62 340 ARG A CA 1
ATOM 2529 C C . ARG A 1 340 ? -65.374 -9.807 19.494 1.00 32.62 340 ARG A C 1
ATOM 2531 O O . ARG A 1 340 ? -65.480 -10.297 18.373 1.00 32.62 340 ARG A O 1
ATOM 2538 N N . VAL A 1 341 ? -64.191 -9.597 20.075 1.00 37.16 341 VAL A N 1
ATOM 2539 C CA . VAL A 1 341 ? -62.907 -10.103 19.551 1.00 37.16 341 VAL A CA 1
ATOM 2540 C C . VAL A 1 341 ? -62.541 -11.398 20.298 1.00 37.16 341 VAL A C 1
ATOM 2542 O O . VAL A 1 341 ? -62.607 -11.409 21.528 1.00 37.16 341 VAL A O 1
ATOM 2545 N N . PRO A 1 342 ? -62.149 -12.498 19.621 1.00 34.97 342 PRO A N 1
ATOM 2546 C CA . PRO A 1 342 ? -61.789 -13.744 20.294 1.00 34.97 342 PRO A CA 1
ATOM 2547 C C . PRO A 1 342 ? -60.427 -13.636 20.994 1.00 34.97 342 PRO A C 1
ATOM 2549 O O . PRO A 1 342 ? -59.389 -13.425 20.364 1.00 34.97 342 PRO A O 1
ATOM 2552 N N . SER A 1 343 ? -60.426 -13.845 22.307 1.00 38.69 343 SER A N 1
ATOM 2553 C CA . SER A 1 343 ? -59.254 -13.914 23.176 1.00 38.69 343 SER A CA 1
ATOM 2554 C C . SER A 1 343 ? -58.549 -15.272 23.073 1.00 38.69 343 SER A C 1
ATOM 2556 O O . SER A 1 343 ? -58.846 -16.210 23.806 1.00 38.69 343 SER A O 1
ATOM 2558 N N . ARG A 1 344 ? -57.560 -15.389 22.181 1.00 39.66 344 ARG A N 1
ATOM 2559 C CA . ARG A 1 344 ? -56.514 -16.429 22.260 1.00 39.66 344 ARG A CA 1
ATOM 2560 C C . ARG A 1 344 ? -55.178 -15.891 21.765 1.00 39.66 344 ARG A C 1
ATOM 2562 O O . ARG A 1 344 ? -54.722 -16.253 20.689 1.00 39.66 344 ARG A O 1
ATOM 2569 N N . LEU A 1 345 ? -54.562 -15.012 22.554 1.00 42.22 345 LEU A N 1
ATOM 2570 C CA . LEU A 1 345 ? -53.149 -14.632 22.401 1.00 42.22 345 LEU A CA 1
ATOM 2571 C C . LEU A 1 345 ? -52.552 -14.024 23.685 1.00 42.22 345 LEU A C 1
ATOM 2573 O O . LEU A 1 345 ? -51.605 -13.247 23.626 1.00 42.22 345 LEU A O 1
ATOM 2577 N N . VAL A 1 346 ? -53.077 -14.397 24.859 1.00 38.44 346 VAL A N 1
ATOM 2578 C CA . VAL A 1 346 ? -52.551 -13.951 26.160 1.00 38.44 346 VAL A CA 1
ATOM 2579 C C . VAL A 1 346 ? -52.531 -15.127 27.137 1.00 38.44 346 VAL A C 1
ATOM 2581 O O . VAL A 1 346 ? -53.330 -15.188 28.052 1.00 38.44 346 VAL A O 1
ATOM 2584 N N . ASP A 1 347 ? -51.634 -16.091 26.915 1.00 37.06 347 ASP A N 1
ATOM 2585 C CA . ASP A 1 347 ? -51.349 -17.160 27.900 1.00 37.06 347 ASP A CA 1
ATOM 2586 C C . ASP A 1 347 ? -49.853 -17.536 27.979 1.00 37.06 347 ASP A C 1
ATOM 2588 O O . ASP A 1 347 ? -49.462 -18.524 28.598 1.00 37.06 347 ASP A O 1
ATOM 2592 N N . GLY A 1 348 ? -48.970 -16.733 27.374 1.00 38.19 348 GLY A N 1
ATOM 2593 C CA . GLY A 1 348 ? -47.518 -16.967 27.408 1.00 38.19 348 GLY A CA 1
ATOM 2594 C C . GLY A 1 348 ? -46.745 -16.124 28.426 1.00 38.19 348 GLY A C 1
ATOM 2595 O O . GLY A 1 348 ? -45.654 -16.513 28.833 1.00 38.19 348 GLY A O 1
ATOM 2596 N N . ALA A 1 349 ? -47.286 -14.978 28.849 1.00 35.03 349 ALA A N 1
ATOM 2597 C CA . ALA A 1 349 ? -46.519 -13.961 29.579 1.00 35.03 349 ALA A CA 1
ATOM 2598 C C . ALA A 1 349 ? -46.705 -13.984 31.110 1.00 35.03 349 ALA A C 1
ATOM 2600 O O . ALA A 1 349 ? -45.924 -13.366 31.825 1.00 35.03 349 ALA A O 1
ATOM 2601 N N . ALA A 1 350 ? -47.676 -14.734 31.642 1.00 35.62 350 ALA A N 1
ATOM 2602 C CA . ALA A 1 350 ? -47.985 -14.744 33.079 1.00 35.62 350 ALA A CA 1
ATOM 2603 C C . ALA A 1 350 ? -47.227 -15.814 33.898 1.00 35.62 350 ALA A C 1
ATOM 2605 O O . ALA A 1 350 ? -47.481 -15.972 35.088 1.00 35.62 350 ALA A O 1
ATOM 2606 N N . ARG A 1 351 ? -46.290 -16.562 33.294 1.00 38.75 351 ARG A N 1
ATOM 2607 C CA . ARG A 1 351 ? -45.590 -17.687 33.956 1.00 38.75 351 ARG A CA 1
ATOM 2608 C C . ARG A 1 351 ? -44.142 -17.416 34.382 1.00 38.75 351 ARG A C 1
ATOM 2610 O O . ARG A 1 351 ? -43.501 -18.327 34.893 1.00 38.75 351 ARG A O 1
ATOM 2617 N N . VAL A 1 352 ? -43.628 -16.198 34.191 1.00 44.41 352 VAL A N 1
ATOM 2618 C CA . VAL A 1 352 ? -42.219 -15.845 34.489 1.00 44.41 352 VAL A CA 1
ATOM 2619 C C . VAL A 1 352 ? -42.073 -14.850 35.652 1.00 44.41 352 VAL A C 1
ATOM 2621 O O . VAL A 1 352 ? -40.982 -14.693 36.188 1.00 44.41 352 VAL A O 1
ATOM 2624 N N . LEU A 1 353 ? -43.162 -14.247 36.134 1.00 35.09 353 LEU A N 1
ATOM 2625 C CA . LEU A 1 353 ? -43.135 -13.364 37.304 1.00 35.09 353 LEU A CA 1
ATOM 2626 C C . LEU A 1 353 ? -43.886 -14.026 38.462 1.00 35.09 353 LEU A C 1
ATOM 2628 O O . LEU A 1 353 ? -45.087 -13.846 38.643 1.00 35.09 353 LEU A O 1
ATOM 2632 N N . GLY A 1 354 ? -43.160 -14.865 39.204 1.00 34.62 354 GLY A N 1
ATOM 2633 C CA . GLY A 1 354 ? -43.647 -15.539 40.402 1.00 34.62 354 GLY A CA 1
ATOM 2634 C C . GLY A 1 354 ? -44.021 -14.534 41.489 1.00 34.62 354 GLY A C 1
ATOM 2635 O O . GLY A 1 354 ? -43.154 -13.915 42.101 1.00 34.62 354 GLY A O 1
ATOM 2636 N N . GLY A 1 355 ? -45.324 -14.398 41.730 1.00 31.19 355 GLY A N 1
ATOM 2637 C CA . GLY A 1 355 ? -45.863 -13.726 42.902 1.00 31.19 355 GLY A CA 1
ATOM 2638 C C . GLY A 1 355 ? -45.522 -14.508 44.168 1.00 31.19 355 GLY A C 1
ATOM 2639 O O . GLY A 1 355 ? -45.838 -15.692 44.291 1.00 31.19 355 GLY A O 1
ATOM 2640 N N . ALA A 1 356 ? -44.887 -13.824 45.113 1.00 36.94 356 ALA A N 1
ATOM 2641 C CA . ALA A 1 356 ? -44.711 -14.295 46.473 1.00 36.94 356 ALA A CA 1
ATOM 2642 C C . ALA A 1 356 ? -46.085 -14.546 47.118 1.00 36.94 356 ALA A C 1
ATOM 2644 O O . ALA A 1 356 ? -46.903 -13.632 47.234 1.00 36.94 356 ALA A O 1
ATOM 2645 N N . ARG A 1 357 ? -46.333 -15.778 47.572 1.00 33.44 357 ARG A N 1
ATOM 2646 C CA . ARG A 1 357 ? -47.383 -16.073 48.552 1.00 33.44 357 ARG A CA 1
ATOM 2647 C C . ARG A 1 357 ? -46.739 -16.468 49.873 1.00 33.44 357 ARG A C 1
ATOM 2649 O O . ARG A 1 357 ? -45.838 -17.299 49.920 1.00 33.44 357 ARG A O 1
ATOM 2656 N N . ARG A 1 358 ? -47.217 -15.805 50.925 1.00 34.47 358 ARG A N 1
ATOM 2657 C CA . ARG A 1 358 ? -46.964 -16.086 52.337 1.00 34.47 358 ARG A CA 1
ATOM 2658 C C . ARG A 1 358 ? -47.551 -17.442 52.739 1.00 34.47 358 ARG A C 1
ATOM 2660 O O . ARG A 1 358 ? -48.644 -17.774 52.291 1.00 34.47 358 ARG A O 1
ATOM 2667 N N . GLY A 1 359 ? -46.876 -18.083 53.693 1.00 31.70 359 GLY A N 1
ATOM 2668 C CA . GLY A 1 359 ? -47.457 -19.039 54.638 1.00 31.70 359 GLY A CA 1
ATOM 2669 C C . GLY A 1 359 ? -46.914 -20.458 54.507 1.00 31.70 359 GLY A C 1
ATOM 2670 O O . GLY A 1 359 ? -47.410 -21.212 53.687 1.00 31.70 359 GLY A O 1
ATOM 2671 N N . GLU A 1 360 ? -45.895 -20.815 55.293 1.00 31.91 360 GLU A N 1
ATOM 2672 C CA . GLU A 1 360 ? -46.053 -21.672 56.483 1.00 31.91 360 GLU A CA 1
ATOM 2673 C C . GLU A 1 360 ? -44.690 -22.062 57.072 1.00 31.91 360 GLU A C 1
ATOM 2675 O O . GLU A 1 360 ? -43.716 -22.339 56.375 1.00 31.91 360 GLU A O 1
ATOM 2680 N N . VAL A 1 361 ? -44.637 -22.024 58.400 1.00 39.94 361 VAL A N 1
ATOM 2681 C CA . VAL A 1 361 ? -43.504 -22.397 59.241 1.00 39.94 361 VAL A CA 1
ATOM 2682 C C . VAL A 1 361 ? -43.526 -23.912 59.424 1.00 39.94 361 VAL A C 1
ATOM 2684 O O . VAL A 1 361 ? -44.492 -24.432 59.970 1.00 39.94 361 VAL A O 1
ATOM 2687 N N . ALA A 1 362 ? -42.452 -24.610 59.048 1.00 33.81 362 ALA A N 1
ATOM 2688 C CA . ALA A 1 362 ? -42.172 -25.951 59.559 1.00 33.81 362 ALA A CA 1
ATOM 2689 C C . ALA A 1 362 ? -40.676 -26.298 59.471 1.00 33.81 362 ALA A C 1
ATOM 2691 O O . ALA A 1 362 ? -40.093 -26.330 58.391 1.00 33.81 362 ALA A O 1
ATOM 2692 N N . GLY A 1 363 ? -40.091 -26.625 60.628 1.00 31.81 363 GLY A N 1
ATOM 2693 C CA . GLY A 1 363 ? -39.037 -27.636 60.738 1.00 31.81 363 GLY A CA 1
ATOM 2694 C C . GLY A 1 363 ? -37.593 -27.182 60.540 1.00 31.81 363 GLY A C 1
ATOM 2695 O O . GLY A 1 363 ? -37.010 -27.352 59.474 1.00 31.81 363 GLY A O 1
ATOM 2696 N N . ALA A 1 364 ? -36.964 -26.736 61.628 1.00 43.50 364 ALA A N 1
ATOM 2697 C CA . ALA A 1 364 ? -35.522 -26.853 61.796 1.00 43.50 364 ALA A CA 1
ATOM 2698 C C . ALA A 1 364 ? -35.146 -28.342 61.907 1.00 43.50 364 ALA A C 1
ATOM 2700 O O . ALA A 1 364 ? -35.588 -29.024 62.828 1.00 43.50 364 ALA A O 1
ATOM 2701 N N . GLY A 1 365 ? -34.332 -28.849 60.982 1.00 41.59 365 GLY A N 1
ATOM 2702 C CA . GLY A 1 365 ? -33.822 -30.214 61.060 1.00 41.59 365 GLY A CA 1
ATOM 2703 C C . GLY A 1 365 ? -33.039 -30.634 59.823 1.00 41.59 365 GLY A C 1
ATOM 2704 O O . GLY A 1 365 ? -33.554 -30.615 58.717 1.00 41.59 365 GLY A O 1
ATOM 2705 N N . ASP A 1 366 ? -31.805 -31.068 60.058 1.00 37.66 366 ASP A N 1
ATOM 2706 C CA . ASP A 1 366 ? -30.962 -31.858 59.156 1.00 37.66 366 ASP A CA 1
ATOM 2707 C C . ASP A 1 366 ? -30.126 -31.134 58.076 1.00 37.66 366 ASP A C 1
ATOM 2709 O O . ASP A 1 366 ? -30.322 -31.224 56.864 1.00 37.66 366 ASP A O 1
ATOM 2713 N N . ARG A 1 367 ? -29.050 -30.485 58.543 1.00 46.03 367 ARG A N 1
ATOM 2714 C CA . ARG A 1 367 ? -27.847 -30.242 57.734 1.00 46.03 367 ARG A CA 1
ATOM 2715 C C . ARG A 1 367 ? -27.032 -31.535 57.618 1.00 46.03 367 ARG A C 1
ATOM 2717 O O . ARG A 1 367 ? -26.033 -31.689 58.321 1.00 46.03 367 ARG A O 1
ATOM 2724 N N . ARG A 1 368 ? -27.379 -32.439 56.697 1.00 47.41 368 ARG A N 1
ATOM 2725 C CA . ARG A 1 368 ? -26.466 -33.524 56.286 1.00 47.41 368 ARG A CA 1
ATOM 2726 C C . ARG A 1 368 ? -26.435 -33.737 54.768 1.00 47.41 368 ARG A C 1
ATOM 2728 O O . ARG A 1 368 ? -27.376 -34.208 54.151 1.00 47.41 368 ARG A O 1
ATOM 2735 N N . ARG A 1 369 ? -25.247 -33.460 54.208 1.00 47.53 369 ARG A N 1
ATOM 2736 C CA . ARG A 1 369 ? -24.689 -33.947 52.926 1.00 47.53 369 ARG A CA 1
ATOM 2737 C C . ARG A 1 369 ? -25.434 -33.547 51.641 1.00 47.53 369 ARG A C 1
ATOM 2739 O O . ARG A 1 369 ? -26.027 -34.380 50.960 1.00 47.53 369 ARG A O 1
ATOM 2746 N N . ALA A 1 370 ? -25.228 -32.304 51.204 1.00 43.03 370 ALA A N 1
ATOM 2747 C CA . ALA A 1 370 ? -25.386 -31.951 49.794 1.00 43.03 370 ALA A CA 1
ATOM 2748 C C . ALA A 1 370 ? -24.307 -32.675 48.960 1.00 43.03 370 ALA A C 1
ATOM 2750 O O . ALA A 1 370 ? -23.121 -32.352 49.027 1.00 43.03 370 ALA A O 1
ATOM 2751 N N . ARG A 1 371 ? -24.710 -33.700 48.199 1.00 50.25 371 ARG 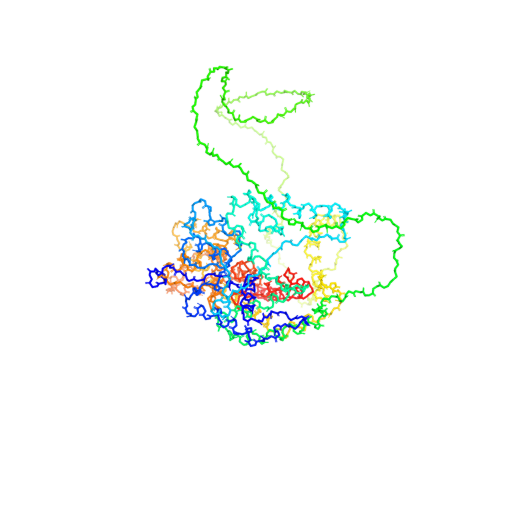A N 1
ATOM 2752 C CA . ARG A 1 371 ? -23.874 -34.300 47.147 1.00 50.25 371 ARG A CA 1
ATOM 2753 C C . ARG A 1 371 ? -23.592 -33.243 46.068 1.00 50.25 371 ARG A C 1
ATOM 2755 O O . ARG A 1 371 ? -24.502 -32.475 45.756 1.00 50.25 371 ARG A O 1
ATOM 2762 N N . PRO A 1 372 ? -22.394 -33.218 45.456 1.00 46.56 372 PRO A N 1
ATOM 2763 C CA . PRO A 1 372 ? -22.104 -32.277 44.383 1.00 46.56 372 PRO A CA 1
ATOM 2764 C C . PRO A 1 372 ? -23.097 -32.505 43.239 1.00 46.56 372 PRO A C 1
ATOM 2766 O O . PRO A 1 372 ? -23.219 -33.617 42.714 1.00 46.56 372 PRO A O 1
ATOM 2769 N N . ALA A 1 373 ? -23.841 -31.454 42.892 1.00 48.75 373 ALA A N 1
ATOM 2770 C CA . ALA A 1 373 ? -24.724 -31.451 41.740 1.00 48.75 373 ALA A CA 1
ATOM 2771 C C . ALA A 1 373 ? -23.895 -31.815 40.501 1.00 48.75 373 ALA A C 1
ATOM 2773 O O . ALA A 1 373 ? -22.892 -31.173 40.187 1.00 48.75 373 ALA A O 1
ATOM 2774 N N . ARG A 1 374 ? -24.282 -32.892 39.813 1.00 50.53 374 ARG A N 1
ATOM 2775 C CA . ARG A 1 374 ? -23.644 -33.296 38.559 1.00 50.53 374 ARG A CA 1
ATOM 2776 C C . ARG A 1 374 ? -23.886 -32.179 37.537 1.00 50.53 374 ARG A C 1
ATOM 2778 O O . ARG A 1 374 ? -25.022 -31.969 37.133 1.00 50.53 374 ARG A O 1
ATOM 2785 N N . LEU A 1 375 ? -22.818 -31.495 37.124 1.00 56.00 375 LEU A N 1
ATOM 2786 C CA . LEU A 1 375 ? -22.812 -30.354 36.189 1.00 56.00 375 LEU A CA 1
ATOM 2787 C C . LEU A 1 375 ? -23.351 -30.661 34.779 1.00 56.00 375 LEU A C 1
ATOM 2789 O O . LEU A 1 375 ? -23.547 -29.746 33.987 1.00 56.00 375 LEU A O 1
ATOM 2793 N N . PHE A 1 376 ? -23.637 -31.927 34.470 1.00 43.72 376 PHE A N 1
ATOM 2794 C CA . PHE A 1 376 ? -24.279 -32.332 33.226 1.00 43.72 376 PHE A CA 1
ATOM 2795 C C . PHE A 1 376 ? -25.516 -33.177 33.549 1.00 43.72 376 PHE A C 1
ATOM 2797 O O . PHE A 1 376 ? -25.363 -34.296 34.058 1.00 43.72 376 PHE A O 1
ATOM 2804 N N . PRO A 1 377 ? -26.741 -32.681 33.287 1.00 53.62 377 PRO A N 1
ATOM 2805 C CA . PRO A 1 377 ? -27.926 -33.515 33.398 1.00 53.62 377 PRO A CA 1
ATOM 2806 C C . PRO A 1 377 ? -27.771 -34.697 32.435 1.00 53.62 377 PRO A C 1
ATOM 2808 O O . PRO A 1 377 ? -27.498 -34.517 31.247 1.00 53.62 377 PRO A O 1
ATOM 2811 N N . ARG A 1 378 ? -27.908 -35.925 32.953 1.00 54.88 378 ARG A N 1
ATOM 2812 C CA . ARG A 1 378 ? -28.039 -37.122 32.112 1.00 54.88 378 ARG A CA 1
ATOM 2813 C C . ARG A 1 378 ? -29.225 -36.875 31.182 1.00 54.88 378 ARG A C 1
ATOM 2815 O O . ARG A 1 378 ? -30.320 -36.617 31.672 1.00 54.88 378 ARG A O 1
ATOM 2822 N N . GLY A 1 379 ? -28.985 -36.888 29.872 1.00 50.75 379 GLY A N 1
ATOM 2823 C CA . GLY A 1 379 ? -30.015 -36.590 28.881 1.00 50.75 379 GLY A CA 1
ATOM 2824 C C . GLY A 1 379 ? -31.235 -37.480 29.096 1.00 50.75 379 GLY A C 1
ATOM 2825 O O . GLY A 1 379 ? -31.128 -38.702 29.009 1.00 50.75 379 GLY A O 1
ATOM 2826 N N . HIS A 1 380 ? -32.383 -36.871 29.396 1.00 61.56 380 HIS A N 1
ATOM 2827 C CA . HIS A 1 380 ? -33.659 -37.569 29.312 1.00 61.56 380 HIS A CA 1
ATOM 2828 C C . HIS A 1 380 ? -33.843 -38.070 27.868 1.00 61.56 380 HIS A C 1
ATOM 2830 O O . HIS A 1 380 ? -33.467 -37.355 26.931 1.00 61.56 380 HIS A O 1
ATOM 2836 N N . PRO A 1 381 ? -34.394 -39.279 27.653 1.00 61.56 381 PRO A N 1
ATOM 2837 C CA . PRO A 1 381 ? -34.711 -39.750 26.312 1.00 61.56 381 PRO A CA 1
ATOM 2838 C C . PRO A 1 381 ? -35.635 -38.732 25.633 1.00 61.56 381 PRO A C 1
ATOM 2840 O O . PRO A 1 381 ? -36.696 -38.399 26.159 1.00 61.56 381 PRO A O 1
ATOM 2843 N N . MET A 1 382 ? -35.185 -38.199 24.493 1.00 63.31 382 MET A N 1
ATOM 2844 C CA . MET A 1 382 ? -35.889 -37.138 23.773 1.00 63.31 382 MET A CA 1
ATOM 2845 C C . MET A 1 382 ? -37.298 -37.600 23.409 1.00 63.31 382 MET A C 1
ATOM 2847 O O . MET A 1 382 ? -37.485 -38.664 22.814 1.00 63.31 382 MET A O 1
ATOM 2851 N N . THR A 1 383 ? -38.295 -36.775 23.699 1.00 77.00 383 THR A N 1
ATOM 2852 C CA . THR A 1 383 ? -39.653 -37.027 23.222 1.00 77.00 383 THR A CA 1
ATOM 2853 C C . THR A 1 383 ? -39.698 -36.931 21.691 1.00 77.00 383 THR A C 1
ATOM 2855 O O . THR A 1 383 ? -38.947 -36.185 21.055 1.00 77.00 383 THR A O 1
ATOM 2858 N N . ARG A 1 384 ? -40.623 -37.660 21.051 1.00 72.38 384 ARG A N 1
ATOM 2859 C CA . ARG A 1 384 ? -40.792 -37.660 19.582 1.00 72.38 384 ARG A CA 1
ATOM 2860 C C . ARG A 1 384 ? -40.995 -36.245 19.008 1.00 72.38 384 ARG A C 1
ATOM 2862 O O . ARG A 1 384 ? -40.553 -35.964 17.896 1.00 72.38 384 ARG A O 1
ATOM 2869 N N . ARG A 1 385 ? -41.615 -35.337 19.778 1.00 71.69 385 ARG A N 1
ATOM 2870 C CA . ARG A 1 385 ? -41.777 -33.912 19.430 1.00 71.69 385 ARG A CA 1
ATOM 2871 C C . ARG A 1 385 ? -40.453 -33.143 19.463 1.00 71.69 385 ARG A C 1
ATOM 2873 O O . ARG A 1 385 ? -40.180 -32.393 18.530 1.00 71.69 385 ARG A O 1
ATOM 2880 N N . GLU A 1 386 ? -39.614 -33.355 20.473 1.00 76.69 386 GLU A N 1
ATOM 2881 C CA . GLU A 1 386 ? -38.286 -32.728 20.565 1.00 76.69 386 GLU A CA 1
ATOM 2882 C C . GLU A 1 386 ? -37.354 -33.200 19.444 1.00 76.69 386 GLU A C 1
ATOM 2884 O O . GLU A 1 386 ? -36.623 -32.395 18.870 1.00 76.69 386 GLU A O 1
ATOM 2889 N N . ALA A 1 387 ? -37.428 -34.478 19.059 1.00 75.88 387 ALA A N 1
ATOM 2890 C CA . ALA A 1 387 ? -36.662 -35.015 17.935 1.00 75.88 387 ALA A CA 1
ATOM 2891 C C . ALA A 1 387 ? -37.073 -34.384 16.587 1.00 75.88 387 ALA A C 1
ATOM 2893 O O . ALA A 1 387 ? -36.213 -33.996 15.791 1.00 75.88 387 ALA A O 1
ATOM 2894 N N . VAL A 1 388 ? -38.380 -34.218 16.340 1.00 80.31 388 VAL A N 1
ATOM 2895 C CA . VAL A 1 388 ? -38.898 -33.549 15.131 1.00 80.31 388 VAL A CA 1
ATOM 2896 C C . VAL A 1 388 ? -38.524 -32.066 15.112 1.00 80.31 388 VAL A C 1
ATOM 2898 O O . VAL A 1 388 ? -38.090 -31.564 14.074 1.00 80.31 388 VAL A O 1
ATOM 2901 N N . ASN A 1 389 ? -38.628 -31.373 16.248 1.00 84.44 389 ASN A N 1
ATOM 2902 C CA . ASN A 1 389 ? -38.252 -29.963 16.361 1.00 84.44 389 ASN A CA 1
ATOM 2903 C C . ASN A 1 389 ? -36.742 -29.754 16.179 1.00 84.44 389 ASN A C 1
ATOM 2905 O O . ASN A 1 389 ? -36.345 -28.845 15.454 1.00 84.44 389 ASN A O 1
ATOM 2909 N N . ARG A 1 390 ? -35.896 -30.636 16.729 1.00 84.62 390 ARG A N 1
ATOM 2910 C CA . ARG A 1 390 ? -34.443 -30.621 16.493 1.00 84.62 390 ARG A CA 1
ATOM 2911 C C . ARG A 1 390 ? -34.112 -30.853 15.020 1.00 84.62 390 ARG A C 1
ATOM 2913 O O . ARG A 1 390 ? -33.305 -30.119 14.463 1.00 84.62 390 ARG A O 1
ATOM 2920 N N . ARG A 1 391 ? -34.757 -31.826 14.366 1.00 86.00 391 ARG A N 1
ATOM 2921 C CA . ARG A 1 391 ? -34.561 -32.095 12.930 1.00 86.00 391 ARG A CA 1
ATOM 2922 C C . ARG A 1 391 ? -34.971 -30.899 12.069 1.00 86.00 391 ARG A C 1
ATOM 2924 O O . ARG A 1 391 ? -34.233 -30.539 11.158 1.00 86.00 391 ARG A O 1
ATOM 2931 N N . ARG A 1 392 ? -36.106 -30.258 12.375 1.00 85.81 392 ARG A N 1
ATOM 2932 C CA . ARG A 1 392 ? -36.549 -29.018 11.713 1.00 85.81 392 ARG A CA 1
ATOM 2933 C C . ARG A 1 392 ? -35.565 -27.868 11.944 1.00 85.81 392 ARG A C 1
ATOM 2935 O O . ARG A 1 392 ? -35.205 -27.201 10.984 1.00 85.81 392 ARG A O 1
ATOM 2942 N N . GLY A 1 393 ? -35.077 -27.682 13.172 1.00 87.75 393 GLY A N 1
ATOM 2943 C CA . GLY A 1 393 ? -34.062 -26.673 13.491 1.00 87.75 393 GLY A CA 1
ATOM 2944 C C . GLY A 1 393 ? -32.754 -26.883 12.723 1.00 87.75 393 GLY A C 1
ATOM 2945 O O . GLY A 1 393 ? -32.226 -25.943 12.138 1.00 87.75 393 GLY A O 1
ATOM 2946 N N . VAL A 1 394 ? -32.269 -28.126 12.640 1.00 90.31 394 VAL A N 1
ATOM 2947 C CA . VAL A 1 394 ? -31.080 -28.468 11.842 1.00 90.31 394 VAL A CA 1
ATOM 2948 C C . VAL A 1 394 ? -31.318 -28.217 10.352 1.00 90.31 394 VAL A C 1
ATOM 2950 O O . VAL A 1 394 ? -30.453 -27.640 9.707 1.00 90.31 394 VAL A O 1
ATOM 2953 N N . LEU A 1 395 ? -32.481 -28.586 9.806 1.00 93.62 395 LEU A N 1
ATOM 2954 C CA . LEU A 1 395 ? -32.832 -28.325 8.402 1.00 93.62 395 LEU A CA 1
ATOM 2955 C C . LEU A 1 395 ? -32.874 -26.825 8.072 1.00 93.62 395 LEU A C 1
ATOM 2957 O O . LEU A 1 395 ? -32.444 -26.435 6.992 1.00 93.62 395 LEU A O 1
ATOM 2961 N N . LEU A 1 396 ? -33.348 -25.986 8.999 1.00 94.38 396 LEU A N 1
ATOM 2962 C CA . LEU A 1 396 ? -33.371 -24.529 8.831 1.00 94.38 396 LEU A CA 1
ATOM 2963 C C . LEU A 1 396 ? -31.971 -23.898 8.924 1.00 94.38 396 LEU A C 1
ATOM 2965 O O . LEU A 1 396 ? -31.701 -22.918 8.237 1.00 94.38 396 LEU A O 1
ATOM 2969 N N . LEU A 1 397 ? -31.071 -24.462 9.738 1.00 94.88 397 LEU A N 1
ATOM 2970 C CA . LEU A 1 397 ? -29.677 -24.008 9.855 1.00 94.88 397 LEU A CA 1
ATOM 2971 C C . LEU A 1 397 ? -28.762 -24.569 8.760 1.00 94.88 397 LEU A C 1
ATOM 2973 O O . LEU A 1 397 ? -27.729 -23.969 8.463 1.00 94.88 397 LEU A O 1
ATOM 2977 N N . ALA A 1 398 ? -29.128 -25.706 8.163 1.00 94.12 398 ALA A N 1
ATOM 2978 C CA . ALA A 1 398 ? -28.345 -26.404 7.152 1.00 94.12 398 ALA A CA 1
ATOM 2979 C C . ALA A 1 398 ? -27.847 -25.501 6.008 1.00 94.12 398 ALA A C 1
ATOM 2981 O O . ALA A 1 398 ? -26.648 -25.564 5.742 1.00 94.12 398 ALA A O 1
ATOM 2982 N N . PRO A 1 399 ? -28.662 -24.638 5.356 1.00 95.06 399 PRO A N 1
ATOM 2983 C CA . PRO A 1 399 ? -28.158 -23.780 4.280 1.00 95.06 399 PRO A CA 1
ATOM 2984 C C . PRO A 1 399 ? -27.090 -22.791 4.766 1.00 95.06 399 PRO A C 1
ATOM 2986 O O . PRO A 1 399 ? -26.084 -22.604 4.087 1.00 95.06 399 PRO A O 1
ATOM 2989 N N . THR A 1 400 ? -27.250 -22.216 5.962 1.00 95.44 400 THR A N 1
ATOM 2990 C CA . THR A 1 400 ? -26.272 -21.286 6.548 1.00 95.44 400 THR A CA 1
ATOM 2991 C C . THR A 1 400 ? -24.974 -21.997 6.921 1.00 95.44 400 THR A C 1
ATOM 2993 O O . THR A 1 400 ? -23.893 -21.519 6.589 1.00 95.44 400 THR A O 1
ATOM 2996 N N . VAL A 1 401 ? -25.061 -23.159 7.576 1.00 94.44 401 VAL A N 1
ATOM 2997 C CA . VAL A 1 401 ? -23.881 -23.957 7.951 1.00 94.44 401 VAL A CA 1
ATOM 2998 C C . VAL A 1 401 ? -23.155 -24.467 6.709 1.00 94.44 401 VAL A C 1
ATOM 3000 O O . VAL A 1 401 ? -21.929 -24.419 6.663 1.00 94.44 401 VAL A O 1
ATOM 3003 N N . LEU A 1 402 ? -23.890 -24.909 5.686 1.00 95.56 402 LEU A N 1
ATOM 3004 C CA . LEU A 1 402 ? -23.314 -25.345 4.418 1.00 95.56 402 LEU A CA 1
ATOM 3005 C C . LEU A 1 402 ? -22.604 -24.188 3.708 1.00 95.56 402 LEU A C 1
ATOM 3007 O O . LEU A 1 402 ? -21.470 -24.358 3.265 1.00 95.56 402 LEU A O 1
ATOM 3011 N N . ALA A 1 403 ? -23.230 -23.010 3.639 1.00 95.31 403 ALA A N 1
ATOM 3012 C CA . ALA A 1 403 ? -22.627 -21.816 3.052 1.00 95.31 403 ALA A CA 1
ATOM 3013 C C . ALA A 1 403 ? -21.352 -21.397 3.803 1.00 95.31 403 ALA A C 1
ATOM 3015 O O . ALA A 1 403 ? -20.311 -21.220 3.179 1.00 95.31 403 ALA A O 1
ATOM 3016 N N . LEU A 1 404 ? -21.388 -21.319 5.138 1.00 94.50 404 LEU A N 1
ATOM 3017 C CA . LEU A 1 404 ? -20.206 -21.011 5.957 1.00 94.50 404 LEU A CA 1
ATOM 3018 C C . LEU A 1 404 ? -19.105 -22.074 5.807 1.00 94.50 404 LEU A C 1
ATOM 3020 O O . LEU A 1 404 ? -17.928 -21.748 5.654 1.00 94.50 404 LEU A O 1
ATOM 3024 N N . GLY A 1 405 ? -19.473 -23.355 5.809 1.00 94.62 405 GLY A N 1
ATOM 3025 C CA . GLY A 1 405 ? -18.534 -24.460 5.633 1.00 94.62 405 GLY A CA 1
ATOM 3026 C C . GLY A 1 405 ? -17.828 -24.409 4.278 1.00 94.62 405 GLY A C 1
ATOM 3027 O O . GLY A 1 405 ? -16.607 -24.511 4.204 1.00 94.62 405 GLY A O 1
ATOM 3028 N N . THR A 1 406 ? -18.582 -24.199 3.202 1.00 94.75 406 THR A N 1
ATOM 3029 C CA . THR A 1 406 ? -18.055 -24.213 1.828 1.00 94.75 406 THR A CA 1
ATOM 3030 C C . THR A 1 406 ? -17.335 -22.926 1.434 1.00 94.75 406 THR A C 1
ATOM 3032 O O . THR A 1 406 ? -16.319 -22.997 0.749 1.00 94.75 406 THR A O 1
ATOM 3035 N N . LEU A 1 407 ? -17.814 -21.758 1.869 1.00 95.00 407 LEU A N 1
ATOM 3036 C CA . LEU A 1 407 ? -17.251 -20.462 1.472 1.00 95.00 407 LEU A CA 1
ATOM 3037 C C . LEU A 1 407 ? -16.185 -19.938 2.440 1.00 95.00 407 LEU A C 1
ATOM 3039 O O . LEU A 1 407 ? -15.383 -19.094 2.050 1.00 95.00 407 LEU A O 1
ATOM 3043 N N . THR A 1 408 ? -16.149 -20.419 3.686 1.00 92.38 408 THR A N 1
ATOM 3044 C CA . THR A 1 408 ? -15.193 -19.945 4.702 1.00 92.38 408 THR A CA 1
ATOM 3045 C C . THR A 1 408 ? -14.270 -21.056 5.187 1.00 92.38 408 THR A C 1
ATOM 3047 O O . THR A 1 408 ? -13.050 -20.914 5.104 1.00 92.38 408 THR A O 1
ATOM 3050 N N . VAL A 1 409 ? -14.818 -22.180 5.662 1.00 93.88 409 VAL A N 1
ATOM 3051 C CA . VAL A 1 409 ? -13.995 -23.244 6.268 1.00 93.88 409 VAL A CA 1
ATOM 3052 C C . VAL A 1 409 ? -13.161 -23.971 5.212 1.00 93.88 409 VAL A C 1
ATOM 3054 O O . VAL A 1 409 ? -11.958 -24.137 5.401 1.00 93.88 409 VAL A O 1
ATOM 3057 N N . TYR A 1 410 ? -13.760 -24.358 4.082 1.00 95.44 410 TYR A N 1
ATOM 3058 C CA . TYR A 1 410 ? -13.056 -25.077 3.017 1.00 95.44 410 TYR A CA 1
ATOM 3059 C C . TYR A 1 410 ? -11.857 -24.290 2.449 1.00 95.44 410 TYR A C 1
ATOM 3061 O O . TYR A 1 410 ? -10.758 -24.849 2.447 1.00 95.44 410 TYR A O 1
ATOM 3069 N N . PRO A 1 411 ? -11.982 -23.004 2.044 1.00 94.56 411 PRO A N 1
ATOM 3070 C CA . PRO A 1 411 ? -10.826 -22.230 1.595 1.00 94.56 411 PRO A CA 1
ATOM 3071 C C . PRO A 1 411 ? -9.764 -22.064 2.685 1.00 94.56 411 PRO A C 1
ATOM 3073 O O . PRO A 1 411 ? -8.578 -22.130 2.379 1.00 94.56 411 PRO A O 1
ATOM 3076 N N . GLY A 1 412 ? -10.163 -21.911 3.953 1.00 94.25 412 GLY A N 1
ATOM 3077 C CA . GLY A 1 412 ? -9.227 -21.827 5.078 1.00 94.25 412 GLY A CA 1
ATOM 3078 C C . GLY A 1 412 ? -8.397 -23.102 5.254 1.00 94.25 412 GLY A C 1
ATOM 3079 O O . GLY A 1 412 ? -7.171 -23.041 5.332 1.00 94.25 412 GLY A O 1
ATOM 3080 N N . VAL A 1 413 ? -9.047 -24.270 5.230 1.00 95.56 413 VAL A N 1
ATOM 3081 C CA . VAL A 1 413 ? -8.363 -25.575 5.266 1.00 95.56 413 VAL A CA 1
ATOM 3082 C C . VAL A 1 413 ? -7.475 -25.761 4.036 1.00 95.56 413 VAL A C 1
ATOM 3084 O O . VAL A 1 413 ? -6.359 -26.264 4.145 1.00 95.56 413 VAL A O 1
ATOM 3087 N N . TRP A 1 414 ? -7.926 -25.312 2.865 1.00 94.94 414 TRP A N 1
ATOM 3088 C CA . TRP A 1 414 ? -7.131 -25.378 1.644 1.00 94.94 414 TRP A CA 1
ATOM 3089 C C . TRP A 1 414 ? -5.872 -24.501 1.706 1.00 94.94 414 TRP A C 1
ATOM 3091 O O . TRP A 1 414 ? -4.811 -24.929 1.259 1.00 94.94 414 TRP A O 1
ATOM 3101 N N . VAL A 1 415 ? -5.952 -23.306 2.299 1.00 94.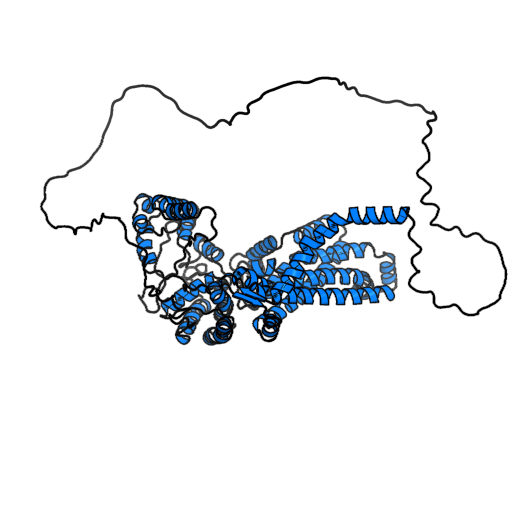81 415 VAL A N 1
ATOM 3102 C CA . VAL A 1 415 ? -4.791 -22.429 2.535 1.00 94.81 415 VAL A CA 1
ATOM 3103 C C . VAL A 1 415 ? -3.807 -23.067 3.519 1.00 94.81 415 VAL A C 1
ATOM 3105 O O . VAL A 1 415 ? -2.606 -23.039 3.264 1.00 94.81 415 VAL A O 1
ATOM 3108 N N . LEU A 1 416 ? -4.295 -23.710 4.586 1.00 96.00 416 LEU A N 1
ATOM 3109 C CA . LEU A 1 416 ? -3.454 -24.491 5.506 1.00 96.00 416 LEU A CA 1
ATOM 3110 C C . LEU A 1 416 ? -2.770 -25.671 4.802 1.00 96.00 416 LEU A C 1
ATOM 3112 O O . LEU A 1 416 ? -1.626 -25.999 5.087 1.00 96.00 416 LEU A O 1
ATOM 3116 N N . TRP A 1 417 ? -3.448 -26.315 3.853 1.00 96.00 417 TRP A N 1
ATOM 3117 C CA . TRP A 1 417 ? -2.841 -27.379 3.056 1.00 96.00 417 TRP A CA 1
ATOM 3118 C C . TRP A 1 417 ? -1.798 -26.844 2.067 1.00 96.00 417 TRP A C 1
ATOM 3120 O O . TRP A 1 417 ? -0.732 -27.437 1.898 1.00 96.00 417 TRP A O 1
ATOM 3130 N N . LEU A 1 418 ? -2.080 -25.708 1.424 1.00 94.19 418 LEU A N 1
ATOM 3131 C CA . LEU A 1 418 ? -1.151 -25.034 0.520 1.00 94.19 418 LEU A CA 1
ATOM 3132 C C . LEU A 1 418 ? 0.096 -24.525 1.245 1.00 94.19 418 LEU A C 1
ATOM 3134 O O . LEU A 1 418 ? 1.181 -24.604 0.672 1.00 94.19 418 LEU A O 1
ATOM 3138 N N . SER A 1 419 ? -0.024 -24.041 2.484 1.00 95.75 419 SER A N 1
ATOM 3139 C CA . SER A 1 419 ? 1.119 -23.532 3.251 1.00 95.75 419 SER A CA 1
ATOM 3140 C C . SER A 1 419 ? 2.163 -24.602 3.572 1.00 95.75 419 SER A C 1
ATOM 3142 O O . SER A 1 419 ? 3.330 -24.270 3.772 1.00 95.75 419 SER A O 1
ATOM 3144 N N . LEU A 1 420 ? 1.772 -25.879 3.553 1.00 95.62 420 LEU A N 1
ATOM 3145 C CA . LEU A 1 420 ? 2.663 -27.031 3.719 1.00 95.62 420 LEU A CA 1
ATOM 3146 C C . LEU A 1 420 ? 3.295 -27.505 2.398 1.00 95.62 420 LEU A C 1
ATOM 3148 O O . LEU A 1 420 ? 3.965 -28.537 2.352 1.00 95.62 420 LEU A O 1
ATOM 3152 N N . GLN A 1 421 ? 3.062 -26.793 1.293 1.00 91.75 421 GLN A N 1
ATOM 3153 C CA . GLN A 1 421 ? 3.571 -27.140 -0.032 1.00 91.75 421 GLN A CA 1
ATOM 3154 C C . GLN A 1 421 ? 4.558 -26.095 -0.545 1.00 91.75 421 GLN A C 1
ATOM 3156 O O . GLN A 1 421 ? 4.435 -24.899 -0.295 1.00 91.75 421 GLN A O 1
ATOM 3161 N N . HIS A 1 422 ? 5.486 -26.537 -1.387 1.00 87.81 422 HIS A N 1
ATOM 3162 C CA . HIS A 1 422 ? 6.132 -25.675 -2.365 1.00 87.81 422 HIS A CA 1
ATOM 3163 C C . HIS A 1 422 ? 5.318 -25.760 -3.655 1.00 87.81 422 HIS A C 1
ATOM 3165 O O . HIS A 1 422 ? 5.473 -26.697 -4.444 1.00 87.81 422 HIS A O 1
ATOM 3171 N N . ARG A 1 423 ? 4.415 -24.794 -3.845 1.00 85.81 423 ARG A N 1
ATOM 3172 C CA . ARG A 1 423 ? 3.555 -24.706 -5.028 1.00 85.81 423 ARG A CA 1
ATOM 3173 C C . ARG A 1 423 ? 3.825 -23.411 -5.780 1.00 85.81 423 ARG A C 1
ATOM 3175 O O . ARG A 1 423 ? 3.441 -22.341 -5.318 1.00 85.81 423 ARG A O 1
ATOM 3182 N N . ILE A 1 424 ? 4.472 -23.525 -6.936 1.00 84.62 424 ILE A N 1
ATOM 3183 C CA . ILE A 1 424 ? 4.810 -22.404 -7.815 1.00 84.62 424 ILE A CA 1
ATOM 3184 C C . ILE A 1 424 ? 4.383 -22.777 -9.243 1.00 84.62 424 ILE A C 1
ATOM 3186 O O . ILE A 1 424 ? 5.162 -23.382 -9.987 1.00 84.62 424 ILE A O 1
ATOM 3190 N N . PRO A 1 425 ? 3.131 -22.464 -9.640 1.00 79.88 425 PRO A N 1
ATOM 3191 C CA . PRO A 1 425 ? 2.554 -22.934 -10.900 1.00 79.88 425 PRO A CA 1
ATOM 3192 C C . PRO A 1 425 ? 3.361 -22.548 -12.140 1.00 79.88 425 PRO A C 1
ATOM 3194 O O . PRO A 1 425 ? 3.451 -23.340 -13.074 1.00 79.88 425 PRO A O 1
ATOM 3197 N N . ILE A 1 426 ? 3.977 -21.361 -12.136 1.00 71.25 426 ILE A N 1
ATOM 3198 C CA . ILE A 1 426 ? 4.752 -20.846 -13.274 1.00 71.25 426 ILE A CA 1
ATOM 3199 C C . ILE A 1 426 ? 5.994 -21.696 -13.587 1.00 71.25 426 ILE A C 1
ATOM 3201 O O . ILE A 1 426 ? 6.399 -21.778 -14.743 1.00 71.25 426 ILE A O 1
ATOM 3205 N N . PHE A 1 427 ? 6.548 -22.392 -12.591 1.00 71.88 427 PHE A N 1
ATOM 3206 C CA . PHE A 1 427 ? 7.677 -23.313 -12.768 1.00 71.88 427 PHE A CA 1
ATOM 3207 C C . PHE A 1 427 ? 7.255 -24.785 -12.760 1.00 71.88 427 PHE A C 1
ATOM 3209 O O . PHE A 1 427 ? 8.109 -25.665 -12.754 1.00 71.88 427 PHE A O 1
ATOM 3216 N N . GLY A 1 428 ? 5.950 -25.075 -12.706 1.00 77.00 428 GLY A N 1
ATOM 3217 C CA . GLY A 1 428 ? 5.454 -26.444 -12.546 1.00 77.00 428 GLY A CA 1
ATOM 3218 C C . GLY A 1 428 ? 5.881 -27.103 -11.229 1.00 77.00 428 GLY A C 1
ATOM 3219 O O . GLY A 1 428 ? 5.801 -28.322 -11.105 1.00 77.00 428 GLY A O 1
ATOM 3220 N N . VAL A 1 429 ? 6.332 -26.321 -10.242 1.00 80.00 429 VAL A N 1
ATOM 3221 C CA . VAL A 1 429 ? 6.766 -26.844 -8.945 1.00 80.00 429 VAL A CA 1
ATOM 3222 C C . VAL A 1 429 ? 5.528 -27.124 -8.105 1.00 80.00 429 VAL A C 1
ATOM 3224 O O . VAL A 1 429 ? 4.739 -26.224 -7.812 1.00 80.00 429 VAL A O 1
ATOM 3227 N N . SER A 1 430 ? 5.357 -28.384 -7.723 1.00 88.19 430 SER A N 1
ATOM 3228 C CA . SER A 1 430 ? 4.311 -28.832 -6.812 1.00 88.19 430 SER A CA 1
ATOM 3229 C C . SER A 1 430 ? 4.848 -30.003 -6.003 1.00 88.19 430 SER A C 1
ATOM 3231 O O . SER A 1 430 ? 4.814 -31.142 -6.460 1.00 88.19 430 SER A O 1
ATOM 3233 N N . ARG A 1 431 ? 5.365 -29.721 -4.808 1.00 89.81 431 ARG A N 1
ATOM 3234 C CA . ARG A 1 431 ? 5.849 -30.743 -3.871 1.00 89.81 431 ARG A CA 1
ATOM 3235 C C . ARG A 1 431 ? 5.391 -30.433 -2.455 1.00 89.81 431 ARG A C 1
ATOM 3237 O O . ARG A 1 431 ? 5.262 -29.265 -2.088 1.00 89.81 431 ARG A O 1
ATOM 3244 N N . PHE A 1 432 ? 5.167 -31.474 -1.664 1.00 93.00 432 PHE A N 1
ATOM 3245 C CA . PHE A 1 432 ? 4.955 -31.319 -0.231 1.00 93.00 432 PHE A CA 1
ATOM 3246 C C . PHE A 1 432 ? 6.272 -30.892 0.431 1.00 93.00 432 PHE A C 1
ATOM 3248 O O . PHE A 1 432 ? 7.326 -31.434 0.107 1.00 93.00 432 PHE A O 1
ATOM 3255 N N . ALA A 1 433 ? 6.205 -29.878 1.288 1.00 88.88 433 ALA A N 1
ATOM 3256 C CA . ALA A 1 433 ? 7.348 -29.217 1.915 1.00 88.88 433 ALA A CA 1
ATOM 3257 C C . ALA A 1 433 ? 7.302 -29.275 3.450 1.00 88.88 433 ALA A C 1
ATOM 3259 O O . ALA A 1 433 ? 8.215 -28.797 4.113 1.00 88.88 433 ALA A O 1
ATOM 3260 N N . GLY A 1 434 ? 6.226 -29.810 4.036 1.00 93.56 434 GLY A N 1
ATOM 3261 C CA . GLY A 1 434 ? 6.049 -29.818 5.485 1.00 93.56 434 GLY A CA 1
ATOM 3262 C C . GLY A 1 434 ? 6.126 -28.404 6.064 1.00 93.56 434 GLY A C 1
ATOM 3263 O O . GLY A 1 434 ? 5.369 -27.525 5.656 1.00 93.56 434 GLY A O 1
ATOM 3264 N N . LEU A 1 435 ? 7.044 -28.183 7.008 1.00 94.19 435 LEU A N 1
ATOM 3265 C CA . LEU A 1 435 ? 7.210 -26.903 7.704 1.00 94.19 435 LEU A CA 1
ATOM 3266 C C . LEU A 1 435 ? 8.313 -26.001 7.122 1.00 94.19 435 LEU A C 1
ATOM 3268 O O . LEU A 1 435 ? 8.598 -24.955 7.704 1.00 94.19 435 LEU A O 1
ATOM 3272 N N . ASP A 1 436 ? 8.899 -26.345 5.971 1.00 89.94 436 ASP A N 1
ATOM 3273 C CA . ASP A 1 436 ? 10.024 -25.603 5.377 1.00 89.94 436 ASP A CA 1
ATOM 3274 C C . ASP A 1 436 ? 9.716 -24.113 5.161 1.00 89.94 436 ASP A C 1
ATOM 3276 O O . ASP A 1 436 ? 10.546 -23.253 5.457 1.00 89.94 436 ASP A O 1
ATOM 3280 N N . ASN A 1 437 ? 8.498 -23.789 4.704 1.00 90.69 437 ASN A N 1
ATOM 3281 C CA . ASN A 1 437 ? 8.064 -22.400 4.527 1.00 90.69 437 ASN A CA 1
ATOM 3282 C C . ASN A 1 437 ? 8.124 -21.617 5.853 1.00 90.69 437 ASN A C 1
ATOM 3284 O O . ASN A 1 437 ? 8.524 -20.457 5.865 1.00 90.69 437 ASN A O 1
ATOM 3288 N N . TYR A 1 438 ? 7.761 -22.246 6.974 1.00 94.19 438 TYR A N 1
ATOM 3289 C CA . TYR A 1 438 ? 7.779 -21.619 8.298 1.00 94.19 438 TYR A CA 1
ATOM 3290 C C . TYR A 1 438 ? 9.196 -21.512 8.867 1.00 94.19 438 TYR A C 1
ATOM 3292 O O . TYR A 1 438 ? 9.540 -20.485 9.449 1.00 94.19 438 TYR A O 1
ATOM 3300 N N . ALA A 1 439 ? 10.036 -22.528 8.650 1.00 91.69 439 ALA A N 1
ATOM 3301 C CA . ALA A 1 439 ? 11.454 -22.469 9.002 1.00 91.69 439 ALA A CA 1
ATOM 3302 C C . ALA A 1 439 ? 12.164 -21.324 8.262 1.00 91.69 439 ALA A C 1
ATOM 3304 O O . ALA A 1 439 ? 12.975 -20.611 8.850 1.00 91.69 439 ALA A O 1
ATOM 3305 N N . PHE A 1 440 ? 11.810 -21.094 6.993 1.00 87.94 440 PHE A N 1
ATOM 3306 C CA . PHE A 1 440 ? 12.305 -19.951 6.233 1.00 87.94 440 PHE A CA 1
ATOM 3307 C C . PHE A 1 440 ? 11.810 -18.615 6.800 1.00 87.94 440 PHE A C 1
ATOM 3309 O O . PHE A 1 440 ? 12.616 -17.704 6.973 1.00 87.94 440 PHE A O 1
ATOM 3316 N N . LEU A 1 441 ? 10.520 -18.497 7.141 1.00 90.25 441 LEU A N 1
ATOM 3317 C CA . LEU A 1 441 ? 9.981 -17.276 7.756 1.00 90.25 441 LEU A CA 1
ATOM 3318 C C . LEU A 1 441 ? 10.716 -16.904 9.051 1.00 90.25 441 LEU A C 1
ATOM 3320 O O . LEU A 1 441 ? 10.952 -15.724 9.289 1.00 90.25 441 LEU A O 1
ATOM 3324 N N . ALA A 1 442 ? 11.134 -17.890 9.849 1.00 90.62 442 ALA A N 1
ATOM 3325 C CA . ALA A 1 442 ? 11.855 -17.654 11.100 1.00 90.62 442 ALA A CA 1
ATOM 3326 C C . ALA A 1 442 ? 13.236 -16.991 10.915 1.00 90.62 442 ALA A C 1
ATOM 3328 O O . ALA A 1 442 ? 13.732 -16.357 11.843 1.00 90.62 442 ALA A O 1
ATOM 3329 N N . ILE A 1 443 ? 13.852 -17.116 9.734 1.00 89.62 443 ILE A N 1
ATOM 3330 C CA . ILE A 1 443 ? 15.167 -16.530 9.416 1.00 89.62 443 ILE A CA 1
ATOM 3331 C C . ILE A 1 443 ? 15.095 -15.429 8.346 1.00 89.62 443 ILE A C 1
ATOM 3333 O O . ILE A 1 443 ? 16.126 -14.871 7.964 1.00 89.62 443 ILE A O 1
ATOM 3337 N N . ASP A 1 444 ? 13.902 -15.117 7.829 1.00 86.94 444 ASP A N 1
ATOM 3338 C CA . ASP A 1 444 ? 13.719 -14.096 6.799 1.00 86.94 444 ASP A CA 1
ATOM 3339 C C . ASP A 1 444 ? 13.677 -12.697 7.425 1.00 86.94 444 ASP A C 1
ATOM 3341 O O . ASP A 1 444 ? 12.708 -12.292 8.069 1.00 86.94 444 ASP A O 1
ATOM 3345 N N . SER A 1 445 ? 14.717 -11.906 7.165 1.00 87.12 445 SER A N 1
ATOM 3346 C CA . SER A 1 445 ? 14.778 -10.516 7.621 1.00 87.12 445 SER A CA 1
ATOM 3347 C C . SER A 1 445 ? 13.658 -9.648 7.047 1.00 87.12 445 SER A C 1
ATOM 3349 O O . SER A 1 445 ? 13.249 -8.694 7.698 1.00 87.12 445 SER A O 1
ATOM 3351 N N . ARG A 1 446 ? 13.118 -9.975 5.860 1.00 88.50 446 ARG A N 1
ATOM 3352 C CA . ARG A 1 446 ? 11.975 -9.241 5.290 1.00 88.50 446 ARG A CA 1
ATOM 3353 C C . ARG A 1 446 ? 10.696 -9.550 6.055 1.00 88.50 446 ARG A C 1
ATOM 3355 O O . ARG A 1 446 ? 9.942 -8.628 6.339 1.00 88.50 446 ARG A O 1
ATOM 3362 N N . PHE A 1 447 ? 10.482 -10.809 6.438 1.00 92.81 447 PHE A N 1
ATOM 3363 C CA . PHE A 1 447 ? 9.386 -11.170 7.333 1.00 92.81 447 PHE A CA 1
ATOM 3364 C C . PHE A 1 447 ? 9.506 -10.451 8.683 1.00 92.81 447 PHE A C 1
ATOM 3366 O O . PHE A 1 447 ? 8.519 -9.883 9.140 1.00 92.81 447 PHE A O 1
ATOM 3373 N N . ALA A 1 448 ? 10.700 -10.402 9.283 1.00 94.06 448 ALA A N 1
ATOM 3374 C CA . ALA A 1 448 ? 10.921 -9.683 10.539 1.00 94.06 448 ALA A CA 1
ATOM 3375 C C . ALA A 1 448 ? 10.607 -8.179 10.416 1.00 94.06 448 ALA A C 1
ATOM 3377 O O . ALA A 1 448 ? 9.885 -7.635 11.251 1.00 94.06 448 ALA A O 1
ATOM 3378 N N . SER A 1 449 ? 11.077 -7.520 9.349 1.00 93.31 449 SER A N 1
ATOM 3379 C CA . SER A 1 449 ? 10.728 -6.123 9.060 1.00 93.31 449 SER A CA 1
ATOM 3380 C C . SER A 1 449 ? 9.223 -5.944 8.852 1.00 93.31 449 SER A C 1
ATOM 3382 O O . SER A 1 449 ? 8.631 -5.058 9.460 1.00 93.31 449 SER A O 1
ATOM 3384 N N . ALA A 1 450 ? 8.580 -6.819 8.075 1.00 95.69 450 ALA A N 1
ATOM 3385 C CA . ALA A 1 450 ? 7.148 -6.726 7.814 1.00 95.69 450 ALA A CA 1
ATOM 3386 C C . ALA A 1 450 ? 6.295 -6.973 9.068 1.00 95.69 450 ALA A C 1
ATOM 3388 O O . ALA A 1 450 ? 5.254 -6.337 9.260 1.00 95.69 450 ALA A O 1
ATOM 3389 N N . ALA A 1 451 ? 6.737 -7.869 9.952 1.00 96.94 451 ALA A N 1
ATOM 3390 C CA . ALA A 1 451 ? 6.121 -8.102 11.250 1.00 96.94 451 ALA A CA 1
ATOM 3391 C C . ALA A 1 451 ? 6.260 -6.877 12.162 1.00 96.94 451 ALA A C 1
ATOM 3393 O O . ALA A 1 451 ? 5.265 -6.445 12.744 1.00 96.94 451 ALA A O 1
ATOM 3394 N N . ALA A 1 452 ? 7.450 -6.271 12.225 1.00 97.06 452 ALA A N 1
ATOM 3395 C CA . ALA A 1 452 ? 7.676 -5.038 12.973 1.00 97.06 452 ALA A CA 1
ATOM 3396 C C . ALA A 1 452 ? 6.784 -3.898 12.458 1.00 97.06 452 ALA A C 1
ATOM 3398 O O . ALA A 1 452 ? 6.065 -3.291 13.249 1.00 97.06 452 ALA A O 1
ATOM 3399 N N . THR A 1 453 ? 6.735 -3.669 11.143 1.00 97.38 453 THR A N 1
ATOM 3400 C CA . THR A 1 453 ? 5.849 -2.668 10.530 1.00 97.38 453 THR A CA 1
ATOM 3401 C C . THR A 1 453 ? 4.380 -2.946 10.839 1.00 97.38 453 THR A C 1
ATOM 3403 O O . THR A 1 453 ? 3.649 -2.024 11.187 1.00 97.38 453 THR A O 1
ATOM 3406 N N . THR A 1 454 ? 3.939 -4.208 10.790 1.00 97.88 454 THR A N 1
ATOM 3407 C CA . THR A 1 454 ? 2.553 -4.589 11.126 1.00 97.88 454 THR A CA 1
ATOM 3408 C C . THR A 1 454 ? 2.215 -4.259 12.582 1.00 97.88 454 THR A C 1
ATOM 3410 O O . THR A 1 454 ? 1.145 -3.714 12.853 1.00 97.88 454 THR A O 1
ATOM 3413 N N . ILE A 1 455 ? 3.125 -4.546 13.519 1.00 97.56 455 ILE A N 1
ATOM 3414 C CA . ILE A 1 455 ? 2.942 -4.247 14.946 1.00 97.56 455 ILE A CA 1
ATOM 3415 C C . ILE A 1 455 ? 2.947 -2.736 15.185 1.00 97.56 455 ILE A C 1
ATOM 3417 O O . ILE A 1 455 ? 2.025 -2.230 15.820 1.00 97.56 455 ILE A O 1
ATOM 3421 N N . ILE A 1 456 ? 3.937 -2.012 14.650 1.00 98.12 456 ILE A N 1
ATOM 3422 C CA . ILE A 1 456 ? 4.053 -0.554 14.794 1.00 98.12 456 ILE A CA 1
ATOM 3423 C C . ILE A 1 456 ? 2.803 0.126 14.236 1.00 98.12 456 ILE A C 1
ATOM 3425 O O . ILE A 1 456 ? 2.204 0.953 14.921 1.00 98.12 456 ILE A O 1
ATOM 3429 N N . PHE A 1 457 ? 2.371 -0.262 13.034 1.00 98.38 457 PHE A N 1
ATOM 3430 C CA . PHE A 1 457 ? 1.148 0.245 12.424 1.00 98.38 457 PHE A CA 1
ATOM 3431 C C . PHE A 1 457 ? -0.079 -0.033 13.296 1.00 98.38 457 PHE A C 1
ATOM 3433 O O . PHE A 1 457 ? -0.835 0.888 13.590 1.00 98.38 457 PHE A O 1
ATOM 3440 N N . THR A 1 458 ? -0.259 -1.280 13.741 1.00 98.12 458 THR A N 1
ATOM 3441 C CA . THR A 1 458 ? -1.426 -1.690 14.535 1.00 98.12 458 THR A CA 1
ATOM 3442 C C . THR A 1 458 ? -1.486 -0.929 15.855 1.00 98.12 458 THR A C 1
ATOM 3444 O O . THR A 1 458 ? -2.507 -0.331 16.174 1.00 98.12 458 THR A O 1
ATOM 3447 N N . VAL A 1 459 ? -0.396 -0.921 16.624 1.00 98.12 459 VAL A N 1
ATOM 3448 C CA . VAL A 1 459 ? -0.362 -0.281 17.945 1.00 98.12 459 VAL A CA 1
ATOM 3449 C C . VAL A 1 459 ? -0.550 1.226 17.820 1.00 98.12 459 VAL A C 1
ATOM 3451 O O . VAL A 1 459 ? -1.364 1.795 18.542 1.00 98.12 459 VAL A O 1
ATOM 3454 N N . THR A 1 460 ? 0.159 1.868 16.888 1.00 98.44 460 THR A N 1
ATOM 3455 C CA . THR A 1 460 ? 0.107 3.326 16.731 1.00 98.44 460 THR A CA 1
ATOM 3456 C C . THR A 1 460 ? -1.260 3.781 16.227 1.00 98.44 460 THR A C 1
ATOM 3458 O O . THR A 1 460 ? -1.833 4.702 16.806 1.00 98.44 460 THR A O 1
ATOM 3461 N N . SER A 1 461 ? -1.822 3.118 15.209 1.00 98.19 461 SER A N 1
ATOM 3462 C CA . SER A 1 461 ? -3.131 3.497 14.656 1.00 98.19 461 SER A CA 1
ATOM 3463 C C . SER A 1 461 ? -4.233 3.297 15.691 1.00 98.19 461 SER A C 1
ATOM 3465 O O . SER A 1 461 ? -4.941 4.247 16.012 1.00 98.19 461 SER A O 1
ATOM 3467 N N . VAL A 1 462 ? -4.296 2.123 16.335 1.00 98.44 462 VAL A N 1
ATOM 3468 C CA . VAL A 1 462 ? -5.323 1.833 17.349 1.00 98.44 462 VAL A CA 1
ATOM 3469 C C . VAL A 1 462 ? -5.216 2.777 18.548 1.00 98.44 462 VAL A C 1
ATOM 3471 O O . VAL A 1 462 ? -6.235 3.256 19.042 1.00 98.44 462 VAL A O 1
ATOM 3474 N N . ALA A 1 463 ? -4.003 3.090 19.015 1.00 98.44 463 ALA A N 1
ATOM 3475 C CA . ALA A 1 463 ? -3.821 4.043 20.109 1.00 98.44 463 ALA A CA 1
ATOM 3476 C C . ALA A 1 463 ? -4.339 5.442 19.735 1.00 98.44 463 ALA A C 1
ATOM 3478 O O . ALA A 1 463 ? -5.097 6.043 20.500 1.00 98.44 463 ALA A O 1
ATOM 3479 N N . LEU A 1 464 ? -3.984 5.942 18.547 1.00 98.62 464 LEU A N 1
ATOM 3480 C CA . LEU A 1 464 ? -4.436 7.249 18.065 1.00 98.62 464 LEU A CA 1
ATOM 3481 C C . LEU A 1 464 ? -5.949 7.283 17.830 1.00 98.62 464 LEU A C 1
ATOM 3483 O O . LEU A 1 464 ? -6.605 8.244 18.221 1.00 98.62 464 LEU A O 1
ATOM 3487 N N . GLU A 1 465 ? -6.530 6.230 17.264 1.00 98.44 465 GLU A N 1
ATOM 3488 C CA . GLU A 1 465 ? -7.977 6.104 17.070 1.00 98.44 465 GLU A CA 1
ATOM 3489 C C . GLU A 1 465 ? -8.747 6.109 18.384 1.00 98.44 465 GLU A C 1
ATOM 3491 O O . GLU A 1 465 ? -9.830 6.685 18.455 1.00 98.44 465 GLU A O 1
ATOM 3496 N N . VAL A 1 466 ? -8.209 5.473 19.427 1.00 98.12 466 VAL A N 1
ATOM 3497 C CA . VAL A 1 466 ? -8.824 5.482 20.756 1.00 98.12 466 VAL A CA 1
ATOM 3498 C C . VAL A 1 466 ? -8.789 6.879 21.345 1.00 98.12 466 VAL A C 1
ATOM 3500 O O . VAL A 1 466 ? -9.827 7.380 21.775 1.00 98.12 466 VAL A O 1
ATOM 3503 N N . VAL A 1 467 ? -7.623 7.526 21.332 1.00 98.00 467 VAL A N 1
ATOM 3504 C CA . VAL A 1 467 ? -7.457 8.875 21.884 1.00 98.00 467 VAL A CA 1
ATOM 3505 C C . VAL A 1 467 ? -8.353 9.871 21.147 1.00 98.00 467 VAL A C 1
ATOM 3507 O O . VAL A 1 467 ? -9.157 10.564 21.774 1.00 98.00 467 VAL A O 1
ATOM 3510 N N . LEU A 1 468 ? -8.273 9.911 19.816 1.00 98.44 468 LEU A N 1
ATOM 3511 C CA . LEU A 1 468 ? -9.040 10.845 18.992 1.00 98.44 468 LEU A CA 1
ATOM 3512 C C . LEU A 1 468 ? -10.529 10.490 18.954 1.00 98.44 468 LEU A C 1
ATOM 3514 O O . LEU A 1 468 ? -11.373 11.383 18.978 1.00 98.44 468 LEU A O 1
ATOM 3518 N N . GLY A 1 469 ? -10.872 9.203 18.966 1.00 98.00 469 GLY A N 1
ATOM 3519 C CA . GLY A 1 469 ? -12.252 8.732 19.015 1.00 98.00 469 GLY A CA 1
ATOM 3520 C C . GLY A 1 469 ? -12.944 9.095 20.328 1.00 98.00 469 GLY A C 1
ATOM 3521 O O . GLY A 1 469 ? -14.059 9.614 20.311 1.00 98.00 469 GLY A O 1
ATOM 3522 N N . VAL A 1 470 ? -12.282 8.900 21.473 1.00 98.00 470 VAL A N 1
ATOM 3523 C CA . VAL A 1 470 ? -12.801 9.338 22.781 1.00 98.00 470 VAL A CA 1
ATOM 3524 C C . VAL A 1 470 ? -12.922 10.859 22.832 1.00 98.00 470 VAL A C 1
ATOM 3526 O O . VAL A 1 470 ? -13.962 11.364 23.254 1.00 98.00 470 VAL A O 1
ATOM 3529 N N . ALA A 1 471 ? -11.914 11.595 22.356 1.00 97.31 471 ALA A N 1
ATOM 3530 C CA . ALA A 1 471 ? -11.971 13.054 22.295 1.00 97.31 471 ALA A CA 1
ATOM 3531 C C . ALA A 1 471 ? -13.161 13.545 21.449 1.00 97.31 471 ALA A C 1
ATOM 3533 O O . ALA A 1 471 ? -13.921 14.408 21.892 1.00 97.31 471 ALA A O 1
ATOM 3534 N N . ALA A 1 472 ? -13.386 12.945 20.277 1.00 97.31 472 ALA A N 1
ATOM 3535 C CA . ALA A 1 472 ? -14.529 13.248 19.422 1.00 97.31 472 ALA A CA 1
ATOM 3536 C C . ALA A 1 472 ? -15.867 12.901 20.098 1.00 97.31 472 ALA A C 1
ATOM 3538 O O . ALA A 1 472 ? -16.804 13.699 20.053 1.00 97.31 472 ALA A O 1
ATOM 3539 N N . ALA A 1 473 ? -15.960 11.752 20.775 1.00 97.38 473 ALA A N 1
ATOM 3540 C CA . ALA A 1 473 ? -17.158 11.353 21.512 1.00 97.38 473 ALA A CA 1
ATOM 3541 C C . ALA A 1 473 ? -17.516 12.354 22.621 1.00 97.38 473 ALA A C 1
ATOM 3543 O O . ALA A 1 473 ? -18.675 12.758 22.738 1.00 97.38 473 ALA A O 1
ATOM 3544 N N . LEU A 1 474 ? -16.522 12.792 23.400 1.00 95.94 474 LEU A N 1
ATOM 3545 C CA . LEU A 1 474 ? -16.689 13.800 24.450 1.00 95.94 474 LEU A CA 1
ATOM 3546 C C . LEU A 1 474 ? -17.103 15.155 23.866 1.00 95.94 474 LEU A C 1
ATOM 3548 O O . LEU A 1 474 ? -18.013 15.797 24.393 1.00 95.94 474 LEU A O 1
ATOM 3552 N N . ALA A 1 475 ? -16.487 15.570 22.755 1.00 95.62 475 ALA A N 1
ATOM 3553 C CA . ALA A 1 475 ? -16.836 16.809 22.069 1.00 95.62 475 ALA A CA 1
ATOM 3554 C C . ALA A 1 475 ? -18.295 16.795 21.584 1.00 95.62 475 ALA A C 1
ATOM 3556 O O . ALA A 1 475 ? -19.028 17.756 21.811 1.00 95.62 475 ALA A O 1
ATOM 3557 N N . ILE A 1 476 ? -18.753 15.694 20.979 1.00 96.00 476 ILE A N 1
ATOM 3558 C CA . ILE A 1 476 ? -20.142 15.544 20.513 1.00 96.00 476 ILE A CA 1
ATOM 3559 C C . ILE A 1 476 ? -21.116 15.484 21.692 1.00 96.00 476 ILE A C 1
ATOM 3561 O O . ILE A 1 476 ? -22.194 16.077 21.633 1.00 96.00 476 ILE A O 1
ATOM 3565 N N . HIS A 1 477 ? -20.742 14.805 22.777 1.00 94.50 477 HIS A N 1
ATOM 3566 C CA . HIS A 1 477 ? -21.541 14.755 23.998 1.00 94.50 477 HIS A CA 1
ATOM 3567 C C . HIS A 1 477 ? -21.746 16.151 24.608 1.00 94.50 477 HIS A C 1
ATOM 3569 O O . HIS A 1 477 ? -22.863 16.499 24.990 1.00 94.50 477 HIS A O 1
ATOM 3575 N N . ALA A 1 478 ? -20.705 16.986 24.612 1.00 91.06 478 ALA A N 1
ATOM 3576 C CA . ALA A 1 478 ? -20.754 18.344 25.152 1.00 91.06 478 ALA A CA 1
ATOM 3577 C C . ALA A 1 478 ? -21.491 19.365 24.258 1.00 91.06 478 ALA A C 1
ATOM 3579 O O . ALA A 1 478 ? -21.907 20.418 24.745 1.00 91.06 478 ALA A O 1
ATOM 3580 N N . GLN A 1 479 ? -21.672 19.093 22.961 1.00 91.44 479 GLN A N 1
ATOM 3581 C CA . GLN A 1 479 ? -22.352 20.015 22.044 1.00 91.44 479 GLN A CA 1
ATOM 3582 C C . GLN A 1 479 ? -23.817 20.235 22.442 1.00 91.44 479 GLN A C 1
ATOM 3584 O O . GLN A 1 479 ? -24.540 19.275 22.691 1.00 91.44 479 GLN A O 1
ATOM 3589 N N . ARG A 1 480 ? -24.290 21.488 22.434 1.00 86.12 480 ARG A N 1
ATOM 3590 C CA . ARG A 1 480 ? -25.705 21.839 22.691 1.00 86.12 480 ARG A CA 1
ATOM 3591 C C . ARG A 1 480 ? -26.606 21.686 21.454 1.00 86.12 480 ARG A C 1
ATOM 3593 O O . ARG A 1 480 ? -27.812 21.533 21.590 1.00 86.12 480 ARG A O 1
ATOM 3600 N N . GLY A 1 481 ? -26.019 21.676 20.256 1.00 90.94 481 GLY A N 1
ATOM 3601 C CA . GLY A 1 481 ? -26.695 21.516 18.965 1.00 90.94 481 GLY A CA 1
ATOM 3602 C C . GLY A 1 481 ? -25.722 21.006 17.896 1.00 90.94 481 GLY A C 1
ATOM 3603 O O . GLY A 1 481 ? -24.525 20.937 18.145 1.00 90.94 481 GLY A O 1
ATOM 3604 N N . GLY A 1 482 ? -26.220 20.591 16.726 1.00 91.00 482 GLY A N 1
ATOM 3605 C CA . GLY A 1 482 ? -25.369 20.115 15.617 1.00 91.00 482 GLY A CA 1
ATOM 3606 C C . GLY A 1 482 ? -24.876 18.661 15.717 1.00 91.00 482 GLY A C 1
ATOM 3607 O O . GLY A 1 482 ? -24.277 18.156 14.770 1.00 91.00 482 GLY A O 1
ATOM 3608 N N . ARG A 1 483 ? -25.209 17.936 16.795 1.00 92.69 483 ARG A N 1
ATOM 3609 C CA . ARG A 1 483 ? -24.780 16.540 17.035 1.00 92.69 483 ARG A CA 1
ATOM 3610 C C . ARG A 1 483 ? -25.062 15.592 15.865 1.00 92.69 483 ARG A C 1
ATOM 3612 O O . ARG A 1 483 ? -24.219 14.775 15.512 1.00 92.69 483 ARG A O 1
ATOM 3619 N N . ARG A 1 484 ? -26.241 15.713 15.237 1.00 92.00 484 ARG A N 1
ATOM 3620 C CA . ARG A 1 484 ? -26.628 14.891 14.073 1.00 92.00 484 ARG A CA 1
ATOM 3621 C C . ARG A 1 484 ? -25.695 15.113 12.886 1.00 92.00 484 ARG A C 1
ATOM 3623 O O . ARG A 1 484 ? -25.338 14.151 12.216 1.00 92.00 484 ARG A O 1
ATOM 3630 N N . VAL A 1 485 ? -25.281 16.357 12.650 1.00 94.94 485 VAL A N 1
ATOM 3631 C CA . VAL A 1 485 ? -24.352 16.706 11.569 1.00 94.94 485 VAL A CA 1
ATOM 3632 C C . VAL A 1 485 ? -22.963 16.160 11.883 1.00 94.94 485 VAL A C 1
ATOM 3634 O O . VAL A 1 485 ? -22.387 15.482 11.041 1.00 94.94 485 VAL A O 1
ATOM 3637 N N . ALA A 1 486 ? -22.467 16.358 13.108 1.00 94.19 486 ALA A N 1
ATOM 3638 C CA . ALA A 1 486 ? -21.170 15.828 13.532 1.00 94.19 486 ALA A CA 1
ATOM 3639 C C . ALA A 1 486 ? -21.087 14.297 13.378 1.00 94.19 486 ALA A C 1
ATOM 3641 O O . ALA A 1 486 ? -20.149 13.787 12.769 1.00 94.19 486 ALA A O 1
ATOM 3642 N N . LEU A 1 487 ? -22.105 13.567 13.851 1.00 94.06 487 LEU A N 1
ATOM 3643 C CA . LEU A 1 487 ? -22.191 12.113 13.675 1.00 94.06 487 LEU A CA 1
ATOM 3644 C C . LEU A 1 487 ? -22.293 11.714 12.199 1.00 94.06 487 LEU A C 1
ATOM 3646 O O . LEU A 1 487 ? -21.666 10.741 11.797 1.00 94.06 487 LEU A O 1
ATOM 3650 N N . SER A 1 488 ? -23.037 12.466 11.383 1.00 94.88 488 SER A N 1
ATOM 3651 C CA . SER A 1 488 ? -23.162 12.182 9.946 1.00 94.88 488 SER A CA 1
ATOM 3652 C C . SER A 1 488 ? -21.830 12.344 9.212 1.00 94.88 488 SER A C 1
ATOM 3654 O O . SER A 1 488 ? -21.477 11.486 8.410 1.00 94.88 488 SER A O 1
ATOM 3656 N N . LEU A 1 489 ? -21.061 13.397 9.510 1.00 94.75 489 LEU A N 1
ATOM 3657 C CA . LEU A 1 489 ? -19.737 13.627 8.917 1.00 94.75 489 LEU A CA 1
ATOM 3658 C C . LEU A 1 489 ? -18.722 12.556 9.342 1.00 94.75 489 LEU A C 1
ATOM 3660 O O . LEU A 1 489 ? -17.958 12.062 8.515 1.00 94.75 489 LEU A O 1
ATOM 3664 N N . LEU A 1 490 ? -18.748 12.153 10.614 1.00 94.38 490 LEU A N 1
ATOM 3665 C CA . LEU A 1 490 ? -17.921 11.057 11.121 1.00 94.38 490 LEU A CA 1
ATOM 3666 C C . LEU A 1 490 ? -18.264 9.724 10.445 1.00 94.38 490 LEU A C 1
ATOM 3668 O O . LEU A 1 490 ? -17.377 9.012 9.975 1.00 94.38 490 LEU A O 1
ATOM 3672 N N . LEU A 1 491 ? -19.553 9.394 10.357 1.00 94.50 491 LEU A N 1
ATOM 3673 C CA . LEU A 1 491 ? -20.009 8.172 9.698 1.00 94.50 491 LEU A CA 1
ATOM 3674 C C . LEU A 1 491 ? -19.719 8.184 8.196 1.00 94.50 491 LEU A C 1
ATOM 3676 O O . LEU A 1 491 ? -19.429 7.128 7.643 1.00 94.50 491 LEU A O 1
ATOM 3680 N N . LEU A 1 492 ? -19.743 9.353 7.547 1.00 95.00 492 LEU A N 1
ATOM 3681 C CA . LEU A 1 492 ? -19.348 9.499 6.148 1.00 95.00 492 LEU A CA 1
ATOM 3682 C C . LEU A 1 492 ? -17.887 9.084 5.941 1.00 95.00 492 LEU A C 1
ATOM 3684 O O . LEU A 1 492 ? -17.612 8.300 5.036 1.00 95.00 492 LEU A O 1
ATOM 3688 N N . ALA A 1 493 ? -16.968 9.549 6.795 1.00 91.38 493 ALA A N 1
ATOM 3689 C CA . ALA A 1 493 ? -15.560 9.158 6.721 1.00 91.38 493 ALA A CA 1
ATOM 3690 C C . ALA A 1 493 ? -15.377 7.638 6.892 1.00 91.38 493 ALA A C 1
ATOM 3692 O O . ALA A 1 493 ? -14.649 7.012 6.121 1.00 91.38 493 ALA A O 1
ATOM 3693 N N . TRP A 1 494 ? -16.095 7.030 7.842 1.00 94.81 494 TRP A N 1
ATOM 3694 C CA . TRP A 1 494 ? -16.044 5.584 8.090 1.00 94.81 494 TRP A CA 1
ATOM 3695 C C . TRP A 1 494 ? -16.668 4.737 6.977 1.00 94.81 494 TRP A C 1
ATOM 3697 O O . TRP A 1 494 ? -16.161 3.661 6.656 1.00 94.81 494 TRP A O 1
ATOM 3707 N N . ALA A 1 495 ? -17.741 5.225 6.354 1.00 94.44 495 ALA A N 1
ATOM 3708 C CA . ALA A 1 495 ? -18.439 4.524 5.282 1.00 94.44 495 ALA A CA 1
ATOM 3709 C C . ALA A 1 495 ? -17.624 4.442 3.981 1.00 94.44 495 ALA A C 1
ATOM 3711 O O . ALA A 1 495 ? -17.940 3.625 3.112 1.00 94.44 495 ALA A O 1
ATOM 3712 N N . MET A 1 496 ? -16.581 5.263 3.820 1.00 94.88 496 MET A N 1
ATOM 3713 C CA . MET A 1 496 ? -15.792 5.247 2.595 1.00 94.88 496 MET A CA 1
ATOM 3714 C C . MET A 1 496 ? -14.986 3.950 2.432 1.00 94.88 496 MET A C 1
ATOM 3716 O O . MET A 1 496 ? -14.356 3.468 3.385 1.00 94.88 496 MET A O 1
ATOM 3720 N N . PRO A 1 497 ? -14.947 3.384 1.210 1.00 95.06 497 PRO A N 1
ATOM 3721 C CA . PRO A 1 497 ? -14.072 2.263 0.897 1.00 95.06 497 PRO A CA 1
ATOM 3722 C C . PRO A 1 497 ? -12.596 2.624 1.090 1.00 95.06 497 PRO A C 1
ATOM 3724 O O . PRO A 1 497 ? -12.175 3.740 0.791 1.00 95.06 497 PRO A O 1
ATOM 3727 N N . ALA A 1 498 ? -11.790 1.642 1.497 1.00 92.56 498 ALA A N 1
ATOM 3728 C CA . ALA A 1 498 ? -10.368 1.827 1.792 1.00 92.56 498 ALA A CA 1
ATOM 3729 C C . ALA A 1 498 ? -9.591 2.448 0.626 1.00 92.56 498 ALA A C 1
ATOM 3731 O O . ALA A 1 498 ? -8.786 3.352 0.819 1.00 92.56 498 ALA A O 1
ATOM 3732 N N . VAL A 1 499 ? -9.876 1.983 -0.591 1.00 95.12 499 VAL A N 1
ATOM 3733 C CA . VAL A 1 499 ? -9.231 2.454 -1.822 1.00 95.12 499 VAL A CA 1
ATOM 3734 C C . VAL A 1 499 ? -9.579 3.915 -2.115 1.00 95.12 499 VAL A C 1
ATOM 3736 O O . VAL A 1 499 ? -8.722 4.668 -2.565 1.00 95.12 499 VAL A O 1
ATOM 3739 N N . VAL A 1 500 ? -10.816 4.338 -1.828 1.00 96.06 500 VAL A N 1
ATOM 3740 C CA . VAL A 1 500 ? -11.245 5.732 -2.018 1.00 96.06 500 VAL A CA 1
ATOM 3741 C C . VAL A 1 500 ? -10.528 6.634 -1.021 1.00 96.06 500 VAL A C 1
ATOM 3743 O O . VAL A 1 500 ? -9.977 7.656 -1.420 1.00 96.06 500 VAL A O 1
ATOM 3746 N N . THR A 1 501 ? -10.451 6.224 0.249 1.00 95.88 501 THR A N 1
ATOM 3747 C CA . THR A 1 501 ? -9.648 6.926 1.259 1.00 95.88 501 THR A CA 1
ATOM 3748 C C . THR A 1 501 ? -8.184 7.010 0.837 1.00 95.88 501 THR A C 1
ATOM 3750 O O . THR A 1 501 ? -7.608 8.090 0.880 1.00 95.88 501 THR A O 1
ATOM 3753 N N . ALA A 1 502 ? -7.592 5.911 0.366 1.00 95.56 502 ALA A N 1
ATOM 3754 C CA . ALA A 1 502 ? -6.213 5.897 -0.107 1.00 95.56 502 ALA A CA 1
ATOM 3755 C C . ALA A 1 502 ? -5.991 6.906 -1.243 1.00 95.56 502 ALA A C 1
ATOM 3757 O O . ALA A 1 502 ? -5.059 7.695 -1.176 1.00 95.56 502 ALA A O 1
ATOM 3758 N N . LYS A 1 503 ? -6.874 6.949 -2.249 1.00 93.44 503 LYS A N 1
ATOM 3759 C CA . LYS A 1 503 ? -6.766 7.913 -3.356 1.00 93.44 503 LYS A CA 1
ATOM 3760 C C . LYS A 1 503 ? -7.012 9.361 -2.937 1.00 93.44 503 LYS A C 1
ATOM 3762 O O . LYS A 1 503 ? -6.339 10.251 -3.447 1.00 93.44 503 LYS A O 1
ATOM 3767 N N . LEU A 1 504 ? -7.917 9.602 -1.989 1.00 95.25 504 LEU A N 1
ATOM 3768 C CA . LEU A 1 504 ? -8.097 10.925 -1.391 1.00 95.25 504 LEU A CA 1
ATOM 3769 C C . LEU A 1 504 ? -6.812 11.386 -0.691 1.00 95.25 504 LEU A C 1
ATOM 3771 O O . LEU A 1 504 ? -6.348 12.497 -0.923 1.00 95.25 504 LEU A O 1
ATOM 3775 N N . PHE A 1 505 ? -6.217 10.527 0.136 1.00 95.69 505 PHE A N 1
ATOM 3776 C CA . PHE A 1 505 ? -4.985 10.851 0.848 1.00 95.69 505 PHE A CA 1
ATOM 3777 C C . PHE A 1 505 ? -3.773 10.953 -0.081 1.00 95.69 505 PHE A C 1
ATOM 3779 O O . PHE A 1 505 ? -2.948 11.831 0.121 1.00 95.69 505 PHE A O 1
ATOM 3786 N N . GLU A 1 506 ? -3.693 10.150 -1.142 1.00 91.56 506 GLU A N 1
ATOM 3787 C CA . GLU A 1 506 ? -2.682 10.295 -2.200 1.00 91.56 506 GLU A CA 1
ATOM 3788 C C . GLU A 1 506 ? -2.714 11.700 -2.821 1.00 91.56 506 GLU A C 1
ATOM 3790 O O . GLU A 1 506 ? -1.663 12.291 -3.055 1.00 91.56 506 GLU A O 1
ATOM 3795 N N . TRP A 1 507 ? -3.908 12.274 -3.011 1.00 90.88 507 TRP A N 1
ATOM 3796 C CA . TRP A 1 507 ? -4.065 13.660 -3.456 1.00 90.88 507 TRP A CA 1
ATOM 3797 C C . TRP A 1 507 ? -3.712 14.684 -2.363 1.00 90.88 507 TRP A C 1
ATOM 3799 O O . TRP A 1 507 ? -3.015 15.658 -2.636 1.00 90.88 507 TRP A O 1
ATOM 3809 N N . LEU A 1 508 ? -4.126 14.462 -1.109 1.00 93.75 508 LEU A N 1
ATOM 3810 C CA . LEU A 1 508 ? -3.772 15.346 0.016 1.00 93.75 508 LEU A CA 1
ATOM 3811 C C . LEU A 1 508 ? -2.259 15.398 0.280 1.00 93.75 508 LEU A C 1
ATOM 3813 O O . LEU A 1 508 ? -1.743 16.450 0.657 1.00 93.75 508 LEU A O 1
ATOM 3817 N N . TYR A 1 509 ? -1.570 14.277 0.064 1.00 93.19 509 TYR A N 1
ATOM 3818 C CA . TYR A 1 509 ? -0.123 14.107 0.195 1.00 93.19 509 TYR A CA 1
ATOM 3819 C C . TYR A 1 509 ? 0.663 14.522 -1.049 1.00 93.19 509 TYR A C 1
ATOM 3821 O O . TYR A 1 509 ? 1.885 14.358 -1.072 1.00 93.19 509 TYR A O 1
ATOM 3829 N N . HIS A 1 510 ? -0.006 15.039 -2.083 1.00 88.62 510 HIS A N 1
ATOM 3830 C CA . HIS A 1 510 ? 0.662 15.412 -3.320 1.00 88.62 510 HIS A CA 1
ATOM 3831 C C . HIS A 1 510 ? 1.783 16.430 -3.041 1.00 88.62 510 HIS A C 1
ATOM 3833 O O . HIS A 1 510 ? 1.541 17.454 -2.396 1.00 88.62 510 HIS A O 1
ATOM 3839 N N . PRO A 1 511 ? 3.008 16.190 -3.534 1.00 79.56 511 PRO A N 1
ATOM 3840 C CA . PRO A 1 511 ? 4.192 16.941 -3.125 1.00 79.56 511 PRO A CA 1
ATOM 3841 C C . PRO A 1 511 ? 4.102 18.434 -3.457 1.00 79.56 511 PRO A C 1
ATOM 3843 O O . PRO A 1 511 ? 4.451 19.260 -2.620 1.00 79.56 511 PRO A O 1
ATOM 3846 N N . THR A 1 512 ? 3.583 18.777 -4.638 1.00 72.12 512 THR A N 1
ATOM 3847 C CA . THR A 1 512 ? 3.548 20.159 -5.150 1.00 72.12 512 THR A CA 1
ATOM 3848 C C . THR A 1 512 ? 2.213 20.884 -4.954 1.00 72.12 512 THR A C 1
ATOM 3850 O O . THR A 1 512 ? 2.184 22.107 -4.916 1.00 72.12 512 THR A O 1
ATOM 3853 N N . ALA A 1 513 ? 1.105 20.152 -4.821 1.00 75.88 513 ALA A N 1
ATOM 3854 C CA . ALA A 1 513 ? -0.257 20.703 -4.864 1.00 75.88 513 ALA A CA 1
ATOM 3855 C C . ALA A 1 513 ? -1.180 20.116 -3.782 1.00 75.88 513 ALA A C 1
ATOM 3857 O O . ALA A 1 513 ? -2.378 20.390 -3.760 1.00 75.88 513 ALA A O 1
ATOM 3858 N N . GLY A 1 514 ? -0.641 19.274 -2.897 1.00 84.88 514 GLY A N 1
ATOM 3859 C CA . GLY A 1 514 ? -1.410 18.617 -1.852 1.00 84.88 514 GLY A CA 1
ATOM 3860 C C . GLY A 1 514 ? -1.815 19.609 -0.773 1.00 84.88 514 GLY A C 1
ATOM 3861 O O . GLY A 1 514 ? -0.993 20.391 -0.289 1.00 84.88 514 GLY A O 1
ATOM 3862 N N . LEU A 1 515 ? -3.081 19.548 -0.359 1.00 87.94 515 LEU A N 1
ATOM 3863 C CA . LEU A 1 515 ? -3.641 20.457 0.642 1.00 87.94 515 LEU A CA 1
ATOM 3864 C C . LEU A 1 515 ? -2.832 20.465 1.949 1.00 87.94 515 LEU A C 1
ATOM 3866 O O . LEU A 1 515 ? -2.710 21.513 2.575 1.00 87.94 515 LEU A O 1
ATOM 3870 N N . LEU A 1 516 ? -2.260 19.323 2.352 1.00 88.69 516 LEU A N 1
ATOM 3871 C CA . LEU A 1 516 ? -1.463 19.242 3.578 1.00 88.69 516 LEU A CA 1
ATOM 3872 C C . LEU A 1 516 ? -0.133 19.990 3.460 1.00 88.69 516 LEU A C 1
ATOM 3874 O O . LEU A 1 516 ? 0.233 20.699 4.390 1.00 88.69 516 LEU A O 1
ATOM 3878 N N . ASN A 1 517 ? 0.559 19.901 2.322 1.00 88.56 517 ASN A N 1
ATOM 3879 C CA . ASN A 1 517 ? 1.788 20.671 2.105 1.00 88.56 517 ASN A CA 1
ATOM 3880 C C . ASN A 1 517 ? 1.505 22.173 2.040 1.00 88.56 517 ASN A C 1
ATOM 3882 O O . ASN A 1 517 ? 2.230 22.962 2.643 1.00 88.56 517 ASN A O 1
ATOM 3886 N N . VAL A 1 518 ? 0.409 22.570 1.384 1.00 86.50 518 VAL A N 1
ATOM 3887 C CA . VAL A 1 518 ? -0.028 23.974 1.346 1.00 86.50 518 VAL A CA 1
ATOM 3888 C C . VAL A 1 518 ? -0.342 24.486 2.756 1.00 86.50 518 VAL A C 1
ATOM 3890 O O . VAL A 1 518 ? 0.133 25.552 3.143 1.00 86.50 518 VAL A O 1
ATOM 3893 N N . ALA A 1 519 ? -1.080 23.711 3.556 1.00 86.75 519 ALA A N 1
ATOM 3894 C CA . ALA A 1 519 ? -1.442 24.083 4.923 1.00 86.75 519 ALA A CA 1
ATOM 3895 C C . ALA A 1 519 ? -0.235 24.177 5.877 1.00 86.75 519 ALA A C 1
ATOM 3897 O O . ALA A 1 519 ? -0.259 24.979 6.807 1.00 86.75 519 ALA A O 1
ATOM 3898 N N . LEU A 1 520 ? 0.823 23.393 5.648 1.00 85.56 520 LEU A N 1
ATOM 3899 C CA . LEU A 1 520 ? 2.050 23.389 6.459 1.00 85.56 520 LEU A CA 1
ATOM 3900 C C . LEU A 1 520 ? 3.087 24.444 6.030 1.00 85.56 520 LEU A C 1
ATOM 3902 O O . LEU A 1 520 ? 4.250 24.355 6.418 1.00 85.56 520 LEU A O 1
ATOM 3906 N N . GLY A 1 521 ? 2.690 25.447 5.242 1.00 75.75 521 GLY A N 1
ATOM 3907 C CA . GLY A 1 521 ? 3.574 26.546 4.839 1.00 75.75 521 GLY A CA 1
ATOM 3908 C C . GLY A 1 521 ? 4.314 26.314 3.521 1.00 75.75 521 GLY A C 1
ATOM 3909 O O . GLY A 1 521 ? 5.336 26.946 3.277 1.00 75.75 521 GLY A O 1
ATOM 3910 N N . GLY A 1 522 ? 3.813 25.422 2.661 1.00 64.88 522 GLY A N 1
ATOM 3911 C CA . GLY A 1 522 ? 4.310 25.242 1.294 1.00 64.88 522 GLY A CA 1
ATOM 3912 C C . GLY A 1 522 ? 5.598 24.424 1.172 1.00 64.88 522 GLY A C 1
ATOM 3913 O O . GLY A 1 522 ? 6.136 24.304 0.073 1.00 64.88 522 GLY A O 1
ATOM 3914 N N . HIS A 1 523 ? 6.097 23.831 2.261 1.00 66.00 523 HIS A N 1
ATOM 3915 C CA . HIS A 1 523 ? 7.200 22.877 2.175 1.00 66.00 523 HIS A CA 1
ATOM 3916 C C . HIS A 1 523 ? 6.739 21.619 1.426 1.00 66.00 523 HIS A C 1
ATOM 3918 O O . HIS A 1 523 ? 5.756 20.983 1.809 1.00 66.00 523 HIS A O 1
ATOM 3924 N N . ALA A 1 524 ? 7.457 21.241 0.366 1.00 73.50 524 ALA A N 1
ATOM 3925 C CA . ALA A 1 524 ? 7.177 20.043 -0.423 1.00 73.50 524 ALA A CA 1
ATOM 3926 C C . ALA A 1 524 ? 7.614 18.772 0.331 1.00 73.50 524 ALA A C 1
ATOM 3928 O O . ALA A 1 524 ? 8.589 18.114 -0.038 1.00 73.50 524 ALA A O 1
ATOM 3929 N N . LEU A 1 525 ? 6.915 18.434 1.423 1.00 86.94 525 LEU A N 1
ATOM 3930 C CA . LEU A 1 525 ? 7.170 17.198 2.157 1.00 86.94 525 LEU A CA 1
ATOM 3931 C C . LEU A 1 525 ? 6.841 16.004 1.266 1.00 86.94 525 LEU A C 1
ATOM 3933 O O . LEU A 1 525 ? 5.756 15.902 0.683 1.00 86.94 525 LEU A O 1
ATOM 3937 N N . ASN A 1 526 ? 7.786 15.074 1.193 1.00 90.19 526 ASN A N 1
ATOM 3938 C CA . ASN A 1 526 ? 7.651 13.851 0.424 1.00 90.19 526 ASN A CA 1
ATOM 3939 C C . ASN A 1 526 ? 7.001 12.747 1.270 1.00 90.19 526 ASN A C 1
ATOM 3941 O O . ASN A 1 526 ? 7.633 11.748 1.604 1.00 90.19 526 ASN A O 1
ATOM 3945 N N . TRP A 1 527 ? 5.729 12.933 1.628 1.00 93.56 527 TRP A N 1
ATOM 3946 C CA . TRP A 1 527 ? 4.995 12.057 2.551 1.00 93.56 527 TRP A CA 1
ATOM 3947 C C . TRP A 1 527 ? 5.108 10.568 2.232 1.00 93.56 527 TRP A C 1
ATOM 3949 O O . TRP A 1 527 ? 5.268 9.767 3.142 1.00 93.56 527 TRP A O 1
ATOM 3959 N N . LEU A 1 528 ? 5.003 10.195 0.953 1.00 94.06 528 LEU A N 1
ATOM 3960 C CA . LEU A 1 528 ? 4.951 8.794 0.520 1.00 94.06 528 LEU A CA 1
ATOM 3961 C C . LEU A 1 528 ? 6.293 8.259 0.003 1.00 94.06 528 LEU A C 1
ATOM 3963 O O . LEU A 1 528 ? 6.417 7.054 -0.209 1.00 94.06 528 LEU A O 1
ATOM 3967 N N . GLY A 1 529 ? 7.274 9.131 -0.233 1.00 92.31 529 GLY A N 1
ATOM 3968 C CA . GLY A 1 529 ? 8.587 8.778 -0.781 1.00 92.31 529 GLY A CA 1
ATOM 3969 C C . GLY A 1 529 ? 9.733 8.928 0.217 1.00 92.31 529 GLY A C 1
ATOM 3970 O O . GLY A 1 529 ? 10.832 8.453 -0.068 1.00 92.31 529 GLY A O 1
ATOM 3971 N N . ASP A 1 530 ? 9.485 9.539 1.378 1.00 93.44 530 ASP A N 1
ATOM 3972 C CA . ASP A 1 530 ? 10.398 9.570 2.518 1.00 93.44 530 ASP A CA 1
ATOM 3973 C C . ASP A 1 530 ? 10.157 8.341 3.428 1.00 93.44 530 ASP A C 1
ATOM 3975 O O . ASP A 1 530 ? 9.030 8.118 3.888 1.00 93.44 530 ASP A O 1
ATOM 3979 N N . PRO A 1 531 ? 11.190 7.526 3.715 1.00 93.12 531 PRO A N 1
ATOM 3980 C CA . PRO A 1 531 ? 11.079 6.339 4.563 1.00 93.12 531 PRO A CA 1
ATOM 3981 C C . PRO A 1 531 ? 10.621 6.622 6.000 1.00 93.12 531 PRO A C 1
ATOM 3983 O O . PRO A 1 531 ? 10.048 5.723 6.619 1.00 93.12 531 PRO A O 1
ATOM 3986 N N . HIS A 1 532 ? 10.841 7.829 6.523 1.00 93.62 532 HIS A N 1
ATOM 3987 C CA . HIS A 1 532 ? 10.437 8.232 7.870 1.00 93.62 532 HIS A CA 1
ATOM 3988 C C . HIS A 1 532 ? 9.000 8.762 7.927 1.00 93.62 532 HIS A C 1
ATOM 3990 O O . HIS A 1 532 ? 8.347 8.624 8.961 1.00 93.62 532 HIS A O 1
ATOM 3996 N N . LEU A 1 533 ? 8.488 9.326 6.826 1.00 94.62 533 LEU A N 1
ATOM 3997 C CA . LEU A 1 533 ? 7.138 9.900 6.761 1.00 94.62 533 LEU A CA 1
ATOM 3998 C C . LEU A 1 533 ? 6.088 8.930 6.214 1.00 94.62 533 LEU A C 1
ATOM 4000 O O . LEU A 1 533 ? 4.920 9.041 6.586 1.00 94.62 533 LEU A O 1
ATOM 4004 N N . ALA A 1 534 ? 6.482 7.951 5.394 1.00 96.19 534 ALA A N 1
ATOM 4005 C CA . ALA A 1 534 ? 5.539 7.069 4.709 1.00 96.19 534 ALA A CA 1
ATOM 4006 C C . ALA A 1 534 ? 4.646 6.268 5.664 1.00 96.19 534 ALA A C 1
ATOM 4008 O O . ALA A 1 534 ? 3.434 6.204 5.462 1.00 96.19 534 ALA A O 1
ATOM 4009 N N . LEU A 1 535 ? 5.205 5.680 6.728 1.00 97.06 535 LEU A N 1
ATOM 4010 C CA . LEU A 1 535 ? 4.399 4.930 7.694 1.00 97.06 535 LEU A CA 1
ATOM 4011 C C . LEU A 1 535 ? 3.475 5.851 8.518 1.00 97.06 535 LEU A C 1
ATOM 4013 O O . LEU A 1 535 ? 2.280 5.556 8.567 1.00 97.06 535 LEU A O 1
ATOM 4017 N N . PRO A 1 536 ? 3.947 6.980 9.093 1.00 97.12 536 PRO A N 1
ATOM 4018 C CA . PRO A 1 536 ? 3.066 7.978 9.706 1.00 97.12 536 PRO A CA 1
ATOM 4019 C C . PRO A 1 536 ? 1.951 8.494 8.788 1.00 97.12 536 PRO A C 1
ATOM 4021 O O . PRO A 1 536 ? 0.824 8.666 9.246 1.00 97.12 536 PRO A O 1
ATOM 4024 N N . ALA A 1 537 ? 2.226 8.700 7.496 1.00 96.62 537 ALA A N 1
ATOM 4025 C CA . ALA A 1 537 ? 1.219 9.111 6.521 1.00 96.62 537 ALA A CA 1
ATOM 4026 C C . ALA A 1 537 ? 0.127 8.040 6.359 1.00 96.62 537 ALA A C 1
ATOM 4028 O O . ALA A 1 537 ? -1.065 8.343 6.406 1.00 96.62 537 ALA A O 1
ATOM 4029 N N . VAL A 1 538 ? 0.503 6.761 6.254 1.00 97.50 538 VAL A N 1
ATOM 4030 C CA . VAL A 1 538 ? -0.499 5.687 6.190 1.00 97.50 538 VAL A CA 1
ATOM 4031 C C . VAL A 1 538 ? -1.292 5.568 7.498 1.00 97.50 538 VAL A C 1
ATOM 4033 O O . VAL A 1 538 ? -2.510 5.401 7.449 1.00 97.50 538 VAL A O 1
ATOM 4036 N N . VAL A 1 539 ? -0.638 5.704 8.657 1.00 98.06 539 VAL A N 1
ATOM 4037 C CA . VAL A 1 539 ? -1.308 5.729 9.972 1.00 98.06 539 VAL A CA 1
ATOM 4038 C C . VAL A 1 539 ? -2.327 6.866 10.037 1.00 98.06 539 VAL A C 1
ATOM 4040 O O . VAL A 1 539 ? -3.466 6.639 10.430 1.00 98.06 539 VAL A O 1
ATOM 4043 N N . LEU A 1 540 ? -1.967 8.076 9.604 1.00 97.56 540 LEU A N 1
ATOM 4044 C CA . LEU A 1 540 ? -2.875 9.225 9.609 1.00 97.56 540 LEU A CA 1
ATOM 4045 C C . LEU A 1 540 ? -4.128 8.971 8.755 1.00 97.56 540 LEU A C 1
ATOM 4047 O O . LEU A 1 540 ? -5.243 9.274 9.189 1.00 97.56 540 LEU A O 1
ATOM 4051 N N . ALA A 1 541 ? -3.957 8.380 7.571 1.00 97.50 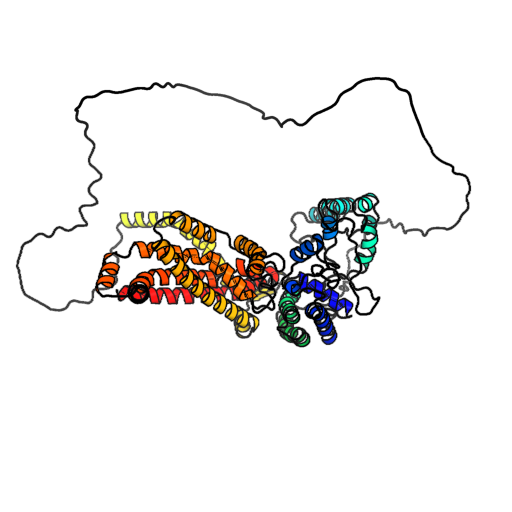541 ALA A N 1
ATOM 4052 C CA . ALA A 1 541 ? -5.070 8.018 6.701 1.00 97.50 541 ALA A CA 1
ATOM 4053 C C . ALA A 1 541 ? -5.974 6.927 7.312 1.00 97.50 541 ALA A C 1
ATOM 4055 O O . ALA A 1 541 ? -7.201 7.005 7.187 1.00 97.50 541 ALA A O 1
ATOM 4056 N N . ASP A 1 542 ? -5.393 5.935 7.998 1.00 97.56 542 ASP A N 1
ATOM 4057 C CA . ASP A 1 542 ? -6.151 4.877 8.683 1.00 97.56 542 ASP A CA 1
ATOM 4058 C C . ASP A 1 542 ? -6.948 5.437 9.863 1.00 97.56 542 ASP A C 1
ATOM 4060 O O . ASP A 1 542 ? -8.160 5.229 9.957 1.00 97.56 542 ASP A O 1
ATOM 4064 N N . VAL A 1 543 ? -6.287 6.225 10.713 1.00 97.94 543 VAL A N 1
ATOM 4065 C CA . VAL A 1 543 ? -6.873 6.859 11.897 1.00 97.94 543 VAL A CA 1
ATOM 4066 C C . VAL A 1 543 ? -8.052 7.742 11.505 1.00 97.94 543 VAL A C 1
ATOM 4068 O O . VAL A 1 543 ? -9.122 7.633 12.099 1.00 97.94 543 VAL A O 1
ATOM 4071 N N . TRP A 1 544 ? -7.909 8.580 10.475 1.00 97.31 544 TRP A N 1
ATOM 4072 C CA . TRP A 1 544 ? -8.994 9.452 10.019 1.00 97.31 544 TRP A CA 1
ATOM 4073 C C . TRP A 1 544 ? -10.245 8.671 9.600 1.00 97.31 544 TRP A C 1
ATOM 4075 O O . TRP A 1 544 ? -11.371 9.059 9.920 1.00 97.31 544 TRP A O 1
ATOM 4085 N N . ARG A 1 545 ? -10.051 7.544 8.910 1.00 95.94 545 ARG A N 1
ATOM 4086 C CA . ARG A 1 545 ? -11.146 6.702 8.425 1.00 95.94 545 ARG A CA 1
ATOM 4087 C C . ARG A 1 545 ? -11.797 5.890 9.542 1.00 95.94 545 ARG A C 1
ATOM 4089 O O . ARG A 1 545 ? -12.996 5.620 9.484 1.00 95.94 545 ARG A O 1
ATOM 4096 N N . THR A 1 546 ? -11.027 5.460 10.537 1.00 96.06 546 THR A N 1
ATOM 4097 C CA . THR A 1 546 ? -11.464 4.435 11.497 1.00 96.06 546 THR A CA 1
ATOM 4098 C C . THR A 1 546 ? -11.742 4.969 12.902 1.00 96.06 546 THR A C 1
ATOM 4100 O O . THR A 1 546 ? -12.589 4.394 13.590 1.00 96.06 546 THR A O 1
ATOM 4103 N N . MET A 1 547 ? -11.182 6.122 13.298 1.00 97.06 547 MET A N 1
ATOM 4104 C CA . MET A 1 547 ? -11.545 6.807 14.548 1.00 97.06 547 MET A CA 1
ATOM 4105 C C . MET A 1 547 ? -13.060 7.028 14.729 1.00 97.06 547 MET A C 1
ATOM 4107 O O . MET A 1 547 ? -13.521 6.936 15.872 1.00 97.06 547 MET A O 1
ATOM 4111 N N . PRO A 1 548 ? -13.881 7.263 13.671 1.00 97.56 548 PRO A N 1
ATOM 4112 C CA . PRO A 1 548 ? -15.318 7.446 13.847 1.00 97.56 548 PRO A CA 1
ATOM 4113 C C . PRO A 1 548 ? -16.010 6.238 14.481 1.00 97.56 548 PRO A C 1
ATOM 4115 O O . PRO A 1 548 ? -16.969 6.412 15.228 1.00 97.56 548 PRO A O 1
ATOM 4118 N N . PHE A 1 549 ? -15.515 5.021 14.228 1.00 96.75 549 PHE A N 1
ATOM 4119 C CA . PHE A 1 549 ? -16.049 3.809 14.846 1.00 96.75 549 PHE A CA 1
ATOM 4120 C C . PHE A 1 549 ? -15.927 3.879 16.372 1.00 96.75 549 PHE A C 1
ATOM 4122 O O . PHE A 1 549 ? -16.915 3.693 17.084 1.00 96.75 549 PHE A O 1
ATOM 4129 N N . VAL A 1 550 ? -14.741 4.229 16.880 1.00 97.88 550 VAL A N 1
ATOM 4130 C CA . VAL A 1 550 ? -14.513 4.389 18.322 1.00 97.88 550 VAL A CA 1
ATOM 4131 C C . VAL A 1 550 ? -15.351 5.541 18.877 1.00 97.88 550 VAL A C 1
ATOM 4133 O O . VAL A 1 550 ? -15.989 5.388 19.918 1.00 97.88 550 VAL A O 1
ATOM 4136 N N . ALA A 1 551 ? -15.411 6.669 18.162 1.00 97.88 551 ALA A N 1
ATOM 4137 C CA . ALA A 1 551 ? -16.182 7.835 18.584 1.00 97.88 551 ALA A CA 1
ATOM 4138 C C . ALA A 1 551 ? -17.672 7.520 18.764 1.00 97.88 551 ALA A C 1
ATOM 4140 O O . ALA A 1 551 ? -18.261 7.879 19.782 1.00 97.88 551 ALA A O 1
ATOM 4141 N N . VAL A 1 552 ? -18.281 6.810 17.812 1.00 96.12 552 VAL A N 1
ATOM 4142 C CA . VAL A 1 552 ? -19.705 6.448 17.863 1.00 96.12 552 VAL A CA 1
ATOM 4143 C C . VAL A 1 552 ? -19.988 5.470 19.005 1.00 96.12 552 VAL A C 1
ATOM 4145 O O . VAL A 1 552 ? -20.960 5.660 19.738 1.00 96.12 552 VAL A O 1
ATOM 4148 N N . LEU A 1 553 ? -19.129 4.464 19.206 1.00 96.25 553 LEU A N 1
ATOM 4149 C CA . LEU A 1 553 ? -19.263 3.504 20.308 1.00 96.25 553 LEU A CA 1
ATOM 4150 C C . LEU A 1 553 ? -19.166 4.196 21.676 1.00 96.25 553 LEU A C 1
ATOM 4152 O O . LEU A 1 553 ? -20.018 3.989 22.544 1.00 96.25 553 LEU A O 1
ATOM 4156 N N . CYS A 1 554 ? -18.152 5.043 21.861 1.00 97.12 554 CYS A N 1
ATOM 4157 C CA . CYS A 1 554 ? -17.967 5.803 23.093 1.00 97.12 554 CYS A CA 1
ATOM 4158 C C . CYS A 1 554 ? -19.118 6.785 23.322 1.00 97.12 554 CYS A C 1
ATOM 4160 O O . CYS A 1 554 ? -19.640 6.853 24.430 1.00 97.12 554 CYS A O 1
ATOM 4162 N N . TYR A 1 555 ? -19.570 7.490 22.283 1.00 96.38 555 TYR A N 1
ATOM 4163 C CA . TYR A 1 555 ? -20.697 8.417 22.373 1.00 96.38 555 TYR A CA 1
ATOM 4164 C C . TYR A 1 555 ? -21.987 7.712 22.811 1.00 96.38 555 TYR A C 1
ATOM 4166 O O . TYR A 1 555 ? -22.657 8.176 23.732 1.00 96.38 555 TYR A O 1
ATOM 4174 N N . ALA A 1 556 ? -22.305 6.556 22.220 1.00 95.38 556 ALA A N 1
ATOM 4175 C CA . ALA A 1 556 ? -23.468 5.763 22.616 1.00 95.38 556 ALA A CA 1
ATOM 4176 C C . ALA A 1 556 ? -23.396 5.329 24.089 1.00 95.38 556 ALA A C 1
ATOM 4178 O O . ALA A 1 556 ? -24.409 5.338 24.788 1.00 95.38 556 ALA A O 1
ATOM 4179 N N . ARG A 1 557 ? -22.198 4.989 24.586 1.00 96.50 557 ARG A N 1
ATOM 4180 C CA . ARG A 1 557 ? -22.007 4.643 25.998 1.00 96.50 557 ARG A CA 1
ATOM 4181 C C . ARG A 1 557 ? -22.120 5.854 26.922 1.00 96.50 557 ARG A C 1
ATOM 4183 O O . ARG A 1 557 ? -22.720 5.698 27.980 1.00 96.50 557 ARG A O 1
ATOM 4190 N N . LEU A 1 558 ? -21.588 7.017 26.536 1.00 95.62 558 LEU A N 1
ATOM 4191 C CA . LEU A 1 558 ? -21.698 8.261 27.312 1.00 95.62 558 LEU A CA 1
ATOM 4192 C C . LEU A 1 558 ? -23.163 8.628 27.580 1.00 95.62 558 LEU A C 1
ATOM 4194 O O . LEU A 1 558 ? -23.500 8.978 28.702 1.00 95.62 558 LEU A O 1
ATOM 4198 N N . LEU A 1 559 ? -24.048 8.454 26.590 1.00 93.44 559 LEU A N 1
ATOM 4199 C CA . LEU A 1 559 ? -25.490 8.701 26.748 1.00 93.44 559 LEU A CA 1
ATOM 4200 C C . LEU A 1 559 ? -26.179 7.773 27.761 1.00 93.44 559 LEU A C 1
ATOM 4202 O O . LEU A 1 559 ? -27.258 8.095 28.245 1.00 93.44 559 LEU A O 1
ATOM 4206 N N . ALA A 1 560 ? -25.588 6.614 28.052 1.00 93.56 560 ALA A N 1
ATOM 4207 C CA . ALA A 1 560 ? -26.121 5.637 28.996 1.00 93.56 560 ALA A CA 1
ATOM 4208 C C . ALA A 1 560 ? -25.537 5.788 30.414 1.00 93.56 560 ALA A C 1
ATOM 4210 O O . ALA A 1 560 ? -25.789 4.933 31.265 1.00 93.56 560 ALA A O 1
ATOM 4211 N N . ILE A 1 561 ? -24.699 6.803 30.657 1.00 93.8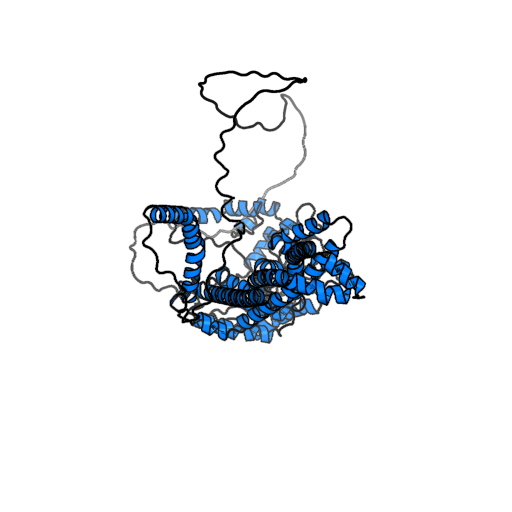8 561 ILE A N 1
ATOM 4212 C CA . ILE A 1 561 ? -24.165 7.107 31.988 1.00 93.88 561 ILE A CA 1
ATOM 4213 C C . ILE A 1 561 ? -25.196 7.973 32.733 1.00 93.88 561 ILE A C 1
ATOM 4215 O O . ILE A 1 561 ? -25.571 9.020 32.205 1.00 93.88 561 ILE A O 1
ATOM 4219 N N . PRO A 1 562 ? -25.658 7.562 33.931 1.00 93.88 562 PRO A N 1
ATOM 4220 C CA . PRO A 1 562 ? -26.589 8.357 34.732 1.00 93.88 562 PRO A CA 1
ATOM 4221 C C . PRO A 1 562 ? -26.000 9.733 35.087 1.00 93.88 562 PRO A C 1
ATOM 4223 O O . PRO A 1 562 ? -24.820 9.832 35.436 1.00 93.88 562 PRO A O 1
ATOM 4226 N N . ALA A 1 563 ? -26.806 10.793 34.976 1.00 91.44 563 ALA A N 1
ATOM 4227 C CA . ALA A 1 563 ? -26.358 12.172 35.201 1.00 91.44 563 ALA A CA 1
ATOM 4228 C C . ALA A 1 563 ? -25.979 12.431 36.669 1.00 91.44 563 ALA A C 1
ATOM 4230 O O . ALA A 1 563 ? -25.082 13.226 36.948 1.00 91.44 563 ALA A O 1
ATOM 4231 N N . GLU A 1 564 ? -26.588 11.686 37.589 1.00 94.62 564 GLU A N 1
ATOM 4232 C CA . GLU A 1 564 ? -26.417 11.798 39.037 1.00 94.62 564 GLU A CA 1
ATOM 4233 C C . GLU A 1 564 ? -24.966 11.530 39.460 1.00 94.62 564 GLU A C 1
ATOM 4235 O O . GLU A 1 564 ? -24.475 12.127 40.413 1.00 94.62 564 GLU A O 1
ATOM 4240 N N . LEU A 1 565 ? -24.237 10.680 38.722 1.00 93.31 565 LEU A N 1
ATOM 4241 C CA . LEU A 1 565 ? -22.811 10.432 38.971 1.00 93.31 565 LEU A CA 1
ATOM 4242 C C . LEU A 1 565 ? -21.955 11.674 38.700 1.00 93.31 565 LEU A C 1
ATOM 4244 O O . LEU A 1 565 ? -20.958 11.903 39.383 1.00 93.31 565 LEU A O 1
ATOM 4248 N N . TYR A 1 566 ? -22.332 12.475 37.702 1.00 93.19 566 TYR A N 1
ATOM 4249 C CA . TYR A 1 566 ? -21.638 13.718 37.378 1.00 93.19 566 TYR A CA 1
ATOM 4250 C C . TYR A 1 566 ? -22.001 14.842 38.349 1.00 93.19 566 TYR A C 1
ATOM 4252 O O . TYR A 1 566 ? -21.133 15.641 38.693 1.00 93.19 566 TYR A O 1
ATOM 4260 N N . GLU A 1 567 ? -23.252 14.897 38.804 1.00 92.12 567 GLU A N 1
ATOM 4261 C CA . GLU A 1 567 ? -23.710 15.862 39.810 1.00 92.12 567 GLU A CA 1
ATOM 4262 C C . GLU A 1 567 ? -23.065 15.594 41.175 1.00 92.12 567 GLU A C 1
ATOM 4264 O O . GLU A 1 567 ? -22.514 16.514 41.775 1.00 92.12 567 GLU A O 1
ATOM 4269 N N . ALA A 1 568 ? -23.029 14.332 41.619 1.00 93.69 568 ALA A N 1
ATOM 4270 C CA . ALA A 1 568 ? -22.349 13.937 42.854 1.00 93.69 568 ALA A CA 1
ATOM 4271 C C . ALA A 1 568 ? -20.862 14.326 42.832 1.00 93.69 568 ALA A C 1
ATOM 4273 O O . ALA A 1 568 ? -20.362 14.940 43.769 1.00 93.69 568 ALA A O 1
ATOM 4274 N N . ALA A 1 569 ? -20.175 14.079 41.712 1.00 92.62 569 ALA A N 1
ATOM 4275 C CA . ALA A 1 569 ? -18.778 14.472 41.546 1.00 92.62 569 ALA A CA 1
ATOM 4276 C C . ALA A 1 569 ? -18.562 15.994 41.641 1.00 92.62 569 ALA A C 1
ATOM 4278 O O . ALA A 1 569 ? -17.538 16.438 42.155 1.00 92.62 569 ALA A O 1
ATOM 4279 N N . GLN A 1 570 ? -19.511 16.803 41.154 1.00 91.19 570 GLN A N 1
ATOM 4280 C CA . GLN A 1 570 ? -19.445 18.263 41.274 1.00 91.19 570 GLN A CA 1
ATOM 4281 C C . GLN A 1 570 ? -19.648 18.730 42.717 1.00 91.19 570 GLN A C 1
ATOM 4283 O O . GLN A 1 570 ? -18.955 19.653 43.146 1.00 91.19 570 GLN A O 1
ATOM 4288 N N . VAL A 1 571 ? -20.550 18.086 43.465 1.00 94.25 571 VAL A N 1
ATOM 4289 C CA . VAL A 1 571 ? -20.752 18.350 44.900 1.00 94.25 571 VAL A CA 1
ATOM 4290 C C . VAL A 1 571 ? -19.489 18.009 45.699 1.00 94.25 571 VAL A C 1
ATOM 4292 O O . VAL A 1 571 ? -19.083 18.796 46.551 1.00 94.25 571 VAL A O 1
ATOM 4295 N N . ASP A 1 572 ? -18.804 16.917 45.350 1.00 94.75 572 ASP A N 1
ATOM 4296 C CA . ASP A 1 572 ? -17.532 16.495 45.959 1.00 94.75 572 ASP A CA 1
ATOM 4297 C C . ASP A 1 572 ? -16.316 17.341 45.512 1.00 94.75 572 ASP A C 1
ATOM 4299 O O . ASP A 1 572 ? -15.174 17.058 45.880 1.00 94.75 572 ASP A O 1
ATOM 4303 N N . GLY A 1 573 ? -16.525 18.383 44.698 1.00 92.81 573 GLY A N 1
ATOM 4304 C CA . GLY A 1 573 ? -15.464 19.279 44.229 1.00 92.81 573 GLY A CA 1
ATOM 4305 C C . GLY A 1 573 ? -14.525 18.660 43.186 1.00 92.81 573 GLY A C 1
ATOM 4306 O O . GLY A 1 573 ? -13.433 19.183 42.944 1.00 92.81 573 GLY A O 1
ATOM 4307 N N . ALA A 1 574 ? -14.916 17.558 42.538 1.00 92.25 574 ALA A N 1
ATOM 4308 C CA . ALA A 1 574 ? -14.097 16.917 41.519 1.00 92.25 574 ALA A CA 1
ATOM 4309 C C . ALA A 1 574 ? -14.004 17.787 40.251 1.00 92.25 574 ALA A C 1
ATOM 4311 O O . ALA A 1 574 ? -14.985 18.047 39.552 1.00 92.25 574 ALA A O 1
ATOM 4312 N N . GLY A 1 575 ? -12.785 18.203 39.896 1.00 92.25 575 GLY A N 1
ATOM 4313 C CA . GLY A 1 575 ? -12.525 18.946 38.660 1.00 92.25 575 GLY A CA 1
ATOM 4314 C C . GLY A 1 575 ? -12.816 18.139 37.382 1.00 92.25 575 GLY A C 1
ATOM 4315 O O . GLY A 1 575 ? -12.987 16.918 37.402 1.00 92.25 575 GLY A O 1
ATOM 4316 N N . ARG A 1 576 ? -12.807 18.805 36.217 1.00 90.81 576 ARG A N 1
ATOM 4317 C CA . ARG A 1 576 ? -13.126 18.176 34.911 1.00 90.81 576 ARG A CA 1
ATOM 4318 C C . ARG A 1 576 ? -12.186 17.021 34.554 1.00 90.81 576 ARG A C 1
ATOM 4320 O O . ARG A 1 576 ? -12.637 16.013 34.019 1.00 90.81 576 ARG A O 1
ATOM 4327 N N . LEU A 1 577 ? -10.895 17.152 34.869 1.00 92.44 577 LEU A N 1
ATOM 4328 C CA . LEU A 1 577 ? -9.907 16.096 34.632 1.00 92.44 577 LEU A CA 1
ATOM 4329 C C . LEU A 1 577 ? -10.114 14.906 35.580 1.00 92.44 577 LEU A C 1
ATOM 4331 O O . LEU A 1 577 ? -10.075 13.765 35.132 1.00 92.44 577 LEU A O 1
ATOM 4335 N N . ALA A 1 578 ? -10.410 15.170 36.858 1.00 93.50 578 ALA A N 1
ATOM 4336 C CA . ALA A 1 578 ? -10.745 14.128 37.828 1.00 93.50 578 ALA A CA 1
ATOM 4337 C C . ALA A 1 578 ? -12.014 13.372 37.402 1.00 93.50 578 ALA A C 1
ATOM 4339 O O . ALA A 1 578 ? -12.008 12.149 37.334 1.00 93.50 578 ALA A O 1
ATOM 4340 N N . THR A 1 579 ? -13.060 14.089 36.987 1.00 93.44 579 THR A N 1
ATOM 4341 C CA . THR A 1 579 ? -14.305 13.506 36.457 1.00 93.44 579 THR A CA 1
ATOM 4342 C C . THR A 1 579 ? -14.065 12.673 35.188 1.00 93.44 579 THR A C 1
ATOM 4344 O O . THR A 1 579 ? -14.655 11.605 35.003 1.00 93.44 579 THR A O 1
ATOM 4347 N N . LEU A 1 580 ? -13.182 13.128 34.292 1.00 93.25 580 LEU A N 1
ATOM 4348 C CA . LEU A 1 580 ? -12.817 12.374 33.093 1.00 93.25 580 LEU A CA 1
ATOM 4349 C C . LEU A 1 580 ? -12.098 11.068 33.454 1.00 93.25 580 LEU A C 1
ATOM 4351 O O . LEU A 1 580 ? -12.508 10.002 32.999 1.00 93.25 580 LEU A O 1
ATOM 4355 N N . VAL A 1 581 ? -11.046 11.146 34.268 1.00 94.75 581 VAL A N 1
ATOM 4356 C CA . VAL A 1 581 ? -10.149 10.016 34.553 1.00 94.75 581 VAL A CA 1
ATOM 4357 C C . VAL A 1 581 ? -10.753 9.020 35.543 1.00 94.75 581 VAL A C 1
ATOM 4359 O O . VAL A 1 581 ? -10.569 7.821 35.363 1.00 94.75 581 VAL A O 1
ATOM 4362 N N . LEU A 1 582 ? -11.484 9.485 36.559 1.00 94.94 582 LEU A N 1
ATOM 4363 C CA . LEU A 1 582 ? -11.987 8.641 37.651 1.00 94.94 582 LEU A CA 1
ATOM 4364 C C . LEU A 1 582 ? -13.412 8.126 37.427 1.00 94.94 582 LEU A C 1
ATOM 4366 O O . LEU A 1 582 ? -13.776 7.104 37.999 1.00 94.94 582 LEU A O 1
ATOM 4370 N N . ILE A 1 583 ? -14.216 8.799 36.597 1.00 93.88 583 ILE A N 1
ATOM 4371 C CA . ILE A 1 583 ? -15.618 8.415 36.359 1.00 93.88 583 ILE A CA 1
ATOM 4372 C C . ILE A 1 583 ? -15.811 8.024 34.899 1.00 93.88 583 ILE A C 1
ATOM 4374 O O . ILE A 1 583 ? -16.141 6.883 34.582 1.00 93.88 583 ILE A O 1
ATOM 4378 N N . THR A 1 584 ? -15.542 8.948 33.979 1.00 93.94 584 THR A N 1
ATOM 4379 C CA . THR A 1 584 ? -15.916 8.765 32.570 1.00 93.94 584 THR A CA 1
ATOM 4380 C C . THR A 1 584 ? -15.122 7.644 31.894 1.00 93.94 584 THR A C 1
ATOM 4382 O O . THR A 1 584 ? -15.720 6.728 31.332 1.00 93.94 584 THR A O 1
ATOM 4385 N N . LEU A 1 585 ? -13.786 7.668 31.957 1.00 94.25 585 LEU A N 1
ATOM 4386 C CA . LEU A 1 585 ? -12.943 6.646 31.325 1.00 94.25 585 LEU A CA 1
ATOM 4387 C C . LEU A 1 585 ? -13.179 5.235 31.905 1.00 94.25 585 LEU A C 1
ATOM 4389 O O . LEU A 1 585 ? -13.346 4.310 31.108 1.00 94.25 585 LEU A O 1
ATOM 4393 N N . PRO A 1 586 ? -13.294 5.032 33.234 1.00 94.56 586 PRO A N 1
ATOM 4394 C CA . PRO A 1 586 ? -13.651 3.732 33.803 1.00 94.56 586 PRO A CA 1
ATOM 4395 C C . PRO A 1 586 ? -15.015 3.222 33.329 1.00 94.56 586 PRO A C 1
ATOM 4397 O O . PRO A 1 586 ? -15.157 2.047 32.988 1.00 94.56 586 PRO A O 1
ATOM 4400 N N . MET A 1 587 ? -16.014 4.102 33.212 1.00 94.06 587 MET A N 1
ATOM 4401 C CA . MET A 1 587 ? -17.339 3.729 32.702 1.00 94.06 587 MET A CA 1
ATOM 4402 C C . MET A 1 587 ? -17.357 3.430 31.195 1.00 94.06 587 MET A C 1
ATOM 4404 O O . MET A 1 587 ? -18.234 2.690 30.722 1.00 94.06 587 MET A O 1
ATOM 4408 N N . LEU A 1 588 ? -16.385 3.966 30.449 1.00 95.50 588 LEU A N 1
ATOM 4409 C CA . LEU A 1 588 ? -16.127 3.651 29.044 1.00 95.50 588 LEU A CA 1
ATOM 4410 C C . LEU A 1 588 ? -15.236 2.414 28.851 1.00 95.50 588 LEU A C 1
ATOM 4412 O O . LEU A 1 588 ? -15.250 1.838 27.767 1.00 95.50 588 LEU A O 1
ATOM 4416 N N . ALA A 1 589 ? -14.500 1.957 29.868 1.00 93.19 589 ALA A N 1
ATOM 4417 C CA . ALA A 1 589 ? -13.472 0.924 29.720 1.00 93.19 589 ALA A CA 1
ATOM 4418 C C . ALA A 1 589 ? -13.983 -0.358 29.039 1.00 93.19 589 ALA A C 1
ATOM 4420 O O . ALA A 1 589 ? -13.303 -0.915 28.179 1.00 93.19 589 ALA A O 1
ATOM 4421 N N . ARG A 1 590 ? -15.213 -0.800 29.348 1.00 91.12 590 ARG A N 1
ATOM 4422 C CA . ARG A 1 590 ? -15.813 -1.987 28.711 1.00 91.12 590 ARG A CA 1
ATOM 4423 C C . ARG A 1 590 ? -16.083 -1.784 27.218 1.00 91.12 590 ARG A C 1
ATOM 4425 O O . ARG A 1 590 ? -15.760 -2.666 26.427 1.00 91.12 590 ARG A O 1
ATOM 4432 N N . ILE A 1 591 ? -16.665 -0.645 26.827 1.00 94.81 591 ILE A N 1
ATOM 4433 C CA . ILE A 1 591 ? -16.943 -0.377 25.407 1.00 94.81 591 ILE A CA 1
ATOM 4434 C C . ILE A 1 591 ? -15.646 -0.104 24.639 1.00 94.81 591 ILE A C 1
ATOM 4436 O O . ILE A 1 591 ? -15.511 -0.539 23.499 1.00 94.81 591 ILE A O 1
ATOM 4440 N N . LEU A 1 592 ? -14.663 0.525 25.290 1.00 95.44 592 LEU A N 1
ATOM 4441 C CA . LEU A 1 592 ? -13.329 0.736 24.743 1.00 95.44 592 LEU A CA 1
ATOM 4442 C C . LEU A 1 592 ? -12.603 -0.579 24.505 1.00 95.44 592 LEU A C 1
ATOM 4444 O O . LEU A 1 592 ? -12.040 -0.757 23.436 1.00 95.44 592 LEU A O 1
ATOM 4448 N N . LEU A 1 593 ? -12.666 -1.532 25.434 1.00 94.50 593 LEU A N 1
ATOM 4449 C CA . LEU A 1 593 ? -12.050 -2.845 25.248 1.00 94.50 593 LEU A CA 1
ATOM 4450 C C . LEU A 1 593 ? -12.620 -3.572 24.020 1.00 94.50 593 LEU A C 1
ATOM 4452 O O . LEU A 1 593 ? -11.872 -4.177 23.254 1.00 94.50 593 LEU A O 1
ATOM 4456 N N . VAL A 1 594 ? -13.934 -3.468 23.797 1.00 94.25 594 VAL A N 1
ATOM 4457 C CA . VAL A 1 594 ? -14.593 -4.004 22.597 1.00 94.25 594 VAL A CA 1
ATOM 4458 C C . VAL A 1 594 ? -14.158 -3.243 21.341 1.00 94.25 594 VAL A C 1
ATOM 4460 O O . VAL A 1 594 ? -13.828 -3.869 20.334 1.00 94.25 594 VAL A O 1
ATOM 4463 N N . ALA A 1 595 ? -14.115 -1.909 21.390 1.00 95.94 595 ALA A N 1
ATOM 4464 C CA . ALA A 1 595 ? -13.684 -1.085 20.264 1.00 95.94 595 ALA A CA 1
ATOM 4465 C C . ALA A 1 595 ? -12.228 -1.383 19.868 1.00 95.94 595 ALA A C 1
ATOM 4467 O O . ALA A 1 595 ? -11.950 -1.636 18.698 1.00 95.94 595 ALA A O 1
ATOM 4468 N N . ILE A 1 596 ? -11.326 -1.439 20.851 1.00 97.19 596 ILE A N 1
ATOM 4469 C CA . ILE A 1 596 ? -9.909 -1.774 20.691 1.00 97.19 596 ILE A CA 1
ATOM 4470 C C . ILE A 1 596 ? -9.755 -3.182 20.122 1.00 97.19 596 ILE A C 1
ATOM 4472 O O . ILE A 1 596 ? -8.953 -3.365 19.212 1.00 97.19 596 ILE A O 1
ATOM 4476 N N . LEU A 1 597 ? -10.526 -4.168 20.596 1.00 96.12 597 LEU A N 1
ATOM 4477 C CA . LEU A 1 597 ? -10.518 -5.518 20.029 1.00 96.12 597 LEU A CA 1
ATOM 4478 C C . LEU A 1 597 ? -10.818 -5.473 18.526 1.00 96.12 597 LEU A C 1
ATOM 4480 O O . LEU A 1 597 ? -10.000 -5.920 17.727 1.00 96.12 597 LEU A O 1
ATOM 4484 N N . PHE A 1 598 ? -11.958 -4.906 18.126 1.00 96.00 598 PHE A N 1
ATOM 4485 C CA . PHE A 1 598 ? -12.335 -4.851 16.712 1.00 96.00 598 PHE A CA 1
ATOM 4486 C C . PHE A 1 598 ? -11.325 -4.073 15.867 1.00 96.00 598 PHE A C 1
ATOM 4488 O O . PHE A 1 598 ? -10.978 -4.520 14.773 1.00 96.00 598 PHE A O 1
ATOM 4495 N N . ARG A 1 599 ? -10.816 -2.950 16.382 1.00 96.94 599 ARG A N 1
ATOM 4496 C CA . ARG A 1 599 ? -9.811 -2.136 15.694 1.00 96.94 599 ARG A CA 1
ATOM 4497 C C . ARG A 1 599 ? -8.472 -2.845 15.555 1.00 96.94 599 ARG A C 1
ATOM 4499 O O . ARG A 1 599 ? -7.917 -2.859 14.466 1.00 96.94 599 ARG A O 1
ATOM 4506 N N . THR A 1 600 ? -8.008 -3.533 16.595 1.00 97.69 600 THR A N 1
ATOM 4507 C CA . THR A 1 600 ? -6.774 -4.328 16.543 1.00 97.69 600 THR A CA 1
ATOM 4508 C C . THR A 1 600 ? -6.889 -5.452 15.514 1.00 97.69 600 THR A C 1
ATOM 4510 O O . THR A 1 600 ? -5.987 -5.631 14.702 1.00 97.69 600 THR A O 1
ATOM 4513 N N . LEU A 1 601 ? -8.004 -6.194 15.502 1.00 96.56 601 LEU A N 1
ATOM 4514 C CA . LEU A 1 601 ? -8.214 -7.273 14.527 1.00 96.56 601 LEU A CA 1
ATOM 4515 C C . LEU A 1 601 ? -8.246 -6.750 13.088 1.00 96.56 601 LEU A C 1
ATOM 4517 O O . LEU A 1 601 ? -7.759 -7.428 12.185 1.00 96.56 601 LEU A O 1
ATOM 4521 N N . ASP A 1 602 ? -8.817 -5.565 12.872 1.00 95.81 602 ASP A N 1
ATOM 4522 C CA . ASP A 1 602 ? -8.899 -4.944 11.554 1.00 95.81 602 ASP A CA 1
ATOM 4523 C C . ASP A 1 602 ? -7.560 -4.338 11.093 1.00 95.81 602 ASP A C 1
ATOM 4525 O O . ASP A 1 602 ? -7.155 -4.558 9.953 1.00 95.81 602 ASP A O 1
ATOM 4529 N N . ALA A 1 603 ? -6.815 -3.680 11.984 1.00 96.56 603 ALA A N 1
ATOM 4530 C CA . ALA A 1 603 ? -5.496 -3.126 11.683 1.00 96.56 603 ALA A CA 1
ATOM 4531 C C . ALA A 1 603 ? -4.449 -4.221 11.391 1.00 96.56 603 ALA A C 1
ATOM 4533 O O . ALA A 1 603 ? -3.668 -4.089 10.449 1.00 96.56 603 ALA A O 1
ATOM 4534 N N . LEU A 1 604 ? -4.489 -5.358 12.102 1.00 96.44 604 LEU A N 1
ATOM 4535 C CA . LEU A 1 604 ? -3.604 -6.508 11.842 1.00 96.44 604 LEU A CA 1
ATOM 4536 C C . LEU A 1 604 ? -3.770 -7.100 10.437 1.00 96.44 604 LEU A C 1
ATOM 4538 O O . LEU A 1 604 ? -2.829 -7.675 9.888 1.00 96.44 604 LEU A O 1
ATOM 4542 N N . ARG A 1 605 ? -4.972 -6.985 9.861 1.00 94.69 605 ARG A N 1
ATOM 4543 C CA . ARG A 1 605 ? -5.292 -7.478 8.515 1.00 94.69 605 ARG A CA 1
ATOM 4544 C C . ARG A 1 605 ? -5.290 -6.375 7.454 1.00 94.69 605 ARG A C 1
ATOM 4546 O O . ARG A 1 605 ? -5.669 -6.651 6.315 1.00 94.69 605 ARG A O 1
ATOM 4553 N N . ALA A 1 606 ? -4.907 -5.146 7.805 1.00 93.00 606 ALA A N 1
ATOM 4554 C CA . ALA A 1 606 ? -4.950 -4.019 6.886 1.00 93.00 606 ALA A CA 1
ATOM 4555 C C . ALA A 1 606 ? -4.072 -4.299 5.658 1.00 93.00 606 ALA A C 1
ATOM 4557 O O . ALA A 1 606 ? -2.907 -4.685 5.772 1.00 93.00 606 ALA A O 1
ATOM 4558 N N . PHE A 1 607 ? -4.652 -4.132 4.472 1.00 95.62 607 PHE A N 1
ATOM 4559 C CA . PHE A 1 607 ? -3.983 -4.375 3.194 1.00 95.62 607 PHE A CA 1
ATOM 4560 C C . PHE A 1 607 ? -4.227 -3.222 2.225 1.00 95.62 607 PHE A C 1
ATOM 4562 O O . PHE A 1 607 ? -3.270 -2.617 1.750 1.00 95.62 607 PHE A O 1
ATOM 4569 N N . ASP A 1 608 ? -5.496 -2.893 1.973 1.00 94.38 608 ASP A N 1
ATOM 4570 C CA . ASP A 1 608 ? -5.892 -1.984 0.893 1.00 94.38 608 ASP A CA 1
ATOM 4571 C C . ASP A 1 608 ? -5.202 -0.618 0.981 1.00 94.38 608 ASP A C 1
ATOM 4573 O O . ASP A 1 608 ? -4.626 -0.147 0.004 1.00 94.38 608 ASP A O 1
ATOM 4577 N N . LEU A 1 609 ? -5.222 0.005 2.162 1.00 94.00 609 LEU A N 1
ATOM 4578 C CA . LEU A 1 609 ? -4.665 1.341 2.367 1.00 94.00 609 LEU A CA 1
ATOM 4579 C C . LEU A 1 609 ? -3.144 1.365 2.138 1.00 94.00 609 LEU A C 1
ATOM 4581 O O . LEU A 1 609 ? -2.649 2.193 1.376 1.00 94.00 609 LEU A O 1
ATOM 4585 N N . MET A 1 610 ? -2.427 0.408 2.737 1.00 93.50 610 MET A N 1
ATOM 4586 C CA . MET A 1 610 ? -0.977 0.229 2.579 1.00 93.50 610 MET A CA 1
ATOM 4587 C C . MET A 1 610 ? -0.604 -0.026 1.118 1.00 93.50 610 MET A C 1
ATOM 4589 O O . MET A 1 610 ? 0.303 0.592 0.562 1.00 93.50 610 MET A O 1
ATOM 4593 N N . PHE A 1 611 ? -1.320 -0.948 0.473 1.00 93.81 611 PHE A N 1
ATOM 4594 C CA . PHE A 1 611 ? -1.011 -1.357 -0.886 1.00 93.81 611 PHE A CA 1
ATOM 4595 C C . PHE A 1 611 ? -1.277 -0.239 -1.899 1.00 93.81 611 PHE A C 1
ATOM 4597 O O . PHE A 1 611 ? -0.468 -0.042 -2.803 1.00 93.81 611 PHE A O 1
ATOM 4604 N N . VAL A 1 612 ? -2.372 0.511 -1.747 1.00 93.62 612 VAL A N 1
ATOM 4605 C CA . VAL A 1 612 ? -2.734 1.580 -2.689 1.00 93.62 612 VAL A CA 1
ATOM 4606 C C . VAL A 1 612 ? -1.844 2.814 -2.520 1.00 93.62 612 VAL A C 1
ATOM 4608 O O . VAL A 1 612 ? -1.361 3.334 -3.525 1.00 93.62 612 VAL A O 1
ATOM 4611 N N . LEU A 1 613 ? -1.582 3.265 -1.285 1.00 93.56 613 LEU A N 1
ATOM 4612 C CA . LEU A 1 613 ? -0.767 4.464 -1.050 1.00 93.56 613 LEU A CA 1
ATOM 4613 C C . LEU A 1 613 ? 0.693 4.238 -1.451 1.00 93.56 613 LEU A C 1
ATOM 4615 O O . LEU A 1 613 ? 1.244 4.968 -2.279 1.00 93.56 613 LEU A O 1
ATOM 4619 N N . THR A 1 614 ? 1.323 3.198 -0.906 1.00 94.06 614 THR A N 1
ATOM 4620 C CA . THR A 1 614 ? 2.780 3.026 -0.998 1.00 94.06 614 THR A CA 1
ATOM 4621 C C . THR A 1 614 ? 3.202 1.734 -1.683 1.00 94.06 614 THR A C 1
ATOM 4623 O O . THR A 1 614 ? 4.358 1.599 -2.089 1.00 94.06 614 THR A O 1
ATOM 4626 N N . GLY A 1 615 ? 2.304 0.750 -1.782 1.00 91.00 615 GLY A N 1
ATOM 4627 C CA . GLY A 1 615 ? 2.645 -0.592 -2.244 1.00 91.00 615 GLY A CA 1
ATOM 4628 C C . GLY A 1 615 ? 3.619 -1.319 -1.314 1.00 91.00 615 GLY A C 1
ATOM 4629 O O . GLY A 1 615 ? 4.238 -2.282 -1.761 1.00 91.00 615 GLY A O 1
ATOM 4630 N N . GLY A 1 616 ? 3.795 -0.866 -0.066 1.00 91.69 616 GLY A N 1
ATOM 4631 C CA . GLY A 1 616 ? 4.808 -1.357 0.875 1.00 91.69 616 GLY A CA 1
ATOM 4632 C C . GLY A 1 616 ? 6.163 -0.639 0.792 1.00 91.69 616 GLY A C 1
ATOM 4633 O O . GLY A 1 616 ? 7.165 -1.183 1.244 1.00 91.69 616 GLY A O 1
ATOM 4634 N N . GLY A 1 617 ? 6.244 0.525 0.138 1.00 92.00 617 GLY A N 1
ATOM 4635 C CA . GLY A 1 617 ? 7.454 1.354 0.045 1.00 92.00 617 GLY A CA 1
ATOM 4636 C C . GLY A 1 617 ? 7.396 2.664 0.851 1.00 92.00 617 GLY A C 1
ATOM 4637 O O . GLY A 1 617 ? 6.415 2.910 1.550 1.00 92.00 617 GLY A O 1
ATOM 4638 N N . PRO A 1 618 ? 8.427 3.513 0.749 1.00 94.50 618 PRO A N 1
ATOM 4639 C CA . PRO A 1 618 ? 9.708 3.245 0.097 1.00 94.50 618 PRO A CA 1
ATOM 4640 C C . PRO A 1 618 ? 10.546 2.248 0.917 1.00 94.50 618 PRO A C 1
ATOM 4642 O O . PRO A 1 618 ? 10.273 2.015 2.088 1.00 94.50 618 PRO A O 1
ATOM 4645 N N . ALA A 1 619 ? 11.555 1.629 0.303 1.00 92.12 619 ALA A N 1
ATOM 4646 C CA . ALA A 1 619 ? 12.523 0.750 0.975 1.00 92.12 619 ALA A CA 1
ATOM 4647 C C . ALA A 1 619 ? 11.926 -0.387 1.843 1.00 92.12 619 ALA A C 1
ATOM 4649 O O . ALA A 1 619 ? 12.567 -0.855 2.782 1.00 92.12 619 ALA A O 1
ATOM 4650 N N . GLY A 1 620 ? 10.701 -0.837 1.560 1.00 91.62 620 GLY A N 1
ATOM 4651 C CA . GLY A 1 620 ? 10.000 -1.825 2.385 1.00 91.62 620 GLY A CA 1
ATOM 4652 C C . GLY A 1 620 ? 9.441 -1.306 3.720 1.00 91.62 620 GLY A C 1
ATOM 4653 O O . GLY A 1 620 ? 8.909 -2.110 4.480 1.00 91.62 620 GLY A O 1
ATOM 4654 N N . THR A 1 621 ? 9.541 -0.010 4.048 1.00 94.12 621 THR A N 1
ATOM 4655 C CA . THR A 1 621 ? 9.236 0.498 5.406 1.00 94.12 621 THR A CA 1
ATOM 4656 C C . THR A 1 621 ? 7.757 0.416 5.779 1.00 94.12 621 THR A C 1
ATOM 4658 O O . THR A 1 621 ? 7.423 0.304 6.959 1.00 94.12 621 THR A O 1
ATOM 4661 N N . THR A 1 622 ? 6.867 0.403 4.786 1.00 96.44 622 THR A N 1
ATOM 4662 C CA . THR A 1 622 ? 5.412 0.265 4.969 1.00 96.44 622 THR A CA 1
ATOM 4663 C C . THR A 1 622 ? 4.884 -1.117 4.567 1.00 96.44 622 THR A C 1
ATOM 4665 O O . THR A 1 622 ? 3.675 -1.327 4.480 1.00 96.44 622 THR A O 1
ATOM 4668 N N . GLU A 1 623 ? 5.762 -2.087 4.292 1.00 95.88 623 GLU A N 1
ATOM 4669 C CA . GLU A 1 623 ? 5.336 -3.441 3.941 1.00 95.88 623 GLU A CA 1
ATOM 4670 C C . GLU A 1 623 ? 4.863 -4.195 5.190 1.00 95.88 623 GLU A C 1
ATOM 4672 O O . GLU A 1 623 ? 5.655 -4.534 6.058 1.00 95.88 623 GLU A O 1
ATOM 4677 N N . THR A 1 624 ? 3.566 -4.482 5.287 1.00 97.31 624 THR A N 1
ATOM 4678 C CA . THR A 1 624 ? 3.001 -5.353 6.329 1.00 97.31 624 THR A CA 1
ATOM 4679 C C . THR A 1 624 ? 3.059 -6.827 5.914 1.00 97.31 624 THR A C 1
ATOM 4681 O O . THR A 1 624 ? 3.261 -7.154 4.740 1.00 97.31 624 THR A O 1
ATOM 4684 N N . ILE A 1 625 ? 2.824 -7.753 6.854 1.00 97.12 625 ILE A N 1
ATOM 4685 C CA . ILE A 1 625 ? 2.792 -9.199 6.551 1.00 97.12 625 ILE A CA 1
ATOM 4686 C C . ILE A 1 625 ? 1.724 -9.506 5.486 1.00 97.12 625 ILE A C 1
ATOM 4688 O O . ILE A 1 625 ? 1.950 -10.328 4.600 1.00 97.12 625 ILE A O 1
ATOM 4692 N N . THR A 1 626 ? 0.576 -8.824 5.529 1.00 96.69 626 THR A N 1
ATOM 4693 C CA . THR A 1 626 ? -0.508 -8.971 4.545 1.00 96.69 626 THR A CA 1
ATOM 4694 C C . THR A 1 626 ? -0.096 -8.495 3.152 1.00 96.69 626 THR A C 1
ATOM 4696 O O . THR A 1 626 ? -0.362 -9.191 2.169 1.00 96.69 626 THR A O 1
ATOM 4699 N N . VAL A 1 627 ? 0.611 -7.364 3.046 1.00 95.69 627 VAL A N 1
ATOM 4700 C CA . VAL A 1 627 ? 1.174 -6.886 1.771 1.00 95.69 627 VAL A CA 1
ATOM 4701 C C . VAL A 1 627 ? 2.225 -7.867 1.248 1.00 95.69 627 VAL A C 1
ATOM 4703 O O . VAL A 1 627 ? 2.209 -8.207 0.063 1.00 95.69 627 VAL A O 1
ATOM 4706 N N . TYR A 1 628 ? 3.090 -8.394 2.117 1.00 94.81 628 TYR A N 1
ATOM 4707 C CA . TYR A 1 628 ? 4.075 -9.403 1.730 1.00 94.81 628 TYR A CA 1
ATOM 4708 C C . TYR A 1 628 ? 3.405 -10.694 1.225 1.00 94.81 628 TYR A C 1
ATOM 4710 O O . TYR A 1 628 ? 3.763 -11.199 0.157 1.00 94.81 628 TYR A O 1
ATOM 4718 N N . ALA A 1 629 ? 2.375 -11.185 1.923 1.00 94.69 629 ALA A N 1
ATOM 4719 C CA . ALA A 1 629 ? 1.594 -12.352 1.515 1.00 94.69 629 ALA A CA 1
ATOM 4720 C C . ALA A 1 629 ? 0.949 -12.148 0.138 1.00 94.69 629 ALA A C 1
ATOM 4722 O O . ALA A 1 629 ? 1.026 -13.029 -0.719 1.00 94.69 629 ALA A O 1
ATOM 4723 N N . TYR A 1 630 ? 0.369 -10.969 -0.107 1.00 93.75 630 TYR A N 1
ATOM 4724 C CA . TYR A 1 630 ? -0.215 -10.620 -1.400 1.00 93.75 630 TYR A CA 1
ATOM 4725 C C . TYR A 1 630 ? 0.826 -10.641 -2.524 1.00 93.75 630 TYR A C 1
ATOM 4727 O O . TYR A 1 630 ? 0.595 -11.244 -3.574 1.00 93.75 630 TYR A O 1
ATOM 4735 N N . ARG A 1 631 ? 2.001 -10.037 -2.302 1.00 89.06 631 ARG A N 1
ATOM 4736 C CA . ARG A 1 631 ? 3.103 -10.048 -3.275 1.00 89.06 631 ARG A CA 1
ATOM 4737 C C . ARG A 1 631 ? 3.553 -11.480 -3.580 1.00 89.06 631 ARG A C 1
ATOM 4739 O O . ARG A 1 631 ? 3.691 -11.841 -4.748 1.00 89.06 631 ARG A O 1
ATOM 4746 N N . ALA A 1 632 ? 3.698 -12.318 -2.557 1.00 89.25 632 ALA A N 1
ATOM 4747 C CA . ALA A 1 632 ? 4.041 -13.727 -2.727 1.00 89.25 632 ALA A CA 1
ATOM 4748 C C . ALA A 1 632 ? 2.972 -14.511 -3.517 1.00 89.25 632 ALA A C 1
ATOM 4750 O O . ALA A 1 632 ? 3.299 -15.250 -4.445 1.00 89.25 632 ALA A O 1
ATOM 4751 N N . LEU A 1 633 ? 1.689 -14.333 -3.187 1.00 90.06 633 LEU A N 1
ATOM 4752 C CA . LEU A 1 633 ? 0.574 -15.058 -3.807 1.00 90.06 633 LEU A CA 1
ATOM 4753 C C . LEU A 1 633 ? 0.307 -14.623 -5.249 1.00 90.06 633 LEU A C 1
ATOM 4755 O O . LEU A 1 633 ? 0.159 -15.470 -6.127 1.00 90.06 633 LEU A O 1
ATOM 4759 N N . PHE A 1 634 ? 0.226 -13.314 -5.485 1.00 88.44 634 PHE A N 1
ATOM 4760 C CA . PHE A 1 634 ? -0.342 -12.761 -6.715 1.00 88.44 634 PHE A CA 1
ATOM 4761 C C . PHE A 1 634 ? 0.690 -12.122 -7.639 1.00 88.44 634 PHE A C 1
ATOM 4763 O O . PHE A 1 634 ? 0.460 -12.088 -8.844 1.00 88.44 634 PHE A O 1
ATOM 4770 N N . GLN A 1 635 ? 1.832 -11.656 -7.121 1.00 84.38 635 GLN A N 1
ATOM 4771 C CA . GLN A 1 635 ? 2.881 -11.078 -7.969 1.00 84.38 635 GLN A CA 1
ATOM 4772 C C . GLN A 1 635 ? 3.944 -12.111 -8.345 1.00 84.38 635 GLN A C 1
ATOM 4774 O O . GLN A 1 635 ? 4.317 -12.201 -9.509 1.00 84.38 635 GLN A O 1
ATOM 4779 N N . THR A 1 636 ? 4.419 -12.921 -7.394 1.00 81.94 636 THR A N 1
ATOM 4780 C CA . THR A 1 636 ? 5.457 -13.937 -7.662 1.00 81.94 636 THR A CA 1
ATOM 4781 C C . THR A 1 636 ? 4.909 -15.352 -7.836 1.00 81.94 636 THR A C 1
ATOM 4783 O O . THR A 1 636 ? 5.664 -16.255 -8.201 1.00 81.94 636 THR A O 1
ATOM 4786 N N . LEU A 1 637 ? 3.600 -15.547 -7.628 1.00 86.06 637 LEU A N 1
ATOM 4787 C CA . LEU A 1 637 ? 2.891 -16.827 -7.761 1.00 86.06 637 LEU A CA 1
ATOM 4788 C C . LEU A 1 637 ? 3.478 -17.955 -6.896 1.00 86.06 637 LEU A C 1
ATOM 4790 O O . LEU A 1 637 ? 3.342 -19.139 -7.216 1.00 86.06 637 LEU A O 1
ATOM 4794 N N . GLN A 1 638 ? 4.113 -17.602 -5.780 1.00 86.56 638 GLN A N 1
ATOM 4795 C CA . GLN A 1 638 ? 4.594 -18.539 -4.772 1.00 86.56 638 GLN A CA 1
ATOM 4796 C C . GLN A 1 638 ? 3.447 -18.925 -3.836 1.00 86.56 638 GLN A C 1
ATOM 4798 O O . GLN A 1 638 ? 3.405 -18.533 -2.671 1.00 86.56 638 GLN A O 1
ATOM 4803 N N . LEU A 1 639 ? 2.496 -19.703 -4.359 1.00 90.69 639 LEU A N 1
ATOM 4804 C CA . LEU A 1 639 ? 1.246 -20.023 -3.667 1.00 90.69 639 LEU A CA 1
ATOM 4805 C C . LEU A 1 639 ? 1.465 -20.677 -2.301 1.00 90.69 639 LEU A C 1
ATOM 4807 O O . LEU A 1 639 ? 0.738 -20.374 -1.361 1.00 90.69 639 LEU A O 1
ATOM 4811 N N . GLY A 1 640 ? 2.469 -21.547 -2.188 1.00 91.62 640 GLY A N 1
ATOM 4812 C CA . GLY A 1 640 ? 2.808 -22.202 -0.925 1.00 91.62 640 GLY A CA 1
ATOM 4813 C C . GLY A 1 640 ? 3.321 -21.230 0.137 1.00 91.62 640 GLY A C 1
ATOM 4814 O O . GLY A 1 640 ? 2.720 -21.079 1.199 1.00 91.62 640 GLY A O 1
ATOM 4815 N N . PHE A 1 641 ? 4.385 -20.498 -0.194 1.00 91.06 641 PHE A N 1
ATOM 4816 C CA . PHE A 1 641 ? 4.994 -19.510 0.696 1.00 91.06 641 PHE A CA 1
ATOM 4817 C C . PHE A 1 641 ? 4.021 -18.382 1.079 1.00 91.06 641 PHE A C 1
ATOM 4819 O O . PHE A 1 641 ? 3.870 -18.050 2.254 1.00 91.06 641 PHE A O 1
ATOM 4826 N N . GLY A 1 642 ? 3.285 -17.843 0.105 1.00 93.31 642 GLY A N 1
ATOM 4827 C CA . GLY A 1 642 ? 2.266 -16.828 0.352 1.00 93.31 642 GLY A CA 1
ATOM 4828 C C . GLY A 1 642 ? 1.110 -17.328 1.229 1.00 93.31 642 GLY A C 1
ATOM 4829 O O . GLY A 1 642 ? 0.609 -16.581 2.068 1.00 93.31 642 GLY A O 1
ATOM 4830 N N . SER A 1 643 ? 0.738 -18.609 1.113 1.00 95.75 643 SER A N 1
ATOM 4831 C CA . SER A 1 643 ? -0.228 -19.235 2.027 1.00 95.75 643 SER A CA 1
ATOM 4832 C C . SER A 1 643 ? 0.334 -19.360 3.445 1.00 95.75 643 SER A C 1
ATOM 4834 O O . SER A 1 643 ? -0.394 -19.107 4.399 1.00 95.75 643 SER A O 1
ATOM 4836 N N . ALA A 1 644 ? 1.622 -19.683 3.610 1.00 96.31 644 ALA A N 1
ATOM 4837 C CA . ALA A 1 644 ? 2.264 -19.735 4.927 1.00 96.31 644 ALA A CA 1
ATOM 4838 C C . ALA A 1 644 ? 2.252 -18.373 5.639 1.00 96.31 644 ALA A C 1
ATOM 4840 O O . ALA A 1 644 ? 1.870 -18.311 6.807 1.00 96.31 644 ALA A O 1
ATOM 4841 N N . LEU A 1 645 ? 2.556 -17.281 4.925 1.00 96.06 645 LEU A N 1
ATOM 4842 C CA . LEU A 1 645 ? 2.393 -15.914 5.441 1.00 96.06 645 LEU A CA 1
ATOM 4843 C C . LEU A 1 645 ? 0.941 -15.637 5.874 1.00 96.06 645 LEU A C 1
ATOM 4845 O O . LEU A 1 645 ? 0.710 -15.109 6.961 1.00 96.06 645 LEU A O 1
ATOM 4849 N N . GLY A 1 646 ? -0.044 -16.047 5.066 1.00 95.94 646 GLY A N 1
ATOM 4850 C CA . GLY A 1 646 ? -1.466 -15.923 5.407 1.00 95.94 646 GLY A CA 1
ATOM 4851 C C . GLY A 1 646 ? -1.862 -16.696 6.672 1.00 95.94 646 GLY A C 1
ATOM 4852 O O . GLY A 1 646 ? -2.597 -16.175 7.510 1.00 95.94 646 GLY A O 1
ATOM 4853 N N . VAL A 1 647 ? -1.331 -17.909 6.857 1.00 96.75 647 VAL A N 1
ATOM 4854 C CA . VAL A 1 647 ? -1.548 -18.712 8.072 1.00 96.75 647 VAL A CA 1
ATOM 4855 C C . VAL A 1 647 ? -0.936 -18.038 9.300 1.00 96.75 647 VAL A C 1
ATOM 4857 O O . VAL A 1 647 ? -1.561 -18.039 10.358 1.00 96.75 647 VAL A O 1
ATOM 4860 N N . VAL A 1 648 ? 0.240 -17.419 9.176 1.00 96.56 648 VAL A N 1
ATOM 4861 C CA . VAL A 1 648 ? 0.850 -16.656 10.277 1.00 96.56 648 VAL A CA 1
ATOM 4862 C C . VAL A 1 648 ? -0.043 -15.488 10.699 1.00 96.56 648 VAL A C 1
ATOM 4864 O O . VAL A 1 648 ? -0.300 -15.329 11.892 1.00 96.56 648 VAL A O 1
ATOM 4867 N N . VAL A 1 649 ? -0.580 -14.717 9.745 1.00 95.81 649 VAL A N 1
ATOM 4868 C CA . VAL A 1 649 ? -1.542 -13.640 10.049 1.00 95.81 649 VAL A CA 1
ATOM 4869 C C . VAL A 1 649 ? -2.786 -14.203 10.735 1.00 95.81 649 VAL A C 1
ATOM 4871 O O . VAL A 1 649 ? -3.233 -13.653 11.738 1.00 95.81 649 VAL A O 1
ATOM 4874 N N . PHE A 1 650 ? -3.326 -15.324 10.250 1.00 94.81 650 PHE A N 1
ATOM 4875 C CA . PHE A 1 650 ? -4.476 -15.978 10.874 1.00 94.81 650 PHE A CA 1
ATOM 4876 C C . PHE A 1 650 ? -4.202 -16.368 12.335 1.00 94.81 650 PHE A C 1
ATOM 4878 O O . PHE A 1 650 ? -4.997 -16.040 13.216 1.00 94.81 650 PHE A O 1
ATOM 4885 N N . VAL A 1 651 ? -3.069 -17.021 12.611 1.00 95.94 651 VAL A N 1
ATOM 4886 C CA . VAL A 1 651 ? -2.673 -17.413 13.973 1.00 95.94 651 VAL A CA 1
ATOM 4887 C C . VAL A 1 651 ? -2.490 -16.186 14.865 1.00 95.94 651 VAL A C 1
ATOM 4889 O O . VAL A 1 651 ? -2.971 -16.189 15.996 1.00 95.94 651 VAL A O 1
ATOM 4892 N N . LEU A 1 652 ? -1.865 -15.122 14.356 1.00 95.12 652 LEU A N 1
ATOM 4893 C CA . LEU A 1 652 ? -1.686 -13.864 15.082 1.00 95.12 652 LEU A CA 1
ATOM 4894 C C . LEU A 1 652 ? -3.034 -13.236 15.469 1.00 95.12 652 LEU A C 1
ATOM 4896 O O . LEU A 1 652 ? -3.255 -12.906 16.633 1.00 95.12 652 LEU A O 1
ATOM 4900 N N . VAL A 1 653 ? -3.962 -13.131 14.516 1.00 95.38 653 VAL A N 1
ATOM 4901 C CA . VAL A 1 653 ? -5.314 -12.596 14.746 1.00 95.38 653 VAL A CA 1
ATOM 4902 C C . VAL A 1 653 ? -6.079 -13.457 15.757 1.00 95.38 653 VAL A C 1
ATOM 4904 O O . VAL A 1 653 ? -6.742 -12.917 16.641 1.00 95.38 653 VAL A O 1
ATOM 4907 N N . MET A 1 654 ? -5.960 -14.787 15.685 1.00 95.19 654 MET A N 1
ATOM 4908 C CA . MET A 1 654 ? -6.579 -15.699 16.655 1.00 95.19 654 MET A CA 1
ATOM 4909 C C . MET A 1 654 ? -5.979 -15.585 18.053 1.00 95.19 654 MET A C 1
ATOM 4911 O O . MET A 1 654 ? -6.730 -15.570 19.028 1.00 95.19 654 MET A O 1
ATOM 4915 N N . ALA A 1 655 ? -4.658 -15.454 18.169 1.00 95.81 655 ALA A N 1
ATOM 4916 C CA . ALA A 1 655 ? -3.988 -15.260 19.450 1.00 95.81 655 ALA A CA 1
ATOM 4917 C C . ALA A 1 655 ? -4.442 -13.956 20.122 1.00 95.81 655 ALA A C 1
ATOM 4919 O O . ALA A 1 655 ? -4.787 -13.955 21.305 1.00 95.81 655 ALA A O 1
ATOM 4920 N N . VAL A 1 656 ? -4.521 -12.866 19.352 1.00 94.75 656 VAL A N 1
ATOM 4921 C CA . VAL A 1 656 ? -5.020 -11.574 19.834 1.00 94.75 656 VAL A CA 1
ATOM 4922 C C . VAL A 1 656 ? -6.491 -11.680 20.235 1.00 94.75 656 VAL A C 1
ATOM 4924 O O . VAL A 1 656 ? -6.834 -11.345 21.366 1.00 94.75 656 VAL A O 1
ATOM 4927 N N . ALA A 1 657 ? -7.359 -12.218 19.375 1.00 93.94 657 ALA A N 1
ATOM 4928 C CA . ALA A 1 657 ? -8.774 -12.397 19.699 1.00 93.94 657 ALA A CA 1
ATOM 4929 C C . ALA A 1 657 ? -8.972 -13.217 20.986 1.00 93.94 657 ALA A C 1
ATOM 4931 O O . ALA A 1 657 ? -9.753 -12.834 21.858 1.00 93.94 657 ALA A O 1
ATOM 4932 N N . TRP A 1 658 ? -8.230 -14.316 21.142 1.00 95.31 658 TRP A N 1
ATOM 4933 C CA . TRP A 1 658 ? -8.270 -15.147 22.342 1.00 95.31 658 TRP A CA 1
ATOM 4934 C C . TRP A 1 658 ? -7.819 -14.389 23.598 1.00 95.31 658 TRP A C 1
ATOM 4936 O O . TRP A 1 658 ? -8.488 -14.478 24.632 1.00 95.31 658 TRP A O 1
ATOM 4946 N N . ALA A 1 659 ? -6.742 -13.602 23.511 1.00 94.25 659 ALA A N 1
ATOM 4947 C CA . ALA A 1 659 ? -6.259 -12.781 24.620 1.00 94.25 659 ALA A CA 1
ATOM 4948 C C . ALA A 1 659 ? -7.324 -11.773 25.088 1.00 94.25 659 ALA A C 1
ATOM 4950 O O . ALA A 1 659 ? -7.636 -11.714 26.278 1.00 94.25 659 ALA A O 1
ATOM 4951 N N . TYR A 1 660 ? -7.960 -11.053 24.160 1.00 91.50 660 TYR A N 1
ATOM 4952 C CA . TYR A 1 660 ? -9.038 -10.111 24.486 1.00 91.50 660 TYR A CA 1
ATOM 4953 C C . TYR A 1 660 ? -10.276 -10.802 25.066 1.00 91.50 660 TYR A C 1
ATOM 4955 O O . TYR A 1 660 ? -10.857 -10.306 26.030 1.00 91.50 660 TYR A O 1
ATOM 4963 N N . LEU A 1 661 ? -10.673 -11.964 24.535 1.00 90.19 661 LEU A N 1
ATOM 4964 C CA . LEU A 1 661 ? -11.796 -12.737 25.079 1.00 90.19 661 LEU A CA 1
ATOM 4965 C C . LEU A 1 661 ? -11.533 -13.197 26.516 1.00 90.19 661 LEU A C 1
ATOM 4967 O O . LEU A 1 661 ? -12.456 -13.220 27.332 1.00 90.19 661 LEU A O 1
ATOM 4971 N N . LYS A 1 662 ? -10.285 -13.549 26.840 1.00 91.12 662 LYS A N 1
ATOM 4972 C CA . LYS A 1 662 ? -9.885 -13.892 28.207 1.00 91.12 662 LYS A CA 1
ATOM 4973 C C . LYS A 1 662 ? -10.021 -12.684 29.138 1.00 91.12 662 LYS A C 1
ATOM 4975 O O . LYS A 1 662 ? -10.634 -12.823 30.192 1.00 91.12 662 LYS A O 1
ATOM 4980 N N . ILE A 1 663 ? -9.538 -11.511 28.720 1.00 90.88 663 ILE A N 1
ATOM 4981 C CA . ILE A 1 663 ? -9.651 -10.258 29.489 1.00 90.88 663 ILE A CA 1
ATOM 4982 C C . ILE A 1 663 ? -11.128 -9.898 29.721 1.00 90.88 663 ILE A C 1
ATOM 4984 O O . ILE A 1 663 ? -11.538 -9.693 30.862 1.00 90.88 663 ILE A O 1
ATOM 4988 N N . LEU A 1 664 ? -11.950 -9.911 28.665 1.00 86.44 664 LEU A N 1
ATOM 4989 C CA . LEU A 1 664 ? -13.386 -9.612 28.741 1.00 86.44 664 LEU A CA 1
ATOM 4990 C C . LEU A 1 664 ? -14.132 -10.544 29.705 1.00 86.44 664 LEU A C 1
ATOM 4992 O O . LEU A 1 664 ? -14.994 -10.092 30.457 1.00 86.44 664 LEU A O 1
ATOM 4996 N N . ARG A 1 665 ? -13.799 -11.842 29.702 1.00 84.88 665 ARG A N 1
ATOM 4997 C CA . ARG A 1 665 ? -14.405 -12.825 30.611 1.00 84.88 665 ARG A CA 1
ATOM 4998 C C . ARG A 1 665 ? -14.042 -12.571 32.068 1.00 84.88 665 ARG A C 1
ATOM 5000 O O . ARG A 1 665 ? -14.916 -12.686 32.917 1.00 84.88 665 ARG A O 1
ATOM 5007 N N . THR A 1 666 ? -12.793 -12.218 32.364 1.00 78.06 666 THR A N 1
ATOM 5008 C CA . THR A 1 666 ? -12.369 -11.921 33.740 1.00 78.06 666 THR A CA 1
ATOM 5009 C C . THR A 1 666 ? -13.048 -10.658 34.274 1.00 78.06 666 THR A C 1
ATOM 5011 O O . THR A 1 666 ? -13.525 -10.666 35.403 1.00 78.06 666 THR A O 1
ATOM 5014 N N . SER A 1 667 ? -13.187 -9.610 33.456 1.00 62.62 667 SER A N 1
ATOM 5015 C CA . SER A 1 667 ? -13.858 -8.362 33.856 1.00 62.62 667 SER A CA 1
ATOM 5016 C C . SER A 1 667 ? -15.375 -8.486 34.054 1.00 62.62 667 SER A C 1
ATOM 5018 O O . SER A 1 667 ? -15.965 -7.645 34.724 1.00 62.62 667 SER A O 1
ATOM 5020 N N . ALA A 1 668 ? -16.018 -9.504 33.472 1.00 58.44 668 ALA A N 1
ATOM 5021 C CA . ALA A 1 668 ? -17.439 -9.798 33.684 1.00 58.44 668 ALA A CA 1
ATOM 5022 C C . ALA A 1 668 ? -17.714 -10.560 34.995 1.00 58.44 668 ALA A C 1
ATOM 5024 O O . ALA A 1 668 ? -18.864 -10.682 35.397 1.00 58.44 668 ALA A O 1
ATOM 5025 N N . VAL A 1 669 ? -16.674 -11.099 35.640 1.00 47.09 669 VAL A N 1
ATOM 5026 C CA . VAL A 1 669 ? -16.780 -11.816 36.923 1.00 47.09 669 VAL A CA 1
ATOM 5027 C C . VAL A 1 669 ? -16.557 -10.873 38.113 1.00 47.09 669 VAL A C 1
ATOM 5029 O O . VAL A 1 669 ? -16.985 -11.179 39.220 1.00 47.09 669 VAL A O 1
ATOM 5032 N N . THR A 1 670 ? -15.917 -9.719 37.900 1.00 42.94 670 THR A N 1
ATOM 5033 C CA . THR A 1 670 ? -15.556 -8.754 38.955 1.00 42.94 670 THR A CA 1
ATOM 5034 C C . THR A 1 670 ? -16.490 -7.550 39.091 1.00 42.94 670 THR A C 1
ATOM 5036 O O . THR A 1 670 ? -16.228 -6.693 39.932 1.00 42.94 670 THR A O 1
ATOM 5039 N N . ALA A 1 671 ? -17.556 -7.451 38.297 1.00 37.75 671 ALA A N 1
ATOM 5040 C CA . ALA A 1 671 ? -18.487 -6.325 38.341 1.00 37.75 671 ALA A CA 1
ATOM 5041 C C . ALA A 1 671 ? -19.873 -6.733 37.879 1.00 37.75 671 ALA A C 1
ATOM 5043 O O . ALA A 1 671 ? -20.841 -6.334 38.555 1.00 37.75 671 ALA A O 1
#